Protein AF-0000000081275989 (afdb_homodimer)

Secondary structure (DSSP, 8-state):
-PPPPPEEEEE-BSS-GGGSBHHHHHHHHH-SEEEEEEETT-SS-HHHHTTTTS---GGGEEEEEE-----HHHHHHHHHHHHHHHHHHHHTT--EEEEESB-SSBS-THHHHHHHHHHH-TT--EEEE----HHHHHHHHTT-----TT--EEEEEPPS-HHHHHHHHHH-SEEEEE--GGGHHHHHHHHHHHT-GGG-EEEESTTSTT-EEES-GGG--GGG--SSEEEEEESSPPP-S--/-PPPPPEEEEE-BSS-GGGSBHHHHHHHHH-SEEEEEEETT-SS-HHHHTTTTS---GGGEEEEEE-----HHHHHHHHHHHHHHHHHHHHTT--EEEEESB-SSSS-THHHHHHHHHHH-TT--EEEE----HHHHHHHHTT--B--TT--EEEEEPPS-HHHHHHHHHH-SEEEEE--GGGHHHHHHHHHHHT-GGG-EEEESTTSTT-EEES-GGG--GGG--SSEEEEEESSPPP-S--

pLDDT: mean 92.93, std 9.7, range [39.69, 98.88]

Sequence (486 aa):
MTALGRFTGIGVGPGPAGLIPVAALEALNAADLIYLPRARDSEASVARQCLAGLAVPDTKLREIAFQMDPDRSVLSQHYAELAGTVAAELRAGRNVAYLTLGDSLTYSTYGYLLAALRDALPALEHVTLPGITSFAAVASALSWPLGEGKERILILPCPDDMEALRADIASHDIVVLMKIGARLPAVLGLLNAMGIAQHCAFARRIGLPGEVLCDDVRALSADASGYLATMLIRRTAREKRHAMTALGRFTGIGVGPGPAGLIPVAALEALNAADLIYLPRARDSEASVARQCLAGLAVPDTKLREIAFQMDPDRSVLSQHYAELAGTVAAELRAGRNVAYLTLGDSLTYSTYGYLLAALRDALPALEHVTLPGITSFAAVASALSWPLGEGKERILILPCPDDMEALRADIASHDIVVLMKIGARLPAVLGLLNAMGIAQHCAFARRIGLPGEVLCDDVRALSADASGYLATMLIRRTAREKRHA

Structure (mmCIF, N/CA/C/O backbone):
data_AF-0000000081275989-model_v1
#
loop_
_entity.id
_entity.type
_entity.pdbx_description
1 polymer 'Precorrin-2 C(20)-methyltransferase'
#
loop_
_atom_site.group_PDB
_atom_site.id
_atom_site.type_symbol
_atom_site.label_atom_id
_atom_site.label_alt_id
_atom_site.label_comp_id
_atom_site.label_asym_id
_atom_site.label_entity_id
_atom_site.label_seq_id
_atom_site.pdbx_PDB_ins_code
_atom_site.Cartn_x
_atom_site.Cartn_y
_atom_site.Cartn_z
_atom_site.occupancy
_atom_site.B_iso_or_equiv
_atom_site.auth_seq_id
_atom_site.auth_comp_id
_atom_site.auth_asym_id
_atom_site.auth_atom_id
_atom_site.pdbx_PDB_model_num
ATOM 1 N N . MET A 1 1 ? 12.844 27.359 27.391 1 59.09 1 MET A N 1
ATOM 2 C CA . MET A 1 1 ? 11.68 26.812 26.703 1 59.09 1 MET A CA 1
ATOM 3 C C . MET A 1 1 ? 11.984 25.422 26.141 1 59.09 1 MET A C 1
ATOM 5 O O . MET A 1 1 ? 13.039 25.219 25.531 1 59.09 1 MET A O 1
ATOM 9 N N . THR A 1 2 ? 11.328 24.438 26.656 1 81.19 2 THR A N 1
ATOM 10 C CA . THR A 1 2 ? 11.609 23.062 26.266 1 81.19 2 THR A CA 1
ATOM 11 C C . THR A 1 2 ? 11.484 22.906 24.75 1 81.19 2 THR A C 1
ATOM 13 O O . THR A 1 2 ? 10.633 23.531 24.125 1 81.19 2 THR A O 1
ATOM 16 N N . ALA A 1 3 ? 12.5 22.375 24.141 1 91.44 3 ALA A N 1
ATOM 17 C CA . ALA A 1 3 ? 12.477 22.156 22.703 1 91.44 3 ALA A CA 1
ATOM 18 C C . ALA A 1 3 ? 11.227 21.375 22.281 1 91.44 3 ALA A C 1
ATOM 20 O O . ALA A 1 3 ? 10.766 20.5 23.016 1 91.44 3 ALA A O 1
ATOM 21 N N . LEU A 1 4 ? 10.5 21.812 21.281 1 96.12 4 LEU A N 1
ATOM 22 C CA . LEU A 1 4 ? 9.32 21.156 20.734 1 96.12 4 LEU A CA 1
ATOM 23 C C . LEU A 1 4 ? 9.602 19.688 20.453 1 96.12 4 LEU A C 1
ATOM 25 O O . LEU A 1 4 ? 10.656 19.344 19.922 1 96.12 4 LEU A O 1
ATOM 29 N N . GLY A 1 5 ? 8.719 18.781 20.922 1 97.81 5 GLY A N 1
ATOM 30 C CA . GLY A 1 5 ? 8.836 17.359 20.609 1 97.81 5 GLY A CA 1
ATOM 31 C C . GLY A 1 5 ? 8.594 17.047 19.141 1 97.81 5 GLY A C 1
ATOM 32 O O . GLY A 1 5 ? 8.18 17.922 18.375 1 97.81 5 GLY A O 1
ATOM 33 N N . ARG A 1 6 ? 8.891 15.844 18.781 1 97.94 6 ARG A N 1
ATOM 34 C CA . ARG A 1 6 ? 8.695 15.383 17.406 1 97.94 6 ARG A CA 1
ATOM 35 C C . ARG A 1 6 ? 7.375 14.633 17.266 1 97.94 6 ARG A C 1
ATOM 37 O O . ARG A 1 6 ? 6.957 13.922 18.188 1 97.94 6 ARG A O 1
ATOM 44 N N . PHE A 1 7 ? 6.754 14.844 16.109 1 98.69 7 PHE A N 1
ATOM 45 C CA . PHE A 1 7 ? 5.504 14.164 15.797 1 98.69 7 PHE A CA 1
ATOM 46 C C . PHE A 1 7 ? 5.719 13.109 14.719 1 98.69 7 PHE A C 1
ATOM 48 O O . PHE A 1 7 ? 6.367 13.367 13.703 1 98.69 7 PHE A O 1
ATOM 55 N N . THR A 1 8 ? 5.219 11.883 14.945 1 98.75 8 THR A N 1
ATOM 56 C CA . THR A 1 8 ? 5.312 10.82 13.953 1 98.75 8 THR A CA 1
ATOM 57 C C . THR A 1 8 ? 3.932 10.242 13.648 1 98.75 8 THR A C 1
ATOM 59 O O . THR A 1 8 ? 3.23 9.781 14.555 1 98.75 8 THR A O 1
ATOM 62 N N . GLY A 1 9 ? 3.488 10.383 12.43 1 98.62 9 GLY A N 1
ATOM 63 C CA . GLY A 1 9 ? 2.311 9.664 11.961 1 98.62 9 GLY A CA 1
ATOM 64 C C . GLY A 1 9 ? 2.627 8.281 11.422 1 98.62 9 GLY A C 1
ATOM 65 O O . GLY A 1 9 ? 3.602 8.109 10.688 1 98.62 9 GLY A O 1
ATOM 66 N N . ILE A 1 10 ? 1.794 7.285 11.789 1 98.5 10 ILE A N 1
ATOM 67 C CA . ILE A 1 10 ? 2.141 5.902 11.469 1 98.5 10 ILE A CA 1
ATOM 68 C C . ILE A 1 10 ? 0.909 5.172 10.945 1 98.5 10 ILE A C 1
ATOM 70 O O . ILE A 1 10 ? -0.133 5.141 11.602 1 98.5 10 ILE A O 1
ATOM 74 N N . GLY A 1 11 ? 1.06 4.613 9.727 1 98.31 11 GLY A N 1
ATOM 75 C CA . GLY A 1 11 ? 0.103 3.607 9.289 1 98.31 11 GLY A CA 1
ATOM 76 C C . GLY A 1 11 ? 0.392 2.227 9.844 1 98.31 11 GLY A C 1
ATOM 77 O O . GLY A 1 11 ? 1.451 1.654 9.578 1 98.31 11 GLY A O 1
ATOM 78 N N . VAL A 1 12 ? -0.555 1.63 10.492 1 97.56 12 VAL A N 1
ATOM 79 C CA . VAL A 1 12 ? -0.288 0.377 11.195 1 97.56 12 VAL A CA 1
ATOM 80 C C . VAL A 1 12 ? -0.707 -0.803 10.32 1 97.56 12 VAL A C 1
ATOM 82 O O . VAL A 1 12 ? -0.501 -1.961 10.688 1 97.56 12 VAL A O 1
ATOM 85 N N . GLY A 1 13 ? -1.255 -0.576 9.156 1 97.69 13 GLY A N 1
ATOM 86 C CA . GLY A 1 13 ? -1.82 -1.632 8.328 1 97.69 13 GLY A CA 1
ATOM 87 C C . GLY A 1 13 ? -3.268 -1.942 8.664 1 97.69 13 GLY A C 1
ATOM 88 O O . GLY A 1 13 ? -3.842 -1.341 9.578 1 97.69 13 GLY A O 1
ATOM 89 N N . PRO A 1 14 ? -3.828 -2.898 8 1 96.56 14 PRO A N 1
ATOM 90 C CA . PRO A 1 14 ? -5.281 -3.072 8.109 1 96.56 14 PRO A CA 1
ATOM 91 C C . PRO A 1 14 ? -5.676 -4.059 9.203 1 96.56 14 PRO A C 1
ATOM 93 O O . PRO A 1 14 ? -6.852 -4.129 9.578 1 96.56 14 PRO A O 1
ATOM 96 N N . GLY A 1 15 ? -4.723 -4.801 9.719 1 92.06 15 GLY A N 1
ATOM 97 C CA . GLY A 1 15 ? -5.215 -5.762 10.688 1 92.06 15 GLY A CA 1
ATOM 98 C C . GLY A 1 15 ? -4.113 -6.598 11.312 1 92.06 15 GLY A C 1
ATOM 99 O O . GLY A 1 15 ? -3.736 -6.375 12.469 1 92.06 15 GLY A O 1
ATOM 100 N N . PRO A 1 16 ? -3.477 -7.438 10.531 1 88.5 16 PRO A N 1
ATOM 101 C CA . PRO A 1 16 ? -2.463 -8.312 11.117 1 88.5 16 PRO A CA 1
ATOM 102 C C . PRO A 1 16 ? -1.338 -7.539 11.805 1 88.5 16 PRO A C 1
ATOM 104 O O . PRO A 1 16 ? -0.715 -6.672 11.18 1 88.5 16 PRO A O 1
ATOM 107 N N . ALA A 1 17 ? -1.043 -7.77 13.062 1 87.31 17 ALA A N 1
ATOM 108 C CA . ALA A 1 17 ? -0.043 -7.062 13.859 1 87.31 17 ALA A CA 1
ATOM 109 C C . ALA A 1 17 ? 1.321 -7.09 13.172 1 87.31 17 ALA A C 1
ATOM 111 O O . ALA A 1 17 ? 2.059 -6.102 13.203 1 87.31 17 ALA A O 1
ATOM 112 N N . GLY A 1 18 ? 1.625 -7.957 12.492 1 95 18 GLY A N 1
ATOM 113 C CA . GLY A 1 18 ? 2.936 -8.117 11.883 1 95 18 GLY A CA 1
ATOM 114 C C . GLY A 1 18 ? 3.094 -7.336 10.594 1 95 18 GLY A C 1
ATOM 115 O O . GLY A 1 18 ? 4.199 -7.23 10.055 1 95 18 GLY A O 1
ATOM 116 N N . LEU A 1 19 ? 2.066 -6.602 10.211 1 97.94 19 LEU A N 1
ATOM 117 C CA . LEU A 1 19 ? 2.164 -5.906 8.938 1 97.94 19 LEU A CA 1
ATOM 118 C C . LEU A 1 19 ? 2.674 -4.48 9.125 1 97.94 19 LEU A C 1
ATOM 120 O O . LEU A 1 19 ? 2.938 -3.773 8.156 1 97.94 19 LEU A O 1
ATOM 124 N N . ILE A 1 20 ? 2.92 -4.047 10.352 1 98 20 ILE A N 1
ATOM 125 C CA . ILE A 1 20 ? 3.512 -2.74 10.609 1 98 20 ILE A CA 1
ATOM 126 C C . ILE A 1 20 ? 4.984 -2.752 10.211 1 98 20 ILE A C 1
ATOM 128 O O . ILE A 1 20 ? 5.695 -3.73 10.461 1 98 20 ILE A O 1
ATOM 132 N N . PRO A 1 21 ? 5.504 -1.677 9.523 1 97.88 21 PRO A N 1
ATOM 133 C CA . PRO A 1 21 ? 6.922 -1.623 9.156 1 97.88 21 PRO A CA 1
ATOM 134 C C . PRO A 1 21 ? 7.848 -1.628 10.367 1 97.88 21 PRO A C 1
ATOM 136 O O . PRO A 1 21 ? 7.48 -1.119 11.43 1 97.88 21 PRO A O 1
ATOM 139 N N . VAL A 1 22 ? 9.023 -2.111 10.219 1 97.5 22 VAL A N 1
ATOM 140 C CA . VAL A 1 22 ? 10.039 -2.178 11.266 1 97.5 22 VAL A CA 1
ATOM 141 C C . VAL A 1 22 ? 10.344 -0.772 11.773 1 97.5 22 VAL A C 1
ATOM 143 O O . VAL A 1 22 ? 10.391 -0.542 12.984 1 97.5 22 VAL A O 1
ATOM 146 N N . ALA A 1 23 ? 10.484 0.174 10.836 1 97.44 23 ALA A N 1
ATOM 147 C CA . ALA A 1 23 ? 10.789 1.551 11.227 1 97.44 23 ALA A CA 1
ATOM 148 C C . ALA A 1 23 ? 9.648 2.148 12.047 1 97.44 23 ALA A C 1
ATOM 150 O O . ALA A 1 23 ? 9.891 2.973 12.938 1 97.44 23 ALA A O 1
ATOM 151 N N . ALA A 1 24 ? 8.438 1.761 11.734 1 98.06 24 ALA A N 1
ATOM 152 C CA . ALA A 1 24 ? 7.281 2.24 12.492 1 98.06 24 ALA A CA 1
ATOM 153 C C . ALA A 1 24 ? 7.297 1.709 13.922 1 98.06 24 ALA A C 1
ATOM 155 O O . ALA A 1 24 ? 7.012 2.447 14.867 1 98.06 24 ALA A O 1
ATOM 156 N N . LEU A 1 25 ? 7.598 0.45 14.055 1 97.5 25 LEU A N 1
ATOM 157 C CA . LEU A 1 25 ? 7.695 -0.132 15.391 1 97.5 25 LEU A CA 1
ATOM 158 C C . LEU A 1 25 ? 8.781 0.558 16.203 1 97.5 25 LEU A C 1
ATOM 160 O O . LEU A 1 25 ? 8.594 0.848 17.391 1 97.5 25 LEU A O 1
ATOM 164 N N . GLU A 1 26 ? 9.883 0.82 15.594 1 97.19 26 GLU A N 1
ATOM 165 C CA . GLU A 1 26 ? 10.953 1.551 16.266 1 97.19 26 GLU A CA 1
ATOM 166 C C . GLU A 1 26 ? 10.492 2.939 16.688 1 97.19 26 GLU A C 1
ATOM 168 O O . GLU A 1 26 ? 10.781 3.373 17.812 1 97.19 26 GLU A O 1
ATOM 173 N N . ALA A 1 27 ? 9.805 3.615 15.812 1 97.88 27 ALA A N 1
ATOM 174 C CA . ALA A 1 27 ? 9.289 4.949 16.109 1 97.88 27 ALA A CA 1
ATOM 175 C C . ALA A 1 27 ? 8.312 4.914 17.281 1 97.88 27 ALA A C 1
ATOM 177 O O . ALA A 1 27 ? 8.305 5.809 18.125 1 97.88 27 ALA A O 1
ATOM 178 N N . LEU A 1 28 ? 7.492 3.898 17.328 1 97.75 28 LEU A N 1
ATOM 179 C CA . LEU A 1 28 ? 6.547 3.738 18.422 1 97.75 28 LEU A CA 1
ATOM 180 C C . LEU A 1 28 ? 7.277 3.604 19.766 1 97.75 28 LEU A C 1
ATOM 182 O O . LEU A 1 28 ? 6.902 4.242 20.75 1 97.75 28 LEU A O 1
ATOM 186 N N . ASN A 1 29 ? 8.289 2.859 19.766 1 97.75 29 ASN A N 1
ATOM 187 C CA . ASN A 1 29 ? 9.039 2.625 20.984 1 97.75 29 ASN A CA 1
ATOM 188 C C . ASN A 1 29 ? 9.812 3.869 21.422 1 97.75 29 ASN A C 1
ATOM 190 O O . ASN A 1 29 ? 10.039 4.082 22.609 1 97.75 29 ASN A O 1
ATOM 194 N N . ALA A 1 30 ? 10.125 4.699 20.516 1 97.75 30 ALA A N 1
ATOM 195 C CA . ALA A 1 30 ? 10.875 5.922 20.812 1 97.75 30 ALA A CA 1
ATOM 196 C C . ALA A 1 30 ? 9.938 7.035 21.281 1 97.75 30 ALA A C 1
ATOM 198 O O . ALA A 1 30 ? 10.391 8.023 21.859 1 97.75 30 ALA A O 1
ATOM 199 N N . ALA A 1 31 ? 8.68 6.957 20.969 1 98.38 31 ALA A N 1
ATOM 200 C CA . ALA A 1 31 ? 7.719 7.992 21.344 1 98.38 31 ALA A CA 1
ATOM 201 C C . ALA A 1 31 ? 7.426 7.965 22.828 1 98.38 31 ALA A C 1
ATOM 203 O O . ALA A 1 31 ? 7.492 6.906 23.469 1 98.38 31 ALA A O 1
ATOM 204 N N . ASP A 1 32 ? 7.121 9.125 23.375 1 98.5 32 ASP A N 1
ATOM 205 C CA . ASP A 1 32 ? 6.688 9.227 24.766 1 98.5 32 ASP A CA 1
ATOM 206 C C . ASP A 1 32 ? 5.203 8.883 24.891 1 98.5 32 ASP A C 1
ATOM 208 O O . ASP A 1 32 ? 4.797 8.258 25.875 1 98.5 32 ASP A O 1
ATOM 212 N N . LEU A 1 33 ? 4.418 9.32 23.938 1 98.5 33 LEU A N 1
ATOM 213 C CA . LEU A 1 33 ? 2.977 9.102 23.891 1 98.5 33 LEU A CA 1
ATOM 214 C C . LEU A 1 33 ? 2.545 8.617 22.516 1 98.5 33 LEU A C 1
ATOM 216 O O . LEU A 1 33 ? 3.078 9.07 21.5 1 98.5 33 LEU A O 1
ATOM 220 N N . ILE A 1 34 ? 1.595 7.719 22.531 1 98.38 34 ILE A N 1
ATOM 221 C CA . ILE A 1 34 ? 1.047 7.168 21.297 1 98.38 34 ILE A CA 1
ATOM 222 C C . ILE A 1 34 ? -0.471 7.332 21.297 1 98.38 34 ILE A C 1
ATOM 224 O O . ILE A 1 34 ? -1.176 6.691 22.078 1 98.38 34 ILE A O 1
ATOM 228 N N . TYR A 1 35 ? -0.977 8.18 20.391 1 97.25 35 TYR A N 1
ATOM 229 C CA . TYR A 1 35 ? -2.414 8.375 20.234 1 97.25 35 TYR A CA 1
ATOM 230 C C . TYR A 1 35 ? -2.977 7.453 19.156 1 97.25 35 TYR A C 1
ATOM 232 O O . TYR A 1 35 ? -2.346 7.254 18.125 1 97.25 35 TYR A O 1
ATOM 240 N N . LEU A 1 36 ? -4.113 6.855 19.469 1 95.06 36 LEU A N 1
ATOM 241 C CA . LEU A 1 36 ? -4.773 6.02 18.484 1 95.06 36 LEU A CA 1
ATOM 242 C C . LEU A 1 36 ? -6.281 6.223 18.5 1 95.06 36 LEU A C 1
ATOM 244 O O . LEU A 1 36 ? -6.863 6.434 19.578 1 95.06 36 LEU A O 1
ATOM 248 N N . PRO A 1 37 ? -6.844 6.18 17.266 1 89.56 37 PRO A N 1
ATOM 249 C CA . PRO A 1 37 ? -8.289 6.398 17.188 1 89.56 37 PRO A CA 1
ATOM 250 C C . PRO A 1 37 ? -9.102 5.199 17.688 1 89.56 37 PRO A C 1
ATOM 252 O O . PRO A 1 37 ? -8.672 4.055 17.531 1 89.56 37 PRO A O 1
ATOM 255 N N . ARG A 1 38 ? -10.188 5.508 18.25 1 86.38 38 ARG A N 1
ATOM 256 C CA . ARG A 1 38 ? -11.195 4.523 18.641 1 86.38 38 ARG A CA 1
ATOM 257 C C . ARG A 1 38 ? -12.594 4.973 18.234 1 86.38 38 ARG A C 1
ATOM 259 O O . ARG A 1 38 ? -13.008 6.094 18.547 1 86.38 38 ARG A O 1
ATOM 266 N N . ALA A 1 39 ? -13.18 4.059 17.469 1 75.56 39 ALA A N 1
ATOM 267 C CA . ALA A 1 39 ? -14.57 4.375 17.156 1 75.56 39 ALA A CA 1
ATOM 268 C C . ALA A 1 39 ? -15.406 4.516 18.422 1 75.56 39 ALA A C 1
ATOM 270 O O . ALA A 1 39 ? -15.219 3.758 19.375 1 75.56 39 ALA A O 1
ATOM 271 N N . ARG A 1 40 ? -16.297 5.449 18.422 1 70.94 40 ARG A N 1
ATOM 272 C CA . ARG A 1 40 ? -17.078 5.754 19.625 1 70.94 40 ARG A CA 1
ATOM 273 C C . ARG A 1 40 ? -17.875 4.535 20.078 1 70.94 40 ARG A C 1
ATOM 275 O O . ARG A 1 40 ? -18 4.297 21.281 1 70.94 40 ARG A O 1
ATOM 282 N N . ASP A 1 41 ? -18.266 3.75 19.156 1 68.94 41 ASP A N 1
ATOM 283 C CA . ASP A 1 41 ? -19.141 2.648 19.531 1 68.94 41 ASP A CA 1
ATOM 284 C C . ASP A 1 41 ? -18.359 1.34 19.656 1 68.94 41 ASP A C 1
ATOM 286 O O . ASP A 1 41 ? -18.953 0.261 19.703 1 68.94 41 ASP A O 1
ATOM 290 N N . SER A 1 42 ? -17.078 1.588 19.703 1 71.88 42 SER A N 1
ATOM 291 C CA . SER A 1 42 ? -16.281 0.374 19.781 1 71.88 42 SER A CA 1
ATOM 292 C C . SER A 1 42 ? -15.523 0.302 21.109 1 71.88 42 SER A C 1
ATOM 294 O O . SER A 1 42 ? -15.109 1.329 21.656 1 71.88 42 SER A O 1
ATOM 296 N N . GLU A 1 43 ? -15.422 -0.845 21.562 1 70.81 43 GLU A N 1
ATOM 297 C CA . GLU A 1 43 ? -14.719 -1.054 22.812 1 70.81 43 GLU A CA 1
ATOM 298 C C . GLU A 1 43 ? -13.203 -1.012 22.625 1 70.81 43 GLU A C 1
ATOM 300 O O . GLU A 1 43 ? -12.461 -0.64 23.531 1 70.81 43 GLU A O 1
ATOM 305 N N . ALA A 1 44 ? -12.867 -1.426 21.469 1 79.25 44 ALA A N 1
ATOM 306 C CA . ALA A 1 44 ? -11.414 -1.479 21.297 1 79.25 44 ALA A CA 1
ATOM 307 C C . ALA A 1 44 ? -10.992 -0.824 19.984 1 79.25 44 ALA A C 1
ATOM 309 O O . ALA A 1 44 ? -11.711 -0.901 18.984 1 79.25 44 ALA A O 1
ATOM 310 N N . SER A 1 45 ? -9.883 -0.181 20.078 1 90 45 SER A N 1
ATOM 311 C CA . SER A 1 45 ? -9.273 0.41 18.891 1 90 45 SER A CA 1
ATOM 312 C C . SER A 1 45 ? -8.727 -0.664 17.953 1 90 45 SER A C 1
ATOM 314 O O . SER A 1 45 ? -7.934 -1.511 18.375 1 90 45 SER A O 1
ATOM 316 N N . VAL A 1 46 ? -9.227 -0.624 16.75 1 91 46 VAL A N 1
ATOM 317 C CA . VAL A 1 46 ? -8.695 -1.54 15.742 1 91 46 VAL A CA 1
ATOM 318 C C . VAL A 1 46 ? -7.199 -1.309 15.57 1 91 46 VAL A C 1
ATOM 320 O O . VAL A 1 46 ? -6.434 -2.26 15.391 1 91 46 VAL A O 1
ATOM 323 N N . ALA A 1 47 ? -6.797 -0.046 15.672 1 93.25 47 ALA A N 1
ATOM 324 C CA . ALA A 1 47 ? -5.371 0.269 15.586 1 93.25 47 ALA A CA 1
ATOM 325 C C . ALA A 1 47 ? -4.586 -0.436 16.688 1 93.25 47 ALA A C 1
ATOM 327 O O . ALA A 1 47 ? -3.467 -0.904 16.453 1 93.25 47 ALA A O 1
ATOM 328 N N . ARG A 1 48 ? -5.152 -0.48 17.844 1 93.19 48 ARG A N 1
ATOM 329 C CA . ARG A 1 48 ? -4.508 -1.185 18.953 1 93.19 48 ARG A CA 1
ATOM 330 C C . ARG A 1 48 ? -4.395 -2.678 18.656 1 93.19 48 ARG A C 1
ATOM 332 O O . ARG A 1 48 ? -3.377 -3.301 18.953 1 93.19 48 ARG A O 1
ATOM 339 N N . GLN A 1 49 ? -5.457 -3.223 18.094 1 93 49 GLN A N 1
ATOM 340 C CA . GLN A 1 49 ? -5.453 -4.637 17.719 1 93 49 GLN A CA 1
ATOM 341 C C . GLN A 1 49 ? -4.336 -4.949 16.734 1 93 49 GLN A C 1
ATOM 343 O O . GLN A 1 49 ? -3.744 -6.031 16.781 1 93 49 GLN A O 1
ATOM 348 N N . CYS A 1 50 ? -4.008 -4.031 15.867 1 94.19 50 CYS A N 1
ATOM 349 C CA . CYS A 1 50 ? -2.967 -4.203 14.859 1 94.19 50 CYS A CA 1
ATOM 350 C C . CYS A 1 50 ? -1.589 -4.262 15.508 1 94.19 50 CYS A C 1
ATOM 352 O O . CYS A 1 50 ? -0.61 -4.641 14.859 1 94.19 50 CYS A O 1
ATOM 354 N N 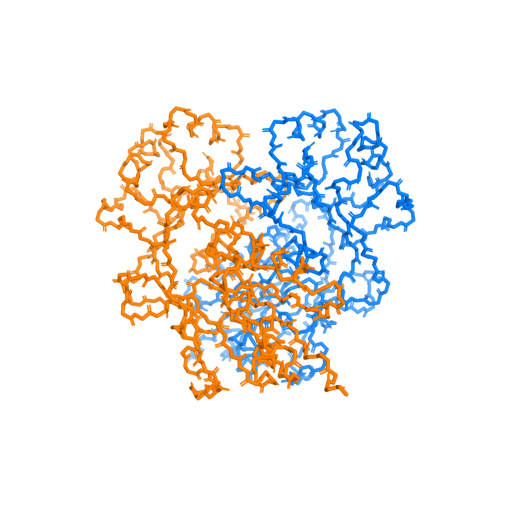. LEU A 1 51 ? -1.498 -3.93 16.812 1 94.56 51 LEU A N 1
ATOM 355 C CA . LEU A 1 51 ? -0.227 -3.943 17.516 1 94.56 51 LEU A CA 1
ATOM 356 C C . LEU A 1 51 ? -0.111 -5.188 18.391 1 94.56 51 LEU A C 1
ATOM 358 O O . LEU A 1 51 ? 0.872 -5.348 19.125 1 94.56 51 LEU A O 1
ATOM 362 N N . ALA A 1 52 ? -1.066 -6.023 18.297 1 92.44 52 ALA A N 1
ATOM 363 C CA . ALA A 1 52 ? -1.113 -7.184 19.188 1 92.44 52 ALA A CA 1
ATOM 364 C C . ALA A 1 52 ? 0.152 -8.023 19.047 1 92.44 52 ALA A C 1
ATOM 366 O O . ALA A 1 52 ? 0.595 -8.32 17.938 1 92.44 52 ALA A O 1
ATOM 367 N N . GLY A 1 53 ? 0.729 -8.32 20.25 1 92.25 53 GLY A N 1
ATOM 368 C CA . GLY A 1 53 ? 1.899 -9.188 20.281 1 92.25 53 GLY A CA 1
ATOM 369 C C . GLY A 1 53 ? 3.201 -8.43 20.094 1 92.25 53 GLY A C 1
ATOM 370 O O . GLY A 1 53 ? 4.285 -9.008 20.234 1 92.25 53 GLY A O 1
ATOM 371 N N . LEU A 1 54 ? 3.123 -7.184 19.719 1 94.62 54 LEU A N 1
ATOM 372 C CA . LEU A 1 54 ? 4.324 -6.379 19.547 1 94.62 54 LEU A CA 1
ATOM 373 C C . LEU A 1 54 ? 4.734 -5.719 20.859 1 94.62 54 LEU A C 1
ATOM 375 O O . LEU A 1 54 ? 3.896 -5.512 21.734 1 94.62 54 LEU A O 1
ATOM 379 N N . ALA A 1 55 ? 5.996 -5.461 21 1 92.69 55 ALA A N 1
ATOM 380 C CA . ALA A 1 55 ? 6.555 -4.895 22.219 1 92.69 55 ALA A CA 1
ATOM 381 C C . ALA A 1 55 ? 6.371 -3.381 22.266 1 92.69 55 ALA A C 1
ATOM 383 O O . ALA A 1 55 ? 7.336 -2.631 22.094 1 92.69 55 ALA A O 1
ATOM 384 N N . VAL A 1 56 ? 5.18 -2.928 22.484 1 95.06 56 VAL A N 1
ATOM 385 C CA . VAL A 1 56 ? 4.844 -1.525 22.703 1 95.06 56 VAL A CA 1
ATOM 386 C C . VAL A 1 56 ? 4.18 -1.358 24.062 1 95.06 56 VAL A C 1
ATOM 388 O O . VAL A 1 56 ? 3.125 -1.943 24.328 1 95.06 56 VAL A O 1
ATOM 391 N N . PRO A 1 57 ? 4.766 -0.626 24.969 1 95.56 57 PRO A N 1
ATOM 392 C CA . PRO A 1 57 ? 4.195 -0.481 26.312 1 95.56 57 PRO A CA 1
ATOM 393 C C . PRO A 1 57 ? 2.803 0.142 26.297 1 95.56 57 PRO A C 1
ATOM 395 O O . PRO A 1 57 ? 2.609 1.216 25.719 1 95.56 57 PRO A O 1
ATOM 398 N N . ASP A 1 58 ? 1.918 -0.45 27 1 94.19 58 ASP A N 1
ATOM 399 C CA . ASP A 1 58 ? 0.539 0.019 27.078 1 94.19 58 ASP A CA 1
ATOM 400 C C . ASP A 1 58 ? 0.461 1.391 27.734 1 94.19 58 ASP A C 1
ATOM 402 O O . ASP A 1 58 ? -0.437 2.182 27.438 1 94.19 58 ASP A O 1
ATOM 406 N N . THR A 1 59 ? 1.38 1.678 28.578 1 95.75 59 THR A N 1
ATOM 407 C CA . THR A 1 59 ? 1.369 2.918 29.344 1 95.75 59 THR A CA 1
ATOM 408 C C . THR A 1 59 ? 1.537 4.125 28.422 1 95.75 59 THR A C 1
ATOM 410 O O . THR A 1 59 ? 1.24 5.254 28.828 1 95.75 59 THR A O 1
ATOM 413 N N . LYS A 1 60 ? 2.021 3.879 27.172 1 97.12 60 LYS A N 1
ATOM 414 C CA . LYS A 1 60 ? 2.238 4.965 26.234 1 97.12 60 LYS A CA 1
ATOM 415 C C . LYS A 1 60 ? 0.968 5.266 25.438 1 97.12 60 LYS A C 1
ATOM 417 O O . LYS A 1 60 ? 0.854 6.324 24.812 1 97.12 60 LYS A O 1
ATOM 422 N N . LEU A 1 61 ? 0.023 4.32 25.438 1 96.56 61 LEU A N 1
ATOM 423 C CA . LEU A 1 61 ? -1.12 4.379 24.531 1 96.56 61 LEU A CA 1
ATOM 424 C C . LEU A 1 61 ? -2.207 5.293 25.094 1 96.56 61 LEU A C 1
ATOM 426 O O . LEU A 1 61 ? -2.521 5.234 26.281 1 96.56 61 LEU A O 1
ATOM 430 N N . ARG A 1 62 ? -2.723 6.18 24.203 1 95.44 62 ARG A N 1
ATOM 431 C CA . ARG A 1 62 ? -3.852 7.066 24.484 1 95.44 62 ARG A CA 1
ATOM 432 C C . ARG A 1 62 ? -4.934 6.922 23.422 1 95.44 62 ARG A C 1
ATOM 434 O O . ARG A 1 62 ? -4.738 7.328 22.266 1 95.44 62 ARG A O 1
ATOM 441 N N . GLU A 1 63 ? -6.055 6.359 23.766 1 92.5 63 GLU A N 1
ATOM 442 C CA . GLU A 1 63 ? -7.152 6.223 22.812 1 92.5 63 GLU A CA 1
ATOM 443 C C . GLU A 1 63 ? -7.973 7.508 22.734 1 92.5 63 GLU A C 1
ATOM 445 O O . GLU A 1 63 ? -8.266 8.133 23.75 1 92.5 63 GLU A O 1
ATOM 450 N N . ILE A 1 64 ? -8.18 7.875 21.5 1 89.75 64 ILE A N 1
ATOM 451 C CA . ILE A 1 64 ? -9.008 9.055 21.25 1 89.75 64 ILE A CA 1
ATOM 452 C C . ILE A 1 64 ? -10.297 8.641 20.547 1 89.75 64 ILE A C 1
ATOM 454 O O . ILE A 1 64 ? -10.266 7.945 19.531 1 89.75 64 ILE A O 1
ATOM 458 N N . ALA A 1 65 ? -11.336 9.125 21.125 1 83.69 65 ALA A N 1
ATOM 459 C CA . ALA A 1 65 ? -12.641 8.797 20.547 1 83.69 65 ALA A CA 1
ATOM 460 C C . ALA A 1 65 ? -12.891 9.609 19.281 1 83.69 65 ALA A C 1
ATOM 462 O O . ALA A 1 65 ? -12.617 10.812 19.234 1 83.69 65 ALA A O 1
ATOM 463 N N . PHE A 1 66 ? -13.148 8.875 18.281 1 74.94 66 PHE A N 1
ATOM 464 C CA . PHE A 1 66 ? -13.453 9.523 17.016 1 74.94 66 PHE A CA 1
ATOM 465 C C . PHE A 1 66 ? -14.938 9.398 16.688 1 74.94 66 PHE A C 1
ATOM 467 O O . PHE A 1 66 ? -15.547 8.352 16.906 1 74.94 66 PHE A O 1
ATOM 474 N N . GLN A 1 67 ? -15.5 10.656 16.516 1 63.12 67 GLN A N 1
ATOM 475 C CA . GLN A 1 67 ? -16.875 10.656 16.016 1 63.12 67 GLN A CA 1
ATOM 476 C C . GLN A 1 67 ? -16.922 10.664 14.5 1 63.12 67 GLN A C 1
ATOM 478 O O . GLN A 1 67 ? -16.375 11.562 13.859 1 63.12 67 GLN A O 1
ATOM 483 N N . MET A 1 68 ? -17.266 9.609 13.953 1 57.97 68 MET A N 1
ATOM 484 C CA . MET A 1 68 ? -17.391 9.523 12.5 1 57.97 68 MET A CA 1
ATOM 485 C C . MET A 1 68 ? -18.594 10.312 12.008 1 57.97 68 MET A C 1
ATOM 487 O O . MET A 1 68 ? -19.719 9.805 12.008 1 57.97 68 MET A O 1
ATOM 491 N N . ASP A 1 69 ? -18.625 11.586 12.25 1 60.56 69 ASP A N 1
ATOM 492 C CA . ASP A 1 69 ? -19.703 12.406 11.695 1 60.56 69 ASP A CA 1
ATOM 493 C C . ASP A 1 69 ? -19.344 12.914 10.305 1 60.56 69 ASP A C 1
ATOM 495 O O . ASP A 1 69 ? -18.297 13.555 10.117 1 60.56 69 ASP A O 1
ATOM 499 N N . PRO A 1 70 ? -20.141 12.602 9.273 1 61 70 PRO A N 1
ATOM 500 C CA . PRO A 1 70 ? -19.859 13.008 7.891 1 61 70 PRO A CA 1
ATOM 501 C C . PRO A 1 70 ? -19.844 14.523 7.711 1 61 70 PRO A C 1
ATOM 503 O O . PRO A 1 70 ? -19.344 15.023 6.699 1 61 70 PRO A O 1
ATOM 506 N N . ASP A 1 71 ? -20.359 15.227 8.695 1 69.25 71 ASP A N 1
ATOM 507 C CA . ASP A 1 71 ? -20.359 16.688 8.602 1 69.25 71 ASP A CA 1
ATOM 508 C C . ASP A 1 71 ? -18.938 17.234 8.703 1 69.25 71 ASP A C 1
ATOM 510 O O . ASP A 1 71 ? -18.281 17.094 9.742 1 69.25 71 ASP A O 1
ATOM 514 N N . ARG A 1 72 ? -18.516 17.891 7.652 1 68 72 ARG A N 1
ATOM 515 C CA . ARG A 1 72 ? -17.156 18.422 7.52 1 68 72 ARG A CA 1
ATOM 516 C C . ARG A 1 72 ? -16.828 19.375 8.664 1 68 72 ARG A C 1
ATOM 518 O O . ARG A 1 72 ? -15.688 19.406 9.133 1 68 72 ARG A O 1
ATOM 525 N N . SER A 1 73 ? -17.781 20.156 8.953 1 72.25 73 SER A N 1
ATOM 526 C CA . SER A 1 73 ? -17.547 21.125 10.016 1 72.25 73 SER A CA 1
ATOM 527 C C . SER A 1 73 ? -17.25 20.438 11.344 1 72.25 73 SER A C 1
ATOM 529 O O . SER A 1 73 ? -16.391 20.875 12.109 1 72.25 73 SER A O 1
ATOM 531 N N . VAL A 1 74 ? -17.922 19.422 11.492 1 76.06 74 VAL A N 1
ATOM 532 C CA . VAL A 1 74 ? -17.734 18.656 12.719 1 76.06 74 VAL A CA 1
ATOM 533 C C . VAL A 1 74 ? -16.391 17.938 12.68 1 76.06 74 VAL A C 1
ATOM 535 O O . VAL A 1 74 ? -15.656 17.922 13.672 1 76.06 74 VAL A O 1
ATOM 538 N N . LEU A 1 75 ? -16.031 17.531 11.484 1 77.25 75 LEU A N 1
ATOM 539 C CA . LEU A 1 75 ? -14.766 16.844 11.312 1 77.25 75 LEU A CA 1
ATOM 540 C C . LEU A 1 75 ? -13.594 17.781 11.531 1 77.25 75 LEU A C 1
ATOM 542 O O . LEU A 1 75 ? -12.633 17.438 12.219 1 77.25 75 LEU A O 1
ATOM 546 N N . SER A 1 76 ? -13.766 18.938 11.055 1 81.19 76 SER A N 1
ATOM 547 C CA . SER A 1 76 ? -12.711 19.922 11.203 1 81.19 76 SER A CA 1
ATOM 548 C C . SER A 1 76 ? -12.508 20.312 12.664 1 81.19 76 SER A C 1
ATOM 550 O O . SER A 1 76 ? -11.367 20.422 13.125 1 81.19 76 SER A O 1
ATOM 552 N N . GLN A 1 77 ? -13.578 20.469 13.328 1 83.62 77 GLN A N 1
ATOM 553 C CA . GLN A 1 77 ? -13.5 20.828 14.742 1 83.62 77 GLN A CA 1
ATOM 554 C C . GLN A 1 77 ? -12.883 19.688 15.555 1 83.62 77 GLN A C 1
ATOM 556 O O . GLN A 1 77 ? -12.094 19.938 16.469 1 83.62 77 GLN A O 1
ATOM 561 N N . HIS A 1 78 ? -13.258 18.531 15.133 1 85.12 78 HIS A N 1
ATOM 562 C CA . HIS A 1 78 ? -12.719 17.359 15.82 1 85.12 78 HIS A CA 1
ATOM 563 C C . HIS A 1 78 ? -11.203 17.297 15.688 1 85.12 78 HIS A C 1
ATOM 565 O O . HIS A 1 78 ? -10.492 17.141 16.688 1 85.12 78 HIS A O 1
ATOM 571 N N . TYR A 1 79 ? -10.719 17.547 14.547 1 88.62 79 TYR A N 1
ATOM 572 C CA . TYR A 1 79 ? -9.281 17.422 14.32 1 88.62 79 TYR A CA 1
ATOM 573 C C . TYR A 1 79 ? -8.531 18.625 14.875 1 88.62 79 TYR A C 1
ATOM 575 O O . TYR A 1 79 ? -7.395 18.5 15.32 1 88.62 79 TYR A O 1
ATOM 583 N N . ALA A 1 80 ? -9.234 19.719 14.938 1 89.88 80 ALA A N 1
ATOM 584 C CA . ALA A 1 80 ? -8.633 20.891 15.586 1 89.88 80 ALA A CA 1
ATOM 585 C C . ALA A 1 80 ? -8.453 20.641 17.078 1 89.88 80 ALA A C 1
ATOM 587 O O . ALA A 1 80 ? -7.402 20.969 17.641 1 89.88 80 ALA A O 1
ATOM 588 N N . GLU A 1 81 ? -9.414 20.047 17.625 1 91.62 81 GLU A N 1
ATOM 589 C CA . GLU A 1 81 ? -9.336 19.719 19.047 1 91.62 81 GLU A CA 1
ATOM 590 C C . GLU A 1 81 ? -8.25 18.688 19.328 1 91.62 81 GLU A C 1
ATOM 592 O O . GLU A 1 81 ? -7.465 18.844 20.266 1 91.62 81 GLU A O 1
ATOM 597 N N . LEU A 1 82 ? -8.266 17.672 18.5 1 93.12 82 LEU A N 1
ATOM 598 C CA . LEU A 1 82 ? -7.227 16.656 18.641 1 93.12 82 LEU A CA 1
ATOM 599 C C . LEU A 1 82 ? -5.84 17.266 18.422 1 93.12 82 LEU A C 1
ATOM 601 O O . LEU A 1 82 ? -4.91 16.953 19.172 1 93.12 82 LEU A O 1
ATOM 605 N N . ALA A 1 83 ? -5.734 18.109 17.5 1 95.94 83 ALA A N 1
ATOM 606 C CA . ALA A 1 83 ? -4.469 18.797 17.234 1 95.94 83 ALA A CA 1
ATOM 607 C C . ALA A 1 83 ? -4.023 19.609 18.438 1 95.94 83 ALA A C 1
ATOM 609 O O . ALA A 1 83 ? -2.834 19.656 18.766 1 95.94 83 ALA A O 1
ATOM 610 N N . GLY A 1 84 ? -5.004 20.281 19.062 1 96.19 84 GLY A N 1
ATOM 611 C CA . GLY A 1 84 ? -4.688 21.016 20.266 1 96.19 84 GLY A CA 1
ATOM 612 C C . GLY A 1 84 ? -4.113 20.156 21.375 1 96.19 84 GLY A C 1
ATOM 613 O O . GLY A 1 84 ? -3.121 20.516 22.016 1 96.19 84 GLY A O 1
ATOM 614 N N . THR A 1 85 ? -4.68 19.047 21.547 1 96.31 85 THR A N 1
ATOM 615 C CA . THR A 1 85 ? -4.234 18.094 22.547 1 96.31 85 THR A CA 1
ATOM 616 C C . THR A 1 85 ? -2.82 17.594 22.25 1 96.31 85 THR A C 1
ATOM 618 O O . THR A 1 85 ? -1.952 17.625 23.125 1 96.31 85 THR A O 1
ATOM 621 N N . VAL A 1 86 ? -2.574 17.203 21.047 1 97.5 86 VAL A N 1
ATOM 622 C CA . VAL A 1 86 ? -1.271 16.688 20.625 1 97.5 86 VAL A CA 1
ATOM 623 C C . VAL A 1 86 ? -0.23 17.797 20.703 1 97.5 86 VAL A C 1
ATOM 625 O O . VAL A 1 86 ? 0.889 17.594 21.172 1 97.5 86 VAL A O 1
ATOM 628 N N . ALA A 1 87 ? -0.636 18.984 20.297 1 97.88 87 ALA A N 1
ATOM 629 C CA . ALA A 1 87 ? 0.268 20.141 20.312 1 97.88 87 ALA A CA 1
ATOM 630 C C . ALA A 1 87 ? 0.734 20.453 21.734 1 97.88 87 ALA A C 1
ATOM 632 O O . ALA A 1 87 ? 1.894 20.812 21.953 1 97.88 87 ALA A O 1
ATOM 633 N N . ALA A 1 88 ? -0.161 20.344 22.641 1 97.69 88 ALA A N 1
ATOM 634 C CA . ALA A 1 88 ? 0.194 20.609 24.047 1 97.69 88 ALA A CA 1
ATOM 635 C C . ALA A 1 88 ? 1.293 19.656 24.516 1 97.69 88 ALA A C 1
ATOM 637 O O . ALA A 1 88 ? 2.238 20.078 25.188 1 97.69 88 ALA A O 1
ATOM 638 N N . GLU A 1 89 ? 1.188 18.391 24.125 1 98 89 GLU A N 1
ATOM 639 C CA . GLU A 1 89 ? 2.209 17.406 24.484 1 98 89 GLU A CA 1
ATOM 640 C C . GLU A 1 89 ? 3.541 17.734 23.812 1 98 89 GLU A C 1
ATOM 642 O O . GLU A 1 89 ? 4.598 17.656 24.438 1 98 89 GLU A O 1
ATOM 647 N N . LEU A 1 90 ? 3.463 18.078 22.562 1 98.25 90 LEU A N 1
ATOM 648 C CA . LEU A 1 90 ? 4.664 18.422 21.797 1 98.25 90 LEU A CA 1
ATOM 649 C C . LEU A 1 90 ? 5.348 19.656 22.391 1 98.25 90 LEU A C 1
ATOM 651 O O . LEU A 1 90 ? 6.574 19.688 22.531 1 98.25 90 LEU A O 1
ATOM 655 N N . ARG A 1 91 ? 4.555 20.656 22.828 1 97.44 91 ARG A N 1
ATOM 656 C CA . ARG A 1 91 ? 5.094 21.875 23.453 1 97.44 91 ARG A CA 1
ATOM 657 C C . ARG A 1 91 ? 5.777 21.562 24.781 1 97.44 91 ARG A C 1
ATOM 659 O O . ARG A 1 91 ? 6.73 22.234 25.172 1 97.44 91 ARG A O 1
ATOM 666 N N . ALA A 1 92 ? 5.309 20.547 25.375 1 97.75 92 ALA A N 1
ATOM 667 C CA . ALA A 1 92 ? 5.902 20.109 26.625 1 97.75 92 ALA A CA 1
ATOM 668 C C . ALA A 1 92 ? 7.18 19.312 26.391 1 97.75 92 ALA A C 1
ATOM 670 O O . ALA A 1 92 ? 7.809 18.844 27.344 1 97.75 92 ALA A O 1
ATOM 671 N N . GLY A 1 93 ? 7.508 19.062 25.141 1 97.5 93 GLY A N 1
ATOM 672 C CA . GLY A 1 93 ? 8.773 18.438 24.781 1 97.5 93 GLY A CA 1
ATOM 673 C C . GLY A 1 93 ? 8.656 16.938 24.578 1 97.5 93 GLY A C 1
ATOM 674 O O . GLY A 1 93 ? 9.656 16.25 24.375 1 97.5 93 GLY A O 1
ATOM 675 N N . ARG A 1 94 ? 7.473 16.438 24.625 1 98.19 94 ARG A N 1
ATOM 676 C CA . ARG A 1 94 ? 7.254 15 24.469 1 98.19 94 ARG A CA 1
ATOM 677 C C . ARG A 1 94 ? 7.172 14.617 23 1 98.19 94 ARG A C 1
ATOM 679 O O . ARG A 1 94 ? 6.562 15.328 22.203 1 98.19 94 ARG A O 1
ATOM 686 N N . ASN A 1 95 ? 7.832 13.508 22.609 1 98.56 95 ASN A N 1
ATOM 687 C CA . ASN A 1 95 ? 7.648 12.906 21.297 1 98.56 95 ASN A CA 1
ATOM 688 C C . ASN A 1 95 ? 6.332 12.141 21.203 1 98.56 95 ASN A C 1
ATOM 690 O O . ASN A 1 95 ? 6.035 11.312 22.062 1 98.56 95 ASN A O 1
ATOM 694 N N . VAL A 1 96 ? 5.562 12.492 20.188 1 98.69 96 VAL A N 1
ATOM 695 C CA . VAL A 1 96 ? 4.219 11.938 20.078 1 98.69 96 VAL A CA 1
ATOM 696 C C . VAL A 1 96 ? 4.074 11.164 18.766 1 98.69 96 VAL A C 1
ATOM 698 O O . VAL A 1 96 ? 4.523 11.625 17.719 1 98.69 96 VAL A O 1
ATOM 701 N N . ALA A 1 97 ? 3.559 9.984 18.844 1 98.69 97 ALA A N 1
ATOM 702 C CA . ALA A 1 97 ? 3.146 9.219 17.672 1 98.69 97 ALA A CA 1
ATOM 703 C C . ALA A 1 97 ? 1.626 9.156 17.562 1 98.69 97 ALA A C 1
ATOM 705 O O . ALA A 1 97 ? 0.925 9.172 18.578 1 98.69 97 ALA A O 1
ATOM 706 N N . TYR A 1 98 ? 1.106 9.164 16.391 1 98.31 98 TYR A N 1
ATOM 707 C CA . TYR A 1 98 ? -0.307 8.953 16.109 1 98.31 98 TYR A CA 1
ATOM 708 C C . TYR A 1 98 ? -0.494 7.797 15.125 1 98.31 98 TYR A C 1
ATOM 710 O O . TYR A 1 98 ? 0.159 7.75 14.078 1 98.31 98 TYR A O 1
ATOM 718 N N . LEU A 1 99 ? -1.421 6.895 15.461 1 97.56 99 LEU A N 1
ATOM 719 C CA . LEU A 1 99 ? -1.671 5.719 14.633 1 97.56 99 LEU A CA 1
ATOM 720 C C . LEU A 1 99 ? -2.916 5.914 13.773 1 97.56 99 LEU A C 1
ATOM 722 O O . LEU A 1 99 ? -3.918 6.461 14.242 1 97.56 99 LEU A O 1
ATOM 726 N N . THR A 1 100 ? -2.828 5.5 12.578 1 96.5 100 THR A N 1
ATOM 727 C CA . THR A 1 100 ? -3.992 5.387 11.703 1 96.5 100 THR A CA 1
ATOM 728 C C . THR A 1 100 ? -4.09 3.986 11.109 1 96.5 100 THR A C 1
ATOM 730 O O . THR A 1 100 ? -3.078 3.305 10.938 1 96.5 100 THR A O 1
ATOM 733 N N . LEU A 1 101 ? -5.309 3.535 10.805 1 95.44 101 LEU A N 1
ATOM 734 C CA . LEU A 1 101 ? -5.543 2.225 10.203 1 95.44 101 LEU A CA 1
ATOM 735 C C . LEU A 1 101 ? -5.129 2.215 8.742 1 95.44 101 LEU A C 1
ATOM 737 O O . LEU A 1 101 ? -5.398 3.174 8.008 1 95.44 101 LEU A O 1
ATOM 741 N N . GLY A 1 102 ? -4.539 1.147 8.336 1 97 102 GLY A N 1
ATOM 742 C CA . GLY A 1 102 ? -4.086 1.043 6.961 1 97 102 GLY A CA 1
ATOM 743 C C . GLY A 1 102 ? -2.855 1.883 6.672 1 97 102 GLY A C 1
ATOM 744 O O . GLY A 1 102 ? -1.877 1.837 7.422 1 97 102 GLY A O 1
ATOM 745 N N . ASP A 1 103 ? -2.838 2.502 5.578 1 98.31 103 ASP A N 1
ATOM 746 C CA . ASP A 1 103 ? -1.774 3.418 5.172 1 98.31 103 ASP A CA 1
ATOM 747 C C . ASP A 1 103 ? -2.051 4.836 5.668 1 98.31 103 ASP A C 1
ATOM 749 O O . ASP A 1 103 ? -3.205 5.262 5.734 1 98.31 103 ASP A O 1
ATOM 753 N N . SER A 1 104 ? -1.002 5.578 5.906 1 98.44 104 SER A N 1
ATOM 754 C CA . SER A 1 104 ? -1.076 6.871 6.578 1 98.44 104 SER A CA 1
ATOM 755 C C . SER A 1 104 ? -1.773 7.906 5.703 1 98.44 104 SER A C 1
ATOM 757 O O . SER A 1 104 ? -2.426 8.82 6.219 1 98.44 104 SER A O 1
ATOM 759 N N . LEU A 1 105 ? -1.618 7.758 4.391 1 98.25 105 LEU A N 1
ATOM 760 C CA . LEU A 1 105 ? -2.102 8.891 3.611 1 98.25 105 LEU A CA 1
ATOM 761 C C . LEU A 1 105 ? -3.037 8.43 2.5 1 98.25 105 LEU A C 1
ATOM 763 O O . LEU A 1 105 ? -3.508 9.242 1.702 1 98.25 105 LEU A O 1
ATOM 767 N N . THR A 1 106 ? -3.348 7.105 2.371 1 98.12 106 THR A N 1
ATOM 768 C CA . THR A 1 106 ? -4.32 6.582 1.416 1 98.12 106 THR A CA 1
ATOM 769 C C . THR A 1 106 ? -5.703 6.488 2.051 1 98.12 106 THR A C 1
ATOM 771 O O . THR A 1 106 ? -5.977 5.574 2.83 1 98.12 106 THR A O 1
ATOM 774 N N . TYR A 1 107 ? -6.566 7.391 1.706 1 96.31 107 TYR A N 1
ATOM 775 C CA . TYR A 1 107 ? -7.906 7.469 2.277 1 96.31 107 TYR A CA 1
ATOM 776 C C . TYR A 1 107 ? -7.848 7.488 3.801 1 96.31 107 TYR A C 1
ATOM 778 O O . TYR A 1 107 ? -8.625 6.797 4.465 1 96.31 107 TYR A O 1
ATOM 786 N N . SER A 1 108 ? -6.98 8.211 4.332 1 94.88 108 SER A N 1
ATOM 787 C CA . SER A 1 108 ? -6.707 8.227 5.766 1 94.88 108 SER A CA 1
ATOM 788 C C . SER A 1 108 ? -7.152 9.539 6.402 1 94.88 108 SER A C 1
ATOM 790 O O . SER A 1 108 ? -7.012 10.602 5.805 1 94.88 108 SER A O 1
ATOM 792 N N . THR A 1 109 ? -7.551 9.461 7.621 1 89.56 109 THR A N 1
ATOM 793 C CA . THR A 1 109 ? -7.934 10.648 8.375 1 89.56 109 THR A CA 1
ATOM 794 C C . THR A 1 109 ? -6.703 11.328 8.969 1 89.56 109 THR A C 1
ATOM 796 O O . THR A 1 109 ? -6.77 12.484 9.398 1 89.56 109 THR A O 1
ATOM 799 N N . TYR A 1 110 ? -5.629 10.633 8.961 1 95 110 TYR A N 1
ATOM 800 C CA . TYR A 1 110 ? -4.387 11.18 9.492 1 95 110 TYR A CA 1
ATOM 801 C C . TYR A 1 110 ? -4.039 12.508 8.828 1 95 110 TYR A C 1
ATOM 803 O O . TYR A 1 110 ? -3.547 13.43 9.477 1 95 110 TYR A O 1
ATOM 811 N N . GLY A 1 111 ? -4.305 12.594 7.527 1 93.88 111 GLY A N 1
ATOM 812 C CA . GLY A 1 111 ? -3.994 13.82 6.805 1 93.88 111 GLY A CA 1
ATOM 813 C C . GLY A 1 111 ? -4.668 15.047 7.391 1 93.88 111 GLY A C 1
ATOM 814 O O . GLY A 1 111 ? -4.102 16.141 7.371 1 93.88 111 GLY A O 1
ATOM 815 N N . TYR A 1 112 ? -5.785 14.875 7.957 1 92.06 112 TYR A N 1
ATOM 816 C CA . TYR A 1 112 ? -6.52 15.984 8.562 1 92.06 112 TYR A CA 1
ATOM 817 C C . TYR A 1 112 ? -5.859 16.438 9.859 1 92.06 112 TYR A C 1
ATOM 819 O O . TYR A 1 112 ? -5.723 17.641 10.109 1 92.06 112 TYR A O 1
ATOM 827 N N . LEU A 1 113 ? -5.48 15.477 10.594 1 94.62 113 LEU A N 1
ATOM 828 C CA . LEU A 1 113 ? -4.781 15.805 11.836 1 94.62 113 LEU A CA 1
ATOM 829 C C . LEU A 1 113 ? -3.463 16.516 11.539 1 94.62 113 LEU A C 1
ATOM 831 O O . LEU A 1 113 ? -3.143 17.516 12.18 1 94.62 113 LEU A O 1
ATOM 835 N N . LEU A 1 114 ? -2.703 15.977 10.617 1 96.25 114 LEU A N 1
ATOM 836 C CA . LEU A 1 114 ? -1.416 16.578 10.273 1 96.25 114 LEU A CA 1
ATOM 837 C C . LEU A 1 114 ? -1.587 18.016 9.836 1 96.25 114 LEU A C 1
ATOM 839 O O . LEU A 1 114 ? -0.827 18.891 10.258 1 96.25 114 LEU A O 1
ATOM 843 N N . ALA A 1 115 ? -2.574 18.219 9.016 1 93.38 115 ALA A N 1
ATOM 844 C CA . ALA A 1 115 ? -2.844 19.578 8.562 1 93.38 115 ALA A CA 1
ATOM 845 C C . ALA A 1 115 ? -3.15 20.5 9.742 1 93.38 115 ALA A C 1
ATOM 847 O O . ALA A 1 115 ? -2.604 21.609 9.836 1 93.38 115 ALA A O 1
ATOM 848 N N . ALA A 1 116 ? -3.986 20.078 10.617 1 94.25 116 ALA A N 1
ATOM 849 C CA . ALA A 1 116 ? -4.363 20.859 11.789 1 94.25 116 ALA A CA 1
ATOM 850 C C . ALA A 1 116 ? -3.156 21.125 12.68 1 94.25 116 ALA A C 1
ATOM 852 O O . ALA A 1 116 ? -3.008 22.219 13.227 1 94.25 116 ALA A O 1
ATOM 853 N N . LEU A 1 117 ? -2.32 20.125 12.828 1 96.5 117 LEU A N 1
ATOM 854 C CA . LEU A 1 117 ? -1.13 20.266 13.664 1 96.5 117 LEU A CA 1
ATOM 855 C C . LEU A 1 117 ? -0.158 21.281 13.07 1 96.5 117 LEU A C 1
ATOM 857 O O . LEU A 1 117 ? 0.428 22.078 13.797 1 96.5 117 LEU A O 1
ATOM 861 N N . ARG A 1 118 ? -0.002 21.188 11.805 1 94.62 118 ARG A N 1
ATOM 862 C CA . ARG A 1 118 ? 0.9 22.109 11.141 1 94.62 118 ARG A CA 1
ATOM 863 C C . ARG A 1 118 ? 0.404 23.547 11.273 1 94.62 118 ARG A C 1
ATOM 865 O O . ARG A 1 118 ? 1.204 24.484 11.375 1 94.62 118 ARG A O 1
ATOM 872 N N . ASP A 1 119 ? -0.872 23.75 11.281 1 92.81 119 ASP A N 1
ATOM 873 C CA . ASP A 1 119 ? -1.457 25.062 11.516 1 92.81 119 ASP A CA 1
ATOM 874 C C . ASP A 1 119 ? -1.186 25.547 12.938 1 92.81 119 ASP A C 1
ATOM 876 O O . ASP A 1 119 ? -0.856 26.719 13.148 1 92.81 119 ASP A O 1
ATOM 880 N N . ALA A 1 120 ? -1.257 24.656 13.812 1 94.06 120 ALA A N 1
ATOM 881 C CA . ALA A 1 120 ? -1.107 24.984 15.227 1 94.06 120 ALA A CA 1
ATOM 882 C C . ALA A 1 120 ? 0.361 25.188 15.594 1 94.06 120 ALA A C 1
ATOM 884 O O . ALA A 1 120 ? 0.681 25.953 16.5 1 94.06 120 ALA A O 1
ATOM 885 N N . LEU A 1 121 ? 1.196 24.453 14.898 1 96.06 121 LEU A N 1
ATOM 886 C CA . LEU A 1 121 ? 2.631 24.484 15.164 1 96.06 121 LEU A CA 1
ATOM 887 C C . LEU A 1 121 ? 3.418 24.688 13.867 1 96.06 121 LEU A C 1
ATOM 889 O O . LEU A 1 121 ? 3.896 23.734 13.273 1 96.06 121 LEU A O 1
ATOM 893 N N . PRO A 1 122 ? 3.682 25.875 13.5 1 92.06 122 PRO A N 1
ATOM 894 C CA . PRO A 1 122 ? 4.359 26.156 12.234 1 92.06 122 PRO A CA 1
ATOM 895 C C . PRO A 1 122 ? 5.762 25.562 12.164 1 92.06 122 PRO A C 1
ATOM 897 O O . PRO A 1 122 ? 6.262 25.266 11.07 1 92.06 122 PRO A O 1
ATOM 900 N N . ALA A 1 123 ? 6.355 25.266 13.273 1 93.75 123 ALA A N 1
ATOM 901 C CA . ALA A 1 123 ? 7.711 24.719 13.305 1 93.75 123 ALA A CA 1
ATOM 902 C C . ALA A 1 123 ? 7.699 23.219 13.578 1 93.75 123 ALA A C 1
ATOM 904 O O . ALA A 1 123 ? 8.719 22.641 13.969 1 93.75 123 ALA A O 1
ATOM 905 N N . LEU A 1 124 ? 6.605 22.656 13.367 1 96.38 124 LEU A N 1
ATOM 906 C CA . LEU A 1 124 ? 6.445 21.234 13.672 1 96.38 124 LEU A CA 1
ATOM 907 C C . LEU A 1 124 ? 7.438 20.391 12.875 1 96.38 124 LEU A C 1
ATOM 909 O O . LEU A 1 124 ? 7.453 20.438 11.641 1 96.38 124 LEU A O 1
ATOM 913 N N . GLU A 1 125 ? 8.266 19.672 13.562 1 95.81 125 GLU A N 1
ATOM 914 C CA . GLU A 1 125 ? 9 18.578 12.953 1 95.81 125 GLU A CA 1
ATOM 915 C C . GLU A 1 125 ? 8.172 17.297 12.953 1 95.81 125 GLU A C 1
ATOM 917 O O . GLU A 1 125 ? 7.625 16.906 13.992 1 95.81 125 GLU A O 1
ATOM 922 N N . HIS A 1 126 ? 8.047 16.719 11.805 1 97.81 126 HIS A N 1
ATOM 923 C CA . HIS A 1 126 ? 7.234 15.516 11.758 1 97.81 126 HIS A CA 1
ATOM 924 C C . HIS A 1 126 ? 7.785 14.516 10.75 1 97.81 126 HIS A C 1
ATOM 926 O O . HIS A 1 126 ? 8.547 14.891 9.859 1 97.81 126 HIS A O 1
ATOM 932 N N . VAL A 1 127 ? 7.465 13.273 10.969 1 97.88 127 VAL A N 1
ATOM 933 C CA . VAL A 1 127 ? 7.723 12.172 10.047 1 97.88 127 VAL A CA 1
ATOM 934 C C . VAL A 1 127 ? 6.449 11.344 9.859 1 97.88 127 VAL A C 1
ATOM 936 O O . VAL A 1 127 ? 5.711 11.109 10.812 1 97.88 127 VAL A O 1
ATOM 939 N N . THR A 1 128 ? 6.176 11.062 8.648 1 98.56 128 THR A N 1
ATOM 940 C CA . THR A 1 128 ? 5.074 10.156 8.336 1 98.56 128 THR A CA 1
ATOM 941 C C . THR A 1 128 ? 5.605 8.82 7.824 1 98.56 128 THR A C 1
ATOM 943 O O . THR A 1 128 ? 6.395 8.781 6.879 1 98.56 128 THR A O 1
ATOM 946 N N . LEU A 1 129 ? 5.254 7.762 8.461 1 98.62 129 LEU A N 1
ATOM 947 C CA . LEU A 1 129 ? 5.613 6.414 8.031 1 98.62 129 LEU A CA 1
ATOM 948 C C . LEU A 1 129 ? 4.422 5.707 7.395 1 98.62 129 LEU A C 1
ATOM 950 O O . LEU A 1 129 ? 3.348 5.625 7.996 1 98.62 129 LEU A O 1
ATOM 954 N N . PRO A 1 130 ? 4.621 5.195 6.18 1 98.75 130 PRO A N 1
ATOM 955 C CA . PRO A 1 130 ? 3.516 4.527 5.484 1 98.75 130 PRO A CA 1
ATOM 956 C C . PRO A 1 130 ? 3.133 3.197 6.129 1 98.75 130 PRO A C 1
ATOM 958 O O . PRO A 1 130 ? 3.846 2.705 7.004 1 98.75 130 PRO A O 1
ATOM 961 N N . GLY A 1 131 ? 2.008 2.682 5.781 1 98.56 131 GLY A N 1
ATOM 962 C CA . GLY A 1 131 ? 1.529 1.363 6.164 1 98.56 131 GLY A CA 1
ATOM 963 C C . GLY A 1 131 ? 1.053 0.535 4.988 1 98.56 131 GLY A C 1
ATOM 964 O O . GLY A 1 131 ? 0.901 1.053 3.879 1 98.56 131 GLY A O 1
ATOM 965 N N . ILE A 1 132 ? 0.804 -0.742 5.258 1 98.75 132 ILE A N 1
ATOM 966 C CA . ILE A 1 132 ? 0.247 -1.641 4.254 1 98.75 132 ILE A CA 1
ATOM 967 C C . ILE A 1 132 ? -1.214 -1.279 3.992 1 98.75 132 ILE A C 1
ATOM 969 O O . ILE A 1 132 ? -2.008 -1.16 4.926 1 98.75 132 ILE A O 1
ATOM 973 N N . THR A 1 133 ? -1.542 -1.059 2.773 1 98.44 133 THR A N 1
ATOM 974 C CA . THR A 1 133 ? -2.932 -0.786 2.426 1 98.44 133 THR A CA 1
ATOM 975 C C . THR A 1 133 ? -3.773 -2.055 2.527 1 98.44 133 THR A C 1
ATOM 977 O O . THR A 1 133 ? -3.25 -3.164 2.422 1 98.44 133 THR A O 1
ATOM 980 N N . SER A 1 134 ? -5.07 -1.854 2.729 1 97.94 134 SER A N 1
ATOM 981 C CA . SER A 1 134 ? -5.965 -3.002 2.828 1 97.94 134 SER A CA 1
ATOM 982 C C . SER A 1 134 ? -5.965 -3.816 1.539 1 97.94 134 SER A C 1
ATOM 984 O O . SER A 1 134 ? -5.973 -5.051 1.577 1 97.94 134 SER A O 1
ATOM 986 N N . PHE A 1 135 ? -5.922 -3.139 0.38 1 98.56 135 PHE A N 1
ATOM 987 C CA . PHE A 1 135 ? -6.016 -3.875 -0.875 1 98.56 135 PHE A CA 1
ATOM 988 C C . PHE A 1 135 ? -4.734 -4.652 -1.142 1 98.56 135 PHE A C 1
ATOM 990 O O . PHE A 1 135 ? -4.77 -5.734 -1.735 1 98.56 135 PHE A O 1
ATOM 997 N N . ALA A 1 136 ? -3.543 -4.133 -0.711 1 98.62 136 ALA A N 1
ATOM 998 C CA . ALA A 1 136 ? -2.318 -4.922 -0.815 1 98.62 136 ALA A CA 1
ATOM 999 C C . ALA A 1 136 ? -2.365 -6.133 0.11 1 98.62 136 ALA A C 1
ATOM 1001 O O . ALA A 1 136 ? -1.907 -7.219 -0.255 1 98.62 136 ALA A O 1
ATOM 1002 N N . ALA A 1 137 ? -2.902 -5.938 1.308 1 98.5 137 ALA A N 1
ATOM 1003 C CA . ALA A 1 137 ? -3.021 -7.031 2.268 1 98.5 137 ALA A CA 1
ATOM 1004 C C . ALA A 1 137 ? -3.941 -8.125 1.739 1 98.5 137 ALA A C 1
ATOM 1006 O O . ALA A 1 137 ? -3.623 -9.312 1.834 1 98.5 137 ALA A O 1
ATOM 1007 N N . VAL A 1 138 ? -5.055 -7.754 1.172 1 98.06 138 VAL A N 1
ATOM 1008 C CA . VAL A 1 138 ? -6.008 -8.711 0.621 1 98.06 138 VAL A CA 1
ATOM 1009 C C . VAL A 1 138 ? -5.375 -9.461 -0.55 1 98.06 138 VAL A C 1
ATOM 1011 O O . VAL A 1 138 ? -5.461 -10.688 -0.628 1 98.06 138 VAL A O 1
ATOM 1014 N N . ALA A 1 139 ? -4.738 -8.711 -1.42 1 98.44 139 ALA A N 1
ATOM 1015 C CA . ALA A 1 139 ? -4.07 -9.312 -2.568 1 98.44 139 ALA A CA 1
ATOM 1016 C C . ALA A 1 139 ? -3.072 -10.383 -2.121 1 98.44 139 ALA A C 1
ATOM 1018 O O . ALA A 1 139 ? -3.055 -11.492 -2.658 1 98.44 139 ALA A O 1
ATOM 1019 N N . SER A 1 140 ? -2.295 -10.055 -1.148 1 98.31 140 SER A N 1
ATOM 1020 C CA . SER A 1 140 ? -1.273 -10.977 -0.662 1 98.31 140 SER A CA 1
ATOM 1021 C C . SER A 1 140 ? -1.901 -12.188 0.016 1 98.31 140 SER A C 1
ATOM 1023 O O . SER A 1 140 ? -1.5 -13.328 -0.238 1 98.31 140 SER A O 1
ATOM 1025 N N . ALA A 1 141 ? -2.895 -11.953 0.872 1 97.62 141 ALA A N 1
ATOM 1026 C CA . ALA A 1 141 ? -3.529 -13.031 1.624 1 97.62 141 ALA A CA 1
ATOM 1027 C C . ALA A 1 141 ? -4.156 -14.062 0.686 1 97.62 141 ALA A C 1
ATOM 1029 O O . ALA A 1 141 ? -4.191 -15.25 0.996 1 97.62 141 ALA A O 1
ATOM 1030 N N . LEU A 1 142 ? -4.555 -13.578 -0.5 1 96.88 142 LEU A N 1
ATOM 1031 C CA . LEU A 1 142 ? -5.301 -14.445 -1.405 1 96.88 142 LEU A CA 1
ATOM 1032 C C . LEU A 1 142 ? -4.488 -14.75 -2.658 1 96.88 142 LEU A C 1
ATOM 1034 O O . LEU A 1 142 ? -5.008 -15.336 -3.611 1 96.88 142 LEU A O 1
ATOM 1038 N N . SER A 1 143 ? -3.229 -14.336 -2.672 1 96.25 143 SER A N 1
ATOM 1039 C CA . SER A 1 143 ? -2.357 -14.523 -3.828 1 96.25 143 SER A CA 1
ATOM 1040 C C . SER A 1 143 ? -3.021 -14.016 -5.105 1 96.25 143 SER A C 1
ATOM 1042 O O . SER A 1 143 ? -3.057 -14.719 -6.113 1 96.25 143 SER A O 1
ATOM 1044 N N . TRP A 1 144 ? -3.611 -12.867 -5.02 1 96.31 144 TRP A N 1
ATOM 1045 C CA . TRP A 1 144 ? -4.371 -12.211 -6.078 1 96.31 144 TRP A CA 1
ATOM 1046 C C . TRP A 1 144 ? -3.559 -11.094 -6.715 1 96.31 144 TRP A C 1
ATOM 1048 O O . TRP A 1 144 ? -3.373 -10.031 -6.113 1 96.31 144 TRP A O 1
ATOM 1058 N N . PRO A 1 145 ? -3.027 -11.258 -7.895 1 95.94 145 PRO A N 1
ATOM 1059 C CA . PRO A 1 145 ? -2.215 -10.203 -8.508 1 95.94 145 PRO A CA 1
ATOM 1060 C C . PRO A 1 145 ? -2.982 -8.891 -8.688 1 95.94 145 PRO A C 1
ATOM 1062 O O . PRO A 1 145 ? -4.004 -8.859 -9.375 1 95.94 145 PRO A O 1
ATOM 1065 N N . LEU A 1 146 ? -2.541 -7.871 -8.039 1 97.19 146 LEU A N 1
ATOM 1066 C CA . LEU A 1 146 ? -3.113 -6.531 -8.117 1 97.19 146 LEU A CA 1
ATOM 1067 C C . LEU A 1 146 ? -2.367 -5.68 -9.141 1 97.19 146 LEU A C 1
ATOM 1069 O O . LEU A 1 146 ? -1.431 -4.961 -8.797 1 97.19 146 LEU A O 1
ATOM 1073 N N . GLY A 1 147 ? -2.742 -5.863 -10.461 1 94.5 147 GLY A N 1
ATOM 1074 C CA . GLY A 1 147 ? -2.092 -5.145 -11.547 1 94.5 147 GLY A CA 1
ATOM 1075 C C . GLY A 1 147 ? -0.89 -5.879 -12.109 1 94.5 147 GLY A C 1
ATOM 1076 O O . GLY A 1 147 ? 0.036 -6.223 -11.375 1 94.5 147 GLY A O 1
ATOM 1077 N N . GLU A 1 148 ? -0.838 -6.207 -13.336 1 93.19 148 GLU A N 1
ATOM 1078 C CA . GLU A 1 148 ? 0.261 -6.801 -14.086 1 93.19 148 GLU A CA 1
ATOM 1079 C C . GLU A 1 148 ? 0.446 -6.109 -15.438 1 93.19 148 GLU A C 1
ATOM 1081 O O . GLU A 1 148 ? -0.522 -5.633 -16.031 1 93.19 148 GLU A O 1
ATOM 1086 N N . GLY A 1 149 ? 1.692 -6.02 -15.805 1 91.38 149 GLY A N 1
ATOM 1087 C CA . GLY A 1 149 ? 1.967 -5.43 -17.109 1 91.38 149 GLY A CA 1
ATOM 1088 C C . GLY A 1 149 ? 1.425 -4.02 -17.25 1 91.38 149 GLY A C 1
ATOM 1089 O O . GLY A 1 149 ? 1.754 -3.139 -16.453 1 91.38 149 GLY A O 1
ATOM 1090 N N . LYS A 1 150 ? 0.466 -3.848 -18.172 1 93.88 150 LYS A N 1
ATOM 1091 C CA . LYS A 1 150 ? -0.058 -2.518 -18.484 1 93.88 150 LYS A CA 1
ATOM 1092 C C . LYS A 1 150 ? -1.455 -2.332 -17.891 1 93.88 150 LYS A C 1
ATOM 1094 O O . LYS A 1 150 ? -2.168 -1.396 -18.266 1 93.88 150 LYS A O 1
ATOM 1099 N N . GLU A 1 151 ? -1.823 -3.232 -17 1 96.31 151 GLU A N 1
ATOM 1100 C CA . GLU A 1 151 ? -3.156 -3.168 -16.406 1 96.31 151 GLU A CA 1
ATOM 1101 C C . GLU A 1 151 ? -3.346 -1.878 -15.617 1 96.31 151 GLU A C 1
ATOM 1103 O O . GLU A 1 151 ? -2.42 -1.408 -14.953 1 96.31 151 GLU A O 1
ATOM 1108 N N . ARG A 1 152 ? -4.547 -1.339 -15.703 1 97.94 152 ARG A N 1
ATOM 1109 C CA . ARG A 1 152 ? -4.938 -0.1 -15.031 1 97.94 152 ARG A CA 1
ATOM 1110 C C . ARG A 1 152 ? -5.789 -0.385 -13.805 1 97.94 152 ARG A C 1
ATOM 1112 O O . ARG A 1 152 ? -6.789 -1.102 -13.891 1 97.94 152 ARG A O 1
ATOM 1119 N N . ILE A 1 153 ? -5.426 0.18 -12.695 1 98.81 153 ILE A N 1
ATOM 1120 C CA . ILE A 1 153 ? -6.113 -0.058 -11.43 1 98.81 153 ILE A CA 1
ATOM 1121 C C . ILE A 1 153 ? -6.875 1.198 -11.016 1 98.81 153 ILE A C 1
ATOM 1123 O O . ILE A 1 153 ? -6.281 2.268 -10.859 1 98.81 153 ILE A O 1
ATOM 1127 N N . LEU A 1 154 ? -8.164 1.05 -10.844 1 98.88 154 LEU A N 1
ATOM 1128 C CA . LEU A 1 154 ? -8.977 2.102 -10.242 1 98.88 154 LEU A CA 1
ATOM 1129 C C . LEU A 1 154 ? -9.281 1.778 -8.781 1 98.88 154 LEU A C 1
ATOM 1131 O O . LEU A 1 154 ? -9.797 0.701 -8.477 1 98.88 154 LEU A O 1
ATOM 1135 N N . ILE A 1 155 ? -8.898 2.656 -7.879 1 98.88 155 ILE A N 1
ATOM 1136 C CA . ILE A 1 155 ? -9.266 2.539 -6.469 1 98.88 155 ILE A CA 1
ATOM 1137 C C . ILE A 1 155 ? -10.273 3.627 -6.109 1 98.88 155 ILE A C 1
ATOM 1139 O O . ILE A 1 155 ? -10.031 4.812 -6.359 1 98.88 155 ILE A O 1
ATOM 1143 N N . LEU A 1 156 ? -11.367 3.264 -5.52 1 98.31 156 LEU A N 1
ATOM 1144 C CA . LEU A 1 156 ? -12.344 4.27 -5.129 1 98.31 156 LEU A CA 1
ATOM 1145 C C . LEU A 1 156 ? -13.219 3.758 -3.986 1 98.31 156 LEU A C 1
ATOM 1147 O O . LEU A 1 156 ? -13.414 2.549 -3.844 1 98.31 156 LEU A O 1
ATOM 1151 N N . PRO A 1 157 ? -13.734 4.684 -3.119 1 97.5 157 PRO A N 1
ATOM 1152 C CA . PRO A 1 157 ? -14.82 4.277 -2.229 1 97.5 157 PRO A CA 1
ATOM 1153 C C . PRO A 1 157 ? -16.047 3.762 -2.986 1 97.5 157 PRO A C 1
ATOM 1155 O O . PRO A 1 157 ? -16.375 4.285 -4.051 1 97.5 157 PRO A O 1
ATOM 1158 N N . CYS A 1 158 ? -16.672 2.803 -2.473 1 98 158 CYS A N 1
ATOM 1159 C CA . CYS A 1 158 ? -17.828 2.205 -3.141 1 98 158 CYS A CA 1
ATOM 1160 C C . CYS A 1 158 ? -18.891 3.252 -3.428 1 98 158 CYS A C 1
ATOM 1162 O O . CYS A 1 158 ? -19.406 3.895 -2.506 1 98 158 CYS A O 1
ATOM 1164 N N . PRO A 1 159 ? -19.219 3.438 -4.707 1 97.5 159 PRO A N 1
ATOM 1165 C CA . PRO A 1 159 ? -20.266 4.422 -5.023 1 97.5 159 PRO A CA 1
ATOM 1166 C C . PRO A 1 159 ? -21.672 3.926 -4.695 1 97.5 159 PRO A C 1
ATOM 1168 O O . PRO A 1 159 ? -21.891 2.717 -4.59 1 97.5 159 PRO A O 1
ATOM 1171 N N . ASP A 1 160 ? -22.547 4.875 -4.562 1 96.31 160 ASP A N 1
ATOM 1172 C CA . ASP A 1 160 ? -23.953 4.531 -4.371 1 96.31 160 ASP A CA 1
ATOM 1173 C C . ASP A 1 160 ? -24.594 4.066 -5.676 1 96.31 160 ASP A C 1
ATOM 1175 O O . ASP A 1 160 ? -25.5 3.234 -5.668 1 96.31 160 ASP A O 1
ATOM 1179 N N . ASP A 1 161 ? -24.172 4.52 -6.742 1 97.75 161 ASP A N 1
ATOM 1180 C CA . ASP A 1 161 ? -24.734 4.23 -8.062 1 97.75 161 ASP A CA 1
ATOM 1181 C C . ASP A 1 161 ? -24.047 3.023 -8.695 1 97.75 161 ASP A C 1
ATOM 1183 O O . ASP A 1 161 ? -22.906 3.125 -9.172 1 97.75 161 ASP A O 1
ATOM 1187 N N . MET A 1 162 ? -24.781 1.928 -8.812 1 98.19 162 MET A N 1
ATOM 1188 C CA . MET A 1 162 ? -24.219 0.681 -9.328 1 98.19 162 MET A CA 1
ATOM 1189 C C . MET A 1 162 ? -23.984 0.766 -10.828 1 98.19 162 MET A C 1
ATOM 1191 O O . MET A 1 162 ? -23.125 0.066 -11.367 1 98.19 162 MET A O 1
ATOM 1195 N N . GLU A 1 163 ? -24.703 1.609 -11.492 1 98.38 163 GLU A N 1
ATOM 1196 C CA . GLU A 1 163 ? -24.438 1.802 -12.914 1 98.38 163 GLU A CA 1
ATOM 1197 C C . GLU A 1 163 ? -23.109 2.523 -13.133 1 98.38 163 GLU A C 1
ATOM 1199 O O . GLU A 1 163 ? -22.375 2.225 -14.078 1 98.38 163 GLU A O 1
ATOM 1204 N N . ALA A 1 164 ? -22.859 3.432 -12.258 1 98.06 164 ALA A N 1
ATOM 1205 C CA . ALA A 1 164 ? -21.547 4.082 -12.305 1 98.06 164 ALA A CA 1
ATOM 1206 C C . ALA A 1 164 ? -20.438 3.078 -12.039 1 98.06 164 ALA A C 1
ATOM 1208 O O . ALA A 1 164 ? -19.406 3.098 -12.719 1 98.06 164 ALA A O 1
ATOM 1209 N N . LEU A 1 165 ? -20.656 2.23 -11.07 1 98.62 165 LEU A N 1
ATOM 1210 C CA . LEU A 1 165 ? -19.672 1.194 -10.773 1 98.62 165 LEU A CA 1
ATOM 1211 C C . LEU A 1 165 ? -19.5 0.262 -11.969 1 98.62 165 LEU A C 1
ATOM 1213 O O . LEU A 1 165 ? -18.375 -0.119 -12.297 1 98.62 165 LEU A O 1
ATOM 1217 N N . ARG A 1 166 ? -20.594 -0.119 -12.609 1 98.69 166 ARG A N 1
ATOM 1218 C CA . ARG A 1 166 ? -20.516 -0.951 -13.805 1 98.69 166 ARG A CA 1
ATOM 1219 C C . ARG A 1 166 ? -19.625 -0.321 -14.859 1 98.69 166 ARG A C 1
ATOM 1221 O O . ARG A 1 166 ? -18.781 -1.004 -15.461 1 98.69 166 ARG A O 1
ATOM 1228 N N . ALA A 1 167 ? -19.844 0.939 -15.094 1 98.5 167 ALA A N 1
ATOM 1229 C CA . ALA A 1 167 ? -19.047 1.666 -16.078 1 98.5 167 ALA A CA 1
ATOM 1230 C C . ALA A 1 167 ? -17.562 1.691 -15.68 1 98.5 167 ALA A C 1
ATOM 1232 O O . ALA A 1 167 ? -16.688 1.555 -16.531 1 98.5 167 ALA A O 1
ATOM 1233 N N . ASP A 1 168 ? -17.266 1.896 -14.391 1 98.44 168 ASP A N 1
ATOM 1234 C CA . ASP A 1 168 ? -15.898 1.874 -13.875 1 98.44 168 ASP A CA 1
ATOM 1235 C C . ASP A 1 168 ? -15.242 0.523 -14.141 1 98.44 168 ASP A C 1
ATOM 1237 O O . ASP A 1 168 ? -14.102 0.464 -14.602 1 98.44 168 ASP A O 1
ATOM 1241 N N . ILE A 1 169 ? -15.969 -0.528 -13.844 1 98.69 169 ILE A N 1
ATOM 1242 C CA . ILE A 1 169 ? -15.445 -1.878 -14.031 1 98.69 169 ILE A CA 1
ATOM 1243 C C . ILE A 1 169 ? -15.18 -2.125 -15.516 1 98.69 169 ILE A C 1
ATOM 1245 O O . ILE A 1 169 ? -14.156 -2.707 -15.883 1 98.69 169 ILE A O 1
ATOM 1249 N N . ALA A 1 170 ? -16 -1.666 -16.359 1 97.81 170 ALA A N 1
ATOM 1250 C CA . ALA A 1 170 ? -15.891 -1.888 -17.797 1 97.81 170 ALA A CA 1
ATOM 1251 C C . ALA A 1 170 ? -14.688 -1.14 -18.375 1 97.81 170 ALA A C 1
ATOM 1253 O O . ALA A 1 170 ? -14.094 -1.572 -19.375 1 97.81 170 ALA A O 1
ATOM 1254 N N . SER A 1 171 ? -14.289 -0.081 -17.766 1 97.38 171 SER A N 1
ATOM 1255 C CA . SER A 1 171 ? -13.281 0.784 -18.375 1 97.38 171 SER A CA 1
ATOM 1256 C C . SER A 1 171 ? -11.914 0.588 -17.719 1 97.38 171 SER A C 1
ATOM 1258 O O . SER A 1 171 ? -10.945 1.252 -18.078 1 97.38 171 SER A O 1
ATOM 1260 N N . HIS A 1 172 ? -11.805 -0.219 -16.75 1 98.25 172 HIS A N 1
ATOM 1261 C CA . HIS A 1 172 ? -10.539 -0.494 -16.094 1 98.25 172 HIS A CA 1
ATOM 1262 C C . HIS A 1 172 ? -10.266 -1.993 -16.016 1 98.25 172 HIS A C 1
ATOM 1264 O O . HIS A 1 172 ? -11.195 -2.799 -16.078 1 98.25 172 HIS A O 1
ATOM 1270 N N . ASP A 1 173 ? -8.984 -2.379 -15.922 1 97.94 173 ASP A N 1
ATOM 1271 C CA . ASP A 1 173 ? -8.633 -3.791 -15.797 1 97.94 173 ASP A CA 1
ATOM 1272 C C . ASP A 1 173 ? -8.945 -4.309 -14.398 1 97.94 173 ASP A C 1
ATOM 1274 O O . ASP A 1 173 ? -9.422 -5.434 -14.234 1 97.94 173 ASP A O 1
ATOM 1278 N N . ILE A 1 174 ? -8.68 -3.494 -13.406 1 98.56 174 ILE A N 1
ATOM 1279 C CA . ILE A 1 174 ? -8.891 -3.822 -12 1 98.56 174 ILE A CA 1
ATOM 1280 C C . ILE A 1 174 ? -9.586 -2.66 -11.297 1 98.56 174 ILE A C 1
ATOM 1282 O O . ILE A 1 174 ? -9.234 -1.497 -11.508 1 98.56 174 ILE A O 1
ATOM 1286 N N . VAL A 1 175 ? -10.594 -2.963 -10.523 1 98.88 175 VAL A N 1
ATOM 1287 C CA . VAL A 1 175 ? -11.242 -1.985 -9.648 1 98.88 175 VAL A CA 1
ATOM 1288 C C . VAL A 1 175 ? -11.148 -2.449 -8.195 1 98.88 175 VAL A C 1
ATOM 1290 O O . VAL A 1 175 ? -11.484 -3.592 -7.883 1 98.88 175 VAL A O 1
ATOM 1293 N N . VAL A 1 176 ? -10.609 -1.619 -7.348 1 98.88 176 VAL A N 1
ATOM 1294 C CA . VAL A 1 176 ? -10.578 -1.834 -5.906 1 98.88 176 VAL A CA 1
ATOM 1295 C C . VAL A 1 176 ? -11.664 -0.997 -5.234 1 98.88 176 VAL A C 1
ATOM 1297 O O . VAL A 1 176 ? -11.672 0.231 -5.352 1 98.88 176 VAL A O 1
ATOM 1300 N N . LEU A 1 177 ? -12.539 -1.659 -4.555 1 98.75 177 LEU A N 1
ATOM 1301 C CA . LEU A 1 177 ? -13.594 -0.958 -3.836 1 98.75 177 LEU A CA 1
ATOM 1302 C C . LEU A 1 177 ? -13.289 -0.894 -2.344 1 98.75 177 LEU A C 1
ATOM 1304 O O . LEU A 1 177 ? -13.117 -1.929 -1.695 1 98.75 177 LEU A O 1
ATOM 1308 N N . MET A 1 178 ? -13.266 0.333 -1.894 1 97.44 178 MET A N 1
ATOM 1309 C CA . MET A 1 178 ? -13.102 0.628 -0.472 1 97.44 178 MET A CA 1
ATOM 1310 C C . MET A 1 178 ? -14.422 1.109 0.135 1 97.44 178 MET A C 1
ATOM 1312 O O . MET A 1 178 ? -15.344 1.485 -0.59 1 97.44 178 MET A O 1
ATOM 1316 N N . LYS A 1 179 ? -14.539 1.009 1.436 1 95 179 LYS A N 1
ATOM 1317 C CA . LYS A 1 179 ? -15.68 1.565 2.166 1 95 179 LYS A CA 1
ATOM 1318 C C . LYS A 1 179 ? -17 1.042 1.609 1 95 179 LYS A C 1
ATOM 1320 O O . LYS A 1 179 ? -17.906 1.822 1.319 1 95 179 LYS A O 1
ATOM 1325 N N . ILE A 1 180 ? -17.109 -0.254 1.444 1 96.25 180 ILE A N 1
ATOM 1326 C CA . ILE A 1 180 ? -18.25 -0.88 0.81 1 96.25 180 ILE A CA 1
ATOM 1327 C C . ILE A 1 180 ? -19.469 -0.782 1.732 1 96.25 180 ILE A C 1
ATOM 1329 O O . ILE A 1 180 ? -20.547 -0.365 1.307 1 96.25 180 ILE A O 1
ATOM 1333 N N . GLY A 1 181 ? -19.234 -1.168 3.014 1 90.75 181 GLY A N 1
ATOM 1334 C CA . GLY A 1 181 ? -20.297 -1.075 4.004 1 90.75 181 GLY A CA 1
ATOM 1335 C C . GLY A 1 181 ? -21.531 -1.853 3.619 1 90.75 181 GLY A C 1
ATOM 1336 O O . GLY A 1 181 ? -21.453 -3.012 3.205 1 90.75 181 GLY A O 1
ATOM 1337 N N . ALA A 1 182 ? -22.625 -1.176 3.723 1 92.25 182 ALA A N 1
ATOM 1338 C CA . ALA A 1 182 ? -23.938 -1.795 3.533 1 92.25 182 ALA A CA 1
ATOM 1339 C C . ALA A 1 182 ? -24.219 -2.031 2.053 1 92.25 182 ALA A C 1
ATOM 1341 O O . ALA A 1 182 ? -25.203 -2.699 1.703 1 92.25 182 ALA A O 1
ATOM 1342 N N . ARG A 1 183 ? -23.375 -1.65 1.159 1 96.5 183 ARG A N 1
ATOM 1343 C CA . ARG A 1 183 ? -23.609 -1.744 -0.277 1 96.5 183 ARG A CA 1
ATOM 1344 C C . ARG A 1 183 ? -23.156 -3.094 -0.823 1 96.5 183 ARG A C 1
ATOM 1346 O O . ARG A 1 183 ? -23.359 -3.389 -2.004 1 96.5 183 ARG A O 1
ATOM 1353 N N . LEU A 1 184 ? -22.672 -3.936 0.048 1 97.5 184 LEU A N 1
ATOM 1354 C CA . LEU A 1 184 ? -22.062 -5.191 -0.383 1 97.5 184 LEU A CA 1
ATOM 1355 C C . LEU A 1 184 ? -23.062 -6.027 -1.18 1 97.5 184 LEU A C 1
ATOM 1357 O O . LEU A 1 184 ? -22.75 -6.512 -2.268 1 97.5 184 LEU A O 1
ATOM 1361 N N . PRO A 1 185 ? -24.328 -6.172 -0.725 1 97.06 185 PRO A N 1
ATOM 1362 C CA . PRO A 1 185 ? -25.266 -6.984 -1.502 1 97.06 185 PRO A CA 1
ATOM 1363 C C . PRO A 1 185 ? -25.469 -6.457 -2.922 1 97.06 185 PRO A C 1
ATOM 1365 O O . PRO A 1 185 ? -25.516 -7.242 -3.873 1 97.06 185 PRO A O 1
ATOM 1368 N N . ALA A 1 186 ? -25.578 -5.191 -3.031 1 97.75 186 ALA A N 1
ATOM 1369 C CA . ALA A 1 186 ? -25.75 -4.59 -4.348 1 97.75 186 ALA A CA 1
ATOM 1370 C C . ALA A 1 186 ? -24.531 -4.82 -5.227 1 97.75 186 ALA A C 1
ATOM 1372 O O . ALA A 1 186 ? -24.656 -5.098 -6.422 1 97.75 186 ALA A O 1
ATOM 1373 N N . VAL A 1 187 ? -23.344 -4.711 -4.66 1 98.38 187 VAL A N 1
ATOM 1374 C CA . VAL A 1 187 ? -22.094 -4.949 -5.387 1 98.38 187 VAL A CA 1
ATOM 1375 C C . VAL A 1 187 ? -22.047 -6.395 -5.867 1 98.38 187 VAL A C 1
ATOM 1377 O O . VAL A 1 187 ? -21.734 -6.656 -7.035 1 98.38 187 VAL A O 1
ATOM 1380 N N . LEU A 1 188 ? -22.375 -7.312 -4.996 1 97.88 188 LEU A N 1
ATOM 1381 C CA . LEU A 1 188 ? -22.359 -8.727 -5.344 1 97.88 188 LEU A CA 1
ATOM 1382 C C . LEU A 1 188 ? -23.359 -9.023 -6.465 1 97.88 188 LEU A C 1
ATOM 1384 O O . LEU A 1 188 ? -23.047 -9.766 -7.395 1 97.88 188 LEU A O 1
ATOM 1388 N N . GLY A 1 189 ? -24.5 -8.469 -6.309 1 97.44 189 GLY A N 1
ATOM 1389 C CA . GLY A 1 189 ? -25.484 -8.609 -7.375 1 97.44 189 GLY A CA 1
ATOM 1390 C C . GLY A 1 189 ? -24.969 -8.141 -8.727 1 97.44 189 GLY A C 1
ATOM 1391 O O . GLY A 1 189 ? -25.156 -8.812 -9.734 1 97.44 189 GLY A O 1
ATOM 1392 N N . LEU A 1 190 ? -24.328 -7.004 -8.75 1 98.38 190 LEU A N 1
ATOM 1393 C CA . LEU A 1 190 ? -23.781 -6.438 -9.977 1 98.38 190 LEU A CA 1
ATOM 1394 C C . LEU A 1 190 ? -22.719 -7.359 -10.578 1 98.38 190 LEU A C 1
ATOM 1396 O O . LEU A 1 190 ? -22.734 -7.641 -11.773 1 98.38 190 LEU A O 1
ATOM 1400 N N . LEU A 1 191 ? -21.781 -7.832 -9.742 1 98.31 191 LEU A N 1
ATOM 1401 C CA . LEU A 1 191 ? -20.703 -8.68 -10.219 1 98.31 191 LEU A CA 1
ATOM 1402 C C . LEU A 1 191 ? -21.234 -9.984 -10.797 1 98.31 191 LEU A C 1
ATOM 1404 O O . LEU A 1 191 ? -20.734 -10.484 -11.805 1 98.31 191 LEU A O 1
ATOM 1408 N N . ASN A 1 192 ? -22.266 -10.539 -10.141 1 97.62 192 ASN A N 1
ATOM 1409 C CA . ASN A 1 192 ? -22.906 -11.742 -10.656 1 97.62 192 ASN A CA 1
ATOM 1410 C C . ASN A 1 192 ? -23.594 -11.477 -11.992 1 97.62 192 ASN A C 1
ATOM 1412 O O . ASN A 1 192 ? -23.469 -12.266 -12.93 1 97.62 192 ASN A O 1
ATOM 1416 N N . ALA A 1 193 ? -24.312 -10.398 -12.047 1 97.75 193 ALA A N 1
ATOM 1417 C CA . ALA A 1 193 ? -25 -10.039 -13.281 1 97.75 193 ALA A CA 1
ATOM 1418 C C . ALA A 1 193 ? -24 -9.852 -14.422 1 97.75 193 ALA A C 1
ATOM 1420 O O . ALA A 1 193 ? -24.297 -10.172 -15.578 1 97.75 193 ALA A O 1
ATOM 1421 N N . MET A 1 194 ? -22.828 -9.336 -14.148 1 98 194 MET A N 1
ATOM 1422 C CA . MET A 1 194 ? -21.797 -9.102 -15.156 1 98 194 MET A CA 1
ATOM 1423 C C . MET A 1 194 ? -21.062 -10.398 -15.5 1 98 194 MET A C 1
ATOM 1425 O O . MET A 1 194 ? -20.312 -10.453 -16.469 1 98 194 MET A O 1
ATOM 1429 N N . GLY A 1 195 ? -21.219 -11.422 -14.664 1 97.62 195 GLY A N 1
ATOM 1430 C CA . GLY A 1 195 ? -20.594 -12.719 -14.891 1 97.62 195 GLY A CA 1
ATOM 1431 C C . GLY A 1 195 ? -19.125 -12.742 -14.531 1 97.62 195 GLY A C 1
ATOM 1432 O O . GLY A 1 195 ? -18.344 -13.492 -15.125 1 97.62 195 GLY A O 1
ATOM 1433 N N . ILE A 1 196 ? -18.719 -11.867 -13.555 1 98 196 ILE A N 1
ATOM 1434 C CA . ILE A 1 196 ? -17.297 -11.773 -13.297 1 98 196 ILE A CA 1
ATOM 1435 C C . ILE A 1 196 ? -17.016 -12.055 -11.82 1 98 196 ILE A C 1
ATOM 1437 O O . ILE A 1 196 ? -15.883 -11.906 -11.352 1 98 196 ILE A O 1
ATOM 1441 N N . ALA A 1 197 ? -17.969 -12.484 -11.039 1 97.81 197 ALA A N 1
ATOM 1442 C CA . ALA A 1 197 ? -17.828 -12.688 -9.602 1 97.81 197 ALA A CA 1
ATOM 1443 C C . ALA A 1 197 ? -16.703 -13.672 -9.297 1 97.81 197 ALA A C 1
ATOM 1445 O O . ALA A 1 197 ? -16.016 -13.547 -8.281 1 97.81 197 ALA A O 1
ATOM 1446 N N . GLN A 1 198 ? -16.438 -14.594 -10.211 1 97 198 GLN A N 1
ATOM 1447 C CA . GLN A 1 198 ? -15.422 -15.617 -10.008 1 97 198 GLN A CA 1
ATOM 1448 C C . GLN A 1 198 ? -14.016 -15.039 -10.133 1 97 198 GLN A C 1
ATOM 1450 O O . GLN A 1 198 ? -13.031 -15.688 -9.766 1 97 198 GLN A O 1
ATOM 1455 N N . HIS A 1 199 ? -13.906 -13.82 -10.664 1 96.81 199 HIS A N 1
ATOM 1456 C CA . HIS A 1 199 ? -12.609 -13.172 -10.828 1 96.81 199 HIS A CA 1
ATOM 1457 C C . HIS A 1 199 ? -12.344 -12.164 -9.711 1 96.81 199 HIS A C 1
ATOM 1459 O O . HIS A 1 199 ? -11.352 -11.438 -9.75 1 96.81 199 HIS A O 1
ATOM 1465 N N . CYS A 1 200 ? -13.242 -12.141 -8.711 1 98.12 200 CYS A N 1
ATOM 1466 C CA . CYS A 1 200 ? -13.188 -11.102 -7.691 1 98.12 200 CYS A CA 1
ATOM 1467 C C . CYS A 1 200 ? -12.82 -11.688 -6.332 1 98.12 200 CYS A C 1
ATOM 1469 O O . CYS A 1 200 ? -13.094 -12.859 -6.066 1 98.12 200 CYS A O 1
ATOM 1471 N N . ALA A 1 201 ? -12.156 -10.891 -5.586 1 97.81 201 ALA A N 1
ATOM 1472 C CA . ALA A 1 201 ? -11.758 -11.258 -4.227 1 97.81 201 ALA A CA 1
ATOM 1473 C C . ALA A 1 201 ? -12.312 -10.266 -3.209 1 97.81 201 ALA A C 1
ATOM 1475 O O . ALA A 1 201 ? -12.547 -9.102 -3.531 1 97.81 201 ALA A O 1
ATOM 1476 N N . PHE A 1 202 ? -12.547 -10.781 -2.045 1 98.25 202 PHE A N 1
ATOM 1477 C CA . PHE A 1 202 ? -13.125 -9.984 -0.97 1 98.25 202 PHE A CA 1
ATOM 1478 C C . PHE A 1 202 ? -12.477 -10.32 0.366 1 98.25 202 PHE A C 1
ATOM 1480 O O . PHE A 1 202 ? -12.156 -11.484 0.628 1 98.25 202 PHE A O 1
ATOM 1487 N N . ALA A 1 203 ? -12.25 -9.281 1.158 1 97.62 203 ALA A N 1
ATOM 1488 C CA . ALA A 1 203 ? -11.828 -9.484 2.543 1 97.62 203 ALA A CA 1
ATOM 1489 C C . ALA A 1 203 ? -12.547 -8.516 3.48 1 97.62 203 ALA A C 1
ATOM 1491 O O . ALA A 1 203 ? -12.812 -7.371 3.113 1 97.62 203 ALA A O 1
ATOM 1492 N N . ARG A 1 204 ? -12.836 -8.977 4.633 1 96.94 204 ARG A N 1
ATOM 1493 C CA . ARG A 1 204 ? -13.305 -8.156 5.746 1 96.94 204 ARG A CA 1
ATOM 1494 C C . ARG A 1 204 ? -12.539 -8.477 7.023 1 96.94 204 ARG A C 1
ATOM 1496 O O . ARG A 1 204 ? -12.266 -9.641 7.32 1 96.94 204 ARG A O 1
ATOM 1503 N N . ARG A 1 205 ? -12.109 -7.426 7.723 1 95.56 205 ARG A N 1
ATOM 1504 C CA . ARG A 1 205 ? -11.422 -7.531 9 1 95.56 205 ARG A CA 1
ATOM 1505 C C . ARG A 1 205 ? -10.219 -8.461 8.898 1 95.56 205 ARG A C 1
ATOM 1507 O O . ARG A 1 205 ? -10.07 -9.383 9.711 1 95.56 205 ARG A O 1
ATOM 1514 N N . ILE A 1 206 ? -9.453 -8.281 7.836 1 96.44 206 ILE A N 1
ATOM 1515 C CA . ILE A 1 206 ? -8.305 -9.141 7.562 1 96.44 206 ILE A CA 1
ATOM 1516 C C . ILE A 1 206 ? -7.367 -9.156 8.766 1 96.44 206 ILE A C 1
ATOM 1518 O O . ILE A 1 206 ? -6.988 -8.102 9.273 1 96.44 206 ILE A O 1
ATOM 1522 N N . GLY A 1 207 ? -7.062 -10.344 9.258 1 94.56 207 GLY A N 1
ATOM 1523 C CA . GLY A 1 207 ? -6.145 -10.516 10.375 1 94.56 207 GLY A CA 1
ATOM 1524 C C . GLY A 1 207 ? -6.777 -10.219 11.719 1 94.56 207 GLY A C 1
ATOM 1525 O O . GLY A 1 207 ? -6.102 -10.258 12.75 1 94.56 207 GLY A O 1
ATOM 1526 N N . LEU A 1 208 ? -8.039 -9.922 11.758 1 94.62 208 LEU A N 1
ATOM 1527 C CA . LEU A 1 208 ? -8.758 -9.562 12.977 1 94.62 208 LEU A CA 1
ATOM 1528 C C . LEU A 1 208 ? -9.883 -10.555 13.258 1 94.62 208 LEU A C 1
ATOM 1530 O O . LEU A 1 208 ? -10.242 -11.352 12.383 1 94.62 208 LEU A O 1
ATOM 1534 N N . PRO A 1 209 ? -10.344 -10.609 14.523 1 92.75 209 PRO A N 1
ATOM 1535 C CA . PRO A 1 209 ? -11.508 -11.461 14.797 1 92.75 209 PRO A CA 1
ATOM 1536 C C . PRO A 1 209 ? -12.672 -11.172 13.852 1 92.75 209 PRO A C 1
ATOM 1538 O O . PRO A 1 209 ? -13.008 -10.016 13.602 1 92.75 209 PRO A O 1
ATOM 1541 N N . GLY A 1 210 ? -13.258 -12.25 13.312 1 93.5 210 GLY A N 1
ATOM 1542 C CA . GLY A 1 210 ? -14.367 -12.102 12.375 1 93.5 210 GLY A CA 1
ATOM 1543 C C . GLY A 1 210 ? -13.914 -11.984 10.93 1 93.5 210 GLY A C 1
ATOM 1544 O O . GLY A 1 210 ? -14.68 -11.555 10.07 1 93.5 210 GLY A O 1
ATOM 1545 N N . GLU A 1 211 ? -12.758 -12.422 10.703 1 96.25 211 GLU A N 1
ATOM 1546 C CA . GLU A 1 211 ? -12.156 -12.328 9.383 1 96.25 211 GLU A CA 1
ATOM 1547 C C . GLU A 1 211 ? -12.961 -13.102 8.344 1 96.25 211 GLU A C 1
ATOM 1549 O O . GLU A 1 211 ? -13.445 -14.203 8.625 1 96.25 211 GLU A O 1
ATOM 1554 N N . VAL A 1 212 ? -13.188 -12.477 7.215 1 96.44 212 VAL A N 1
ATOM 1555 C CA . VAL A 1 212 ? -13.688 -13.117 6.004 1 96.44 212 VAL A CA 1
ATOM 1556 C C . VAL A 1 212 ? -12.695 -12.93 4.863 1 96.44 212 VAL A C 1
ATOM 1558 O O . VAL A 1 212 ? -12.234 -11.812 4.609 1 96.44 212 VAL A O 1
ATOM 1561 N N . LEU A 1 213 ? -12.242 -13.984 4.246 1 96.44 213 LEU A N 1
ATOM 1562 C CA . LEU A 1 213 ? -11.406 -13.992 3.053 1 96.44 213 LEU A CA 1
ATOM 1563 C C . LEU A 1 213 ? -12.023 -14.859 1.959 1 96.44 213 LEU A C 1
ATOM 1565 O O . LEU A 1 213 ? -12.359 -16.016 2.197 1 96.44 213 LEU A O 1
ATOM 1569 N N . CYS A 1 214 ? -12.18 -14.188 0.814 1 96.69 214 CYS A N 1
ATOM 1570 C CA . CYS A 1 214 ? -12.836 -14.891 -0.282 1 96.69 214 CYS A CA 1
ATOM 1571 C C . CYS A 1 214 ? -12.18 -14.562 -1.615 1 96.69 214 CYS A C 1
ATOM 1573 O O . CYS A 1 214 ? -12.016 -13.391 -1.964 1 96.69 214 CYS A O 1
ATOM 1575 N N . ASP A 1 215 ? -11.742 -15.57 -2.391 1 95.69 215 ASP A N 1
ATOM 1576 C CA . ASP A 1 215 ? -11.109 -15.32 -3.682 1 95.69 215 ASP A CA 1
ATOM 1577 C C . ASP A 1 215 ? -12.078 -15.578 -4.832 1 95.69 215 ASP A C 1
ATOM 1579 O O . ASP A 1 215 ? -11.688 -15.539 -6 1 95.69 215 ASP A O 1
ATOM 1583 N N . ASP A 1 216 ? -13.25 -15.938 -4.543 1 96.12 216 ASP A N 1
ATOM 1584 C CA . ASP A 1 216 ? -14.391 -16.141 -5.438 1 96.12 216 ASP A CA 1
ATOM 1585 C C . ASP A 1 216 ? -15.688 -15.68 -4.777 1 96.12 216 ASP A C 1
ATOM 1587 O O . ASP A 1 216 ? -16.234 -16.375 -3.916 1 96.12 216 ASP A O 1
ATOM 1591 N N . VAL A 1 217 ? -16.219 -14.523 -5.27 1 96.94 217 VAL A N 1
ATOM 1592 C CA . VAL A 1 217 ? -17.281 -13.922 -4.461 1 96.94 217 VAL A CA 1
ATOM 1593 C C . VAL A 1 217 ? -18.641 -14.352 -4.992 1 96.94 217 VAL A C 1
ATOM 1595 O O . VAL A 1 217 ? -19.672 -13.773 -4.617 1 96.94 217 VAL A O 1
ATOM 1598 N N . ARG A 1 218 ? -18.719 -15.375 -5.836 1 94.81 218 ARG A N 1
ATOM 1599 C CA . ARG A 1 218 ? -19.984 -15.836 -6.387 1 94.81 218 ARG A CA 1
ATOM 1600 C C . ARG A 1 218 ? -20.953 -16.234 -5.273 1 94.81 218 ARG A C 1
ATOM 1602 O O . ARG A 1 218 ? -22.141 -15.93 -5.336 1 94.81 218 ARG A O 1
ATOM 1609 N N . ALA A 1 219 ? -20.422 -16.781 -4.215 1 89.69 219 ALA A N 1
ATOM 1610 C CA . ALA A 1 219 ? -21.312 -17.312 -3.174 1 89.69 219 ALA A CA 1
ATOM 1611 C C . ALA A 1 219 ? -21.141 -16.547 -1.869 1 89.69 219 ALA A C 1
ATOM 1613 O O . ALA A 1 219 ? -21.578 -17 -0.81 1 89.69 219 ALA A O 1
ATOM 1614 N N . LEU A 1 220 ? -20.422 -15.469 -1.964 1 93.81 220 LEU A N 1
ATOM 1615 C CA . LEU A 1 220 ? -20.266 -14.672 -0.752 1 93.81 220 LEU A CA 1
ATOM 1616 C C . LEU A 1 220 ? -21.609 -14.125 -0.282 1 93.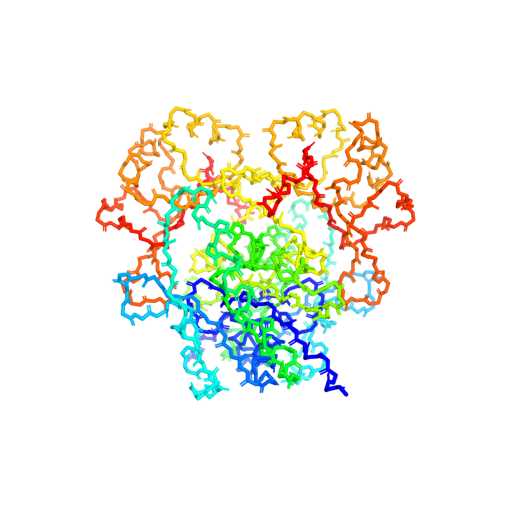81 220 LEU A C 1
ATOM 1618 O O . LEU A 1 220 ? -22.375 -13.578 -1.082 1 93.81 220 LEU A O 1
ATOM 1622 N N . SER A 1 221 ? -21.891 -14.305 0.922 1 90.88 221 SER A N 1
ATOM 1623 C CA . SER A 1 221 ? -23.156 -13.883 1.487 1 90.88 221 SER A CA 1
ATOM 1624 C C . SER A 1 221 ? -23.141 -12.391 1.817 1 90.88 221 SER A C 1
ATOM 1626 O O . SER A 1 221 ? -22.094 -11.836 2.15 1 90.88 221 SER A O 1
ATOM 1628 N N . ALA A 1 222 ? -24.328 -11.867 1.901 1 87.38 222 ALA A N 1
ATOM 1629 C CA . ALA A 1 222 ? -24.5 -10.469 2.273 1 87.38 222 ALA A CA 1
ATOM 1630 C C . ALA A 1 222 ? -24.109 -10.234 3.73 1 87.38 222 ALA A C 1
ATOM 1632 O O . ALA A 1 222 ? -23.859 -9.094 4.137 1 87.38 222 ALA A O 1
ATOM 1633 N N . ASP A 1 223 ? -24.062 -11.25 4.434 1 89 223 ASP A N 1
ATOM 1634 C CA . ASP A 1 223 ? -23.734 -11.156 5.852 1 89 223 ASP A CA 1
ATOM 1635 C C . ASP A 1 223 ? -22.266 -10.781 6.051 1 89 223 ASP A C 1
ATOM 1637 O O . ASP A 1 223 ? -21.859 -10.414 7.156 1 89 223 ASP A O 1
ATOM 1641 N N . ALA A 1 224 ? -21.594 -10.828 4.996 1 90.06 224 ALA A N 1
ATOM 1642 C CA . ALA A 1 224 ? -20.188 -10.445 5.059 1 90.06 224 ALA A CA 1
ATOM 1643 C C . ALA A 1 224 ? -20.031 -8.93 5.074 1 90.06 224 ALA A C 1
ATOM 1645 O O . ALA A 1 224 ? -18.922 -8.414 5.258 1 90.06 224 ALA A O 1
ATOM 1646 N N . SER A 1 225 ? -21.141 -8.203 4.984 1 88.94 225 SER A N 1
ATOM 1647 C CA . SER A 1 225 ? -21.078 -6.75 5.035 1 88.94 225 SER A CA 1
ATOM 1648 C C . SER A 1 225 ? -20.531 -6.266 6.375 1 88.94 225 SER A C 1
ATOM 1650 O O . SER A 1 225 ? -20.75 -6.902 7.406 1 88.94 225 SER A O 1
ATOM 1652 N N . GLY A 1 226 ? -19.797 -5.195 6.348 1 88.12 226 GLY A N 1
ATOM 1653 C CA . GLY A 1 226 ? -19.281 -4.633 7.59 1 88.12 226 GLY A CA 1
ATOM 1654 C C . GLY A 1 226 ? -18.125 -3.666 7.375 1 88.12 226 GLY A C 1
ATOM 1655 O O . GLY A 1 226 ? -17.734 -3.404 6.234 1 88.12 226 GLY A O 1
ATOM 1656 N N . TYR A 1 227 ? -17.656 -3.205 8.523 1 88.25 227 TYR A N 1
ATOM 1657 C CA . TYR A 1 227 ? -16.531 -2.275 8.547 1 88.25 227 TYR A CA 1
ATOM 1658 C C . TYR A 1 227 ? -15.227 -2.984 8.203 1 88.25 227 TYR A C 1
ATOM 1660 O O . TYR A 1 227 ? -15.086 -4.191 8.43 1 88.25 227 TYR A O 1
ATOM 1668 N N . LEU A 1 228 ? -14.336 -2.299 7.523 1 93.75 228 LEU A N 1
ATOM 1669 C CA . LEU A 1 228 ? -13.023 -2.795 7.137 1 93.75 228 LEU A CA 1
ATOM 1670 C C . LEU A 1 228 ? -13.141 -3.852 6.043 1 93.75 228 LEU A C 1
ATOM 1672 O O . LEU A 1 228 ? -12.555 -4.93 6.148 1 93.75 228 LEU A O 1
ATOM 1676 N N . ALA A 1 229 ? -14.008 -3.619 5.074 1 96.62 229 ALA A N 1
ATOM 1677 C CA . ALA A 1 229 ? -14.188 -4.496 3.92 1 96.62 229 ALA A CA 1
ATOM 1678 C C . ALA A 1 229 ? -13.516 -3.914 2.68 1 96.62 229 ALA A C 1
ATOM 1680 O O . ALA A 1 229 ? -13.539 -2.699 2.465 1 96.62 229 ALA A O 1
ATOM 1681 N N . THR A 1 230 ? -12.914 -4.762 1.885 1 98.06 230 THR A N 1
ATOM 1682 C CA . THR A 1 230 ? -12.266 -4.402 0.631 1 98.06 230 THR A CA 1
ATOM 1683 C C . THR A 1 230 ? -12.586 -5.422 -0.457 1 98.06 230 THR A C 1
ATOM 1685 O O . THR A 1 230 ? -12.555 -6.629 -0.209 1 98.06 230 THR A O 1
ATOM 1688 N N . MET A 1 231 ? -12.969 -4.957 -1.646 1 98.5 231 MET A N 1
ATOM 1689 C CA . MET A 1 231 ? -13.25 -5.809 -2.797 1 98.5 231 MET A CA 1
ATOM 1690 C C . MET A 1 231 ? -12.242 -5.559 -3.916 1 98.5 231 MET A C 1
ATOM 1692 O O . MET A 1 231 ? -11.945 -4.41 -4.246 1 98.5 231 MET A O 1
ATOM 1696 N N . LEU A 1 232 ? -11.625 -6.582 -4.387 1 98.75 232 LEU A N 1
ATOM 1697 C CA . LEU A 1 232 ? -10.797 -6.543 -5.59 1 98.75 232 LEU A CA 1
ATOM 1698 C C . LEU A 1 232 ? -11.562 -7.109 -6.785 1 98.75 232 LEU A C 1
ATOM 1700 O O . LEU A 1 232 ? -12.016 -8.25 -6.75 1 98.75 232 LEU A O 1
ATOM 1704 N N . ILE A 1 233 ? -11.68 -6.309 -7.836 1 98.75 233 ILE A N 1
ATOM 1705 C CA . ILE A 1 233 ? -12.492 -6.688 -8.984 1 98.75 233 ILE A CA 1
ATOM 1706 C C . ILE A 1 233 ? -11.625 -6.746 -10.234 1 98.75 233 ILE A C 1
ATOM 1708 O O . ILE A 1 233 ? -10.945 -5.773 -10.578 1 98.75 233 ILE A O 1
ATOM 1712 N N . ARG A 1 234 ? -11.578 -7.875 -10.852 1 97.44 234 ARG A N 1
ATOM 1713 C CA . ARG A 1 234 ? -10.977 -8.023 -12.172 1 97.44 234 ARG A CA 1
ATOM 1714 C C . ARG A 1 234 ? -12.047 -8.148 -13.25 1 97.44 234 ARG A C 1
ATOM 1716 O O . ARG A 1 234 ? -12.953 -8.969 -13.141 1 97.44 234 ARG A O 1
ATOM 1723 N N . ARG A 1 235 ? -11.859 -7.359 -14.25 1 95.19 235 ARG A N 1
ATOM 1724 C CA . ARG A 1 235 ? -12.852 -7.324 -15.312 1 95.19 235 ARG A CA 1
ATOM 1725 C C . ARG A 1 235 ? -12.836 -8.625 -16.125 1 95.19 235 ARG A C 1
ATOM 1727 O O . ARG A 1 235 ? -13.883 -9.094 -16.562 1 95.19 235 ARG A O 1
ATOM 1734 N N . THR A 1 236 ? -11.68 -9.133 -16.375 1 93 236 THR A N 1
ATOM 1735 C CA . THR A 1 236 ? -11.484 -10.336 -17.172 1 93 236 THR A CA 1
ATOM 1736 C C . THR A 1 236 ? -10.641 -11.359 -16.422 1 93 236 THR A C 1
ATOM 1738 O O . THR A 1 236 ? -9.883 -11 -15.516 1 93 236 THR A O 1
ATOM 1741 N N . ALA A 1 237 ? -10.875 -12.609 -16.781 1 89 237 ALA A N 1
ATOM 1742 C CA . ALA A 1 237 ? -10.07 -13.672 -16.188 1 89 237 ALA A CA 1
ATOM 1743 C C . ALA A 1 237 ? -8.578 -13.391 -16.359 1 89 237 ALA A C 1
ATOM 1745 O O . ALA A 1 237 ? -8.148 -12.922 -17.406 1 89 237 ALA A O 1
ATOM 1746 N N . ARG A 1 238 ? -7.875 -13.633 -15.219 1 84.69 238 ARG A N 1
ATOM 1747 C CA . ARG A 1 238 ? -6.426 -13.508 -15.328 1 84.69 238 ARG A CA 1
ATOM 1748 C C . ARG A 1 238 ? -5.871 -14.469 -16.375 1 84.69 238 ARG A C 1
ATOM 1750 O O . ARG A 1 238 ? -6.277 -15.633 -16.422 1 84.69 238 ARG A O 1
ATOM 1757 N N . GLU A 1 239 ? -5.129 -13.82 -17.25 1 69.81 239 GLU A N 1
ATOM 1758 C CA . GLU A 1 239 ? -4.516 -14.695 -18.25 1 69.81 239 GLU A CA 1
ATOM 1759 C C . GLU A 1 239 ? -3.529 -15.664 -17.594 1 69.81 239 GLU A C 1
ATOM 1761 O O . GLU A 1 239 ? -2.75 -15.273 -16.719 1 69.81 239 GLU A O 1
ATOM 1766 N N . LYS A 1 240 ? -3.832 -16.938 -17.75 1 62.34 240 LYS A N 1
ATOM 1767 C CA . LYS A 1 240 ? -2.879 -17.922 -17.25 1 62.34 240 LYS A CA 1
ATOM 1768 C C . LYS A 1 240 ? -1.541 -17.812 -17.969 1 62.34 240 LYS A C 1
ATOM 1770 O O . LYS A 1 240 ? -1.49 -17.875 -19.203 1 62.34 240 LYS A O 1
ATOM 1775 N N . ARG A 1 241 ? -0.725 -17.016 -17.578 1 51.88 241 ARG A N 1
ATOM 1776 C CA . ARG A 1 241 ? 0.526 -16.781 -18.297 1 51.88 241 ARG A CA 1
ATOM 1777 C C . ARG A 1 241 ? 1.423 -18.016 -18.266 1 51.88 241 ARG A C 1
ATOM 1779 O O . ARG A 1 241 ? 2.426 -18.078 -18.969 1 51.88 241 ARG A O 1
ATOM 1786 N N . HIS A 1 242 ? 1.417 -18.906 -17.234 1 44.5 242 HIS A N 1
ATOM 1787 C CA . HIS A 1 242 ? 2.367 -20.016 -17.312 1 44.5 242 HIS A CA 1
ATOM 1788 C C . HIS A 1 242 ? 1.821 -21.156 -18.172 1 44.5 242 HIS A C 1
ATOM 1790 O O . HIS A 1 242 ? 2.459 -22.203 -18.297 1 44.5 242 HIS A O 1
ATOM 1796 N N . ALA A 1 243 ? 0.611 -20.984 -18.891 1 39.69 243 ALA A N 1
ATOM 1797 C CA . ALA A 1 243 ? 0.317 -22.125 -19.75 1 39.69 243 ALA A CA 1
ATOM 1798 C C . ALA A 1 243 ? 1.055 -22 -21.094 1 39.69 243 ALA A C 1
ATOM 1800 O O . ALA A 1 243 ? 1.201 -20.891 -21.625 1 39.69 243 ALA A O 1
ATOM 1801 N N . MET B 1 1 ? 10.992 -39.531 2.9 1 59.16 1 MET B N 1
ATOM 1802 C CA . MET B 1 1 ? 10.969 -38.375 2.01 1 59.16 1 MET B CA 1
ATOM 1803 C C . MET B 1 1 ? 10.844 -37.062 2.807 1 59.16 1 MET B C 1
ATOM 1805 O O . MET B 1 1 ? 10.031 -36.969 3.725 1 59.16 1 MET B O 1
ATOM 1809 N N . THR B 1 2 ? 11.867 -36.281 2.756 1 81.06 2 THR B N 1
ATOM 1810 C CA . THR B 1 2 ? 11.883 -35.062 3.553 1 81.06 2 THR B CA 1
ATOM 1811 C C . THR B 1 2 ? 10.648 -34.188 3.264 1 81.06 2 THR B C 1
ATOM 1813 O O . THR B 1 2 ? 10.18 -34.156 2.127 1 81.06 2 THR B O 1
ATOM 1816 N N . ALA B 1 3 ? 9.961 -33.844 4.281 1 91.25 3 ALA B N 1
ATOM 1817 C CA . ALA B 1 3 ? 8.781 -33 4.121 1 91.25 3 ALA B CA 1
ATOM 1818 C C . ALA B 1 3 ? 9.109 -31.75 3.301 1 91.25 3 ALA B C 1
ATOM 1820 O O . ALA B 1 3 ? 10.203 -31.188 3.402 1 91.25 3 ALA B O 1
ATOM 1821 N N . LEU B 1 4 ? 8.32 -31.406 2.299 1 96.12 4 LEU B N 1
ATOM 1822 C CA . LEU B 1 4 ? 8.461 -30.219 1.471 1 96.12 4 LEU B CA 1
ATOM 1823 C C . LEU B 1 4 ? 8.625 -28.969 2.334 1 96.12 4 LEU B C 1
ATOM 1825 O O . LEU B 1 4 ? 7.906 -28.797 3.322 1 96.12 4 LEU B O 1
ATOM 1829 N N . GLY B 1 5 ? 9.625 -28.125 2.051 1 97.81 5 GLY B N 1
ATOM 1830 C CA . GLY B 1 5 ? 9.797 -26.859 2.74 1 97.81 5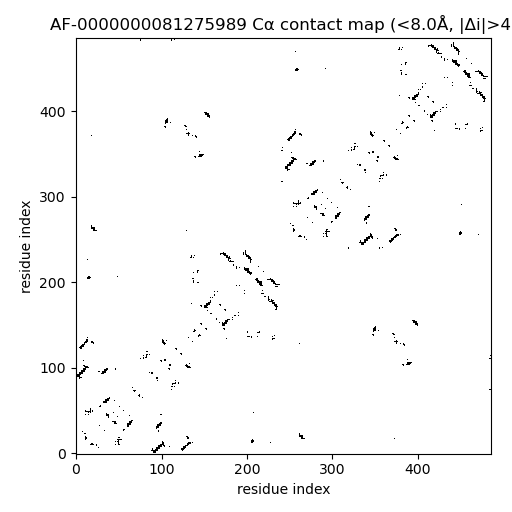 GLY B CA 1
ATOM 1831 C C . GLY B 1 5 ? 8.703 -25.844 2.434 1 97.81 5 GLY B C 1
ATOM 1832 O O . GLY B 1 5 ? 7.875 -26.078 1.547 1 97.81 5 GLY B O 1
ATOM 1833 N N . ARG B 1 6 ? 8.688 -24.797 3.162 1 97.94 6 ARG B N 1
ATOM 1834 C CA . ARG B 1 6 ? 7.711 -23.719 2.975 1 97.94 6 ARG B CA 1
ATOM 1835 C C . ARG B 1 6 ? 8.289 -22.594 2.139 1 97.94 6 ARG B C 1
ATOM 1837 O O . ARG B 1 6 ? 9.484 -22.281 2.242 1 97.94 6 ARG B O 1
ATOM 1844 N N . PHE B 1 7 ? 7.418 -22.031 1.315 1 98.69 7 PHE B N 1
ATOM 1845 C CA . PHE B 1 7 ? 7.801 -20.906 0.476 1 98.69 7 PHE B CA 1
ATOM 1846 C C . PHE B 1 7 ? 7.137 -19.625 0.96 1 98.69 7 PHE B C 1
ATOM 1848 O O . PHE B 1 7 ? 5.938 -19.609 1.238 1 98.69 7 PHE B O 1
ATOM 1855 N N . THR B 1 8 ? 7.926 -18.547 1.114 1 98.81 8 THR B N 1
ATOM 1856 C CA . THR B 1 8 ? 7.383 -17.25 1.514 1 98.81 8 THR B CA 1
ATOM 1857 C C . THR B 1 8 ? 7.781 -16.156 0.515 1 98.81 8 THR B C 1
ATOM 1859 O O . THR B 1 8 ? 8.969 -15.953 0.259 1 98.81 8 THR B O 1
ATOM 1862 N N . GLY B 1 9 ? 6.809 -15.578 -0.14 1 98.62 9 GLY B N 1
ATOM 1863 C CA . GLY B 1 9 ? 7.039 -14.375 -0.925 1 98.62 9 GLY B CA 1
ATOM 1864 C C . GLY B 1 9 ? 6.926 -13.102 -0.113 1 98.62 9 GLY B C 1
ATOM 1865 O O . GLY B 1 9 ? 6.012 -12.953 0.7 1 98.62 9 GLY B O 1
ATOM 1866 N N . ILE B 1 10 ? 7.875 -12.156 -0.332 1 98.5 10 ILE B N 1
ATOM 1867 C CA . ILE B 1 10 ? 7.949 -10.992 0.546 1 98.5 10 ILE B CA 1
ATOM 1868 C C . ILE B 1 10 ? 8.148 -9.727 -0.287 1 98.5 10 ILE B C 1
ATOM 1870 O O . ILE B 1 10 ? 9.094 -9.641 -1.075 1 98.5 10 ILE B O 1
ATOM 1874 N N . GLY B 1 11 ? 7.215 -8.766 -0.11 1 98.31 11 GLY B N 1
ATOM 1875 C CA . GLY B 1 11 ? 7.496 -7.414 -0.562 1 98.31 11 GLY B CA 1
ATOM 1876 C C . GLY B 1 11 ? 8.352 -6.625 0.409 1 98.31 11 GLY B C 1
ATOM 1877 O O . GLY B 1 11 ? 7.949 -6.391 1.552 1 98.31 11 GLY B O 1
ATOM 1878 N N . VAL B 1 12 ? 9.445 -6.102 -0.038 1 97.44 12 VAL B N 1
ATOM 1879 C CA . VAL B 1 12 ? 10.391 -5.477 0.883 1 97.44 12 VAL B CA 1
ATOM 1880 C C . VAL B 1 12 ? 10.172 -3.967 0.908 1 97.44 12 VAL B C 1
ATOM 1882 O O . VAL B 1 12 ? 10.82 -3.252 1.676 1 97.44 12 VAL B O 1
ATOM 1885 N N . GLY B 1 13 ? 9.258 -3.439 0.105 1 97.56 13 GLY B N 1
ATOM 1886 C CA . GLY B 1 13 ? 9.086 -2.004 -0.048 1 97.56 13 GLY B CA 1
ATOM 1887 C C . GLY B 1 13 ? 9.992 -1.404 -1.107 1 97.56 13 GLY B C 1
ATOM 1888 O O . GLY B 1 13 ? 10.789 -2.113 -1.723 1 97.56 13 GLY B O 1
ATOM 1889 N N . PRO B 1 14 ? 9.93 -0.124 -1.312 1 96.12 14 PRO B N 1
ATOM 1890 C CA . PRO B 1 14 ? 10.594 0.465 -2.473 1 96.12 14 PRO B CA 1
ATOM 1891 C C . PRO B 1 14 ? 12.023 0.913 -2.166 1 96.12 14 PRO B C 1
ATOM 1893 O O . PRO B 1 14 ? 12.797 1.19 -3.086 1 96.12 14 PRO B O 1
ATOM 1896 N N . GLY B 1 15 ? 12.398 0.975 -0.905 1 90.44 15 GLY B N 1
ATOM 1897 C CA . GLY B 1 15 ? 13.75 1.493 -0.741 1 90.44 15 GLY B CA 1
ATOM 1898 C C . GLY B 1 15 ? 14.195 1.545 0.708 1 90.44 15 GLY B C 1
ATOM 1899 O O . GLY B 1 15 ? 15 0.721 1.144 1 90.44 15 GLY B O 1
ATOM 1900 N N . PRO B 1 16 ? 13.57 2.385 1.49 1 86.69 16 PRO B N 1
ATOM 1901 C CA . PRO B 1 16 ? 14.031 2.51 2.875 1 86.69 16 PRO B CA 1
ATOM 1902 C C . PRO B 1 16 ? 14 1.184 3.631 1 86.69 16 PRO B C 1
ATOM 1904 O O . PRO B 1 16 ? 12.953 0.532 3.693 1 86.69 16 PRO B O 1
ATOM 1907 N N . ALA B 1 17 ? 15.086 0.672 4.176 1 85.19 17 ALA B N 1
ATOM 1908 C CA . ALA B 1 17 ? 15.211 -0.61 4.863 1 85.19 17 ALA B CA 1
ATOM 1909 C C . ALA B 1 17 ? 14.164 -0.743 5.965 1 85.19 17 ALA B C 1
ATOM 1911 O O . ALA B 1 17 ? 13.602 -1.822 6.172 1 85.19 17 ALA B O 1
ATOM 1912 N N . GLY B 1 18 ? 13.75 0.161 6.5 1 94.62 18 GLY B N 1
ATOM 1913 C CA . GLY B 1 18 ? 12.828 0.123 7.625 1 94.62 18 GLY B CA 1
ATOM 1914 C C . GLY B 1 18 ? 11.375 0.017 7.203 1 94.62 18 GLY B C 1
ATOM 1915 O O . GLY B 1 18 ? 10.492 -0.202 8.039 1 94.62 18 GLY B O 1
ATOM 1916 N N . LEU B 1 19 ? 11.141 -0.094 5.922 1 97.81 19 LEU B N 1
ATOM 1917 C CA . LEU B 1 19 ? 9.742 -0.122 5.484 1 97.81 19 LEU B CA 1
ATOM 1918 C C . LEU B 1 19 ? 9.258 -1.557 5.324 1 97.81 19 LEU B C 1
ATOM 1920 O O . LEU B 1 19 ? 8.062 -1.787 5.09 1 97.81 19 LEU B O 1
ATOM 1924 N N . ILE B 1 20 ? 10.094 -2.557 5.539 1 97.94 20 ILE B N 1
ATOM 1925 C CA . ILE B 1 20 ? 9.68 -3.955 5.512 1 97.94 20 ILE B CA 1
ATOM 1926 C C . ILE B 1 20 ? 8.828 -4.262 6.738 1 97.94 20 ILE B C 1
ATOM 1928 O O . ILE B 1 20 ? 9.133 -3.805 7.844 1 97.94 20 ILE B O 1
ATOM 1932 N N . PRO B 1 21 ? 7.684 -5.016 6.59 1 97.88 21 PRO B N 1
ATOM 1933 C CA . PRO B 1 21 ? 6.855 -5.375 7.742 1 97.88 21 PRO B CA 1
ATOM 1934 C C . PRO B 1 21 ? 7.602 -6.234 8.758 1 97.88 21 PRO B C 1
ATOM 1936 O O . PRO B 1 21 ? 8.484 -7.012 8.383 1 97.88 21 PRO B O 1
ATOM 1939 N N . VAL B 1 22 ? 7.234 -6.16 9.984 1 97.5 22 VAL B N 1
ATOM 1940 C CA . VAL B 1 22 ? 7.824 -6.922 11.078 1 97.5 22 VAL B CA 1
ATOM 1941 C C . VAL B 1 22 ? 7.695 -8.422 10.797 1 97.5 22 VAL B C 1
ATOM 1943 O O . VAL B 1 22 ? 8.664 -9.164 10.93 1 97.5 22 VAL B O 1
ATOM 1946 N N . ALA B 1 23 ? 6.5 -8.828 10.336 1 97.5 23 ALA B N 1
ATOM 1947 C CA . ALA B 1 23 ? 6.27 -10.242 10.039 1 97.5 23 ALA B CA 1
ATOM 1948 C C . ALA B 1 23 ? 7.176 -10.719 8.914 1 97.5 23 ALA B C 1
ATOM 1950 O O . ALA B 1 23 ? 7.594 -11.883 8.898 1 97.5 23 ALA B O 1
ATOM 1951 N N . ALA B 1 24 ? 7.457 -9.852 7.977 1 98.06 24 ALA B N 1
ATOM 1952 C CA . ALA B 1 24 ? 8.352 -10.195 6.871 1 98.06 24 ALA B CA 1
ATOM 1953 C C . ALA B 1 24 ? 9.781 -10.406 7.363 1 98.06 24 ALA B C 1
ATOM 1955 O O . ALA B 1 24 ? 10.453 -11.344 6.938 1 98.06 24 ALA B O 1
ATOM 1956 N N . LEU B 1 25 ? 10.227 -9.523 8.219 1 97.44 25 LEU B N 1
ATOM 1957 C CA . LEU B 1 25 ? 11.555 -9.68 8.789 1 97.44 25 LEU B CA 1
ATOM 1958 C C . LEU B 1 25 ? 11.664 -10.992 9.57 1 97.44 25 LEU B C 1
ATOM 1960 O O . LEU B 1 25 ? 12.664 -11.695 9.469 1 97.44 25 LEU B O 1
ATOM 1964 N N . GLU B 1 26 ? 10.656 -11.312 10.312 1 97.25 26 GLU B N 1
ATOM 1965 C CA . GLU B 1 26 ? 10.625 -12.578 11.031 1 97.25 26 GLU B CA 1
ATOM 1966 C C . GLU B 1 26 ? 10.695 -13.758 10.07 1 97.25 26 GLU B C 1
ATOM 1968 O O . GLU B 1 26 ? 11.422 -14.719 10.312 1 97.25 26 GLU B O 1
ATOM 1973 N N . ALA B 1 27 ? 9.93 -13.688 9.008 1 97.94 27 ALA B N 1
ATOM 1974 C CA . ALA B 1 27 ? 9.914 -14.75 8.008 1 97.94 27 ALA B CA 1
ATOM 1975 C C . ALA B 1 27 ? 11.281 -14.914 7.355 1 97.94 27 ALA B C 1
ATOM 1977 O O . ALA B 1 27 ? 11.727 -16.031 7.09 1 97.94 27 ALA B O 1
ATOM 1978 N N . LEU B 1 28 ? 11.953 -13.812 7.102 1 97.69 28 LEU B N 1
ATOM 1979 C CA . LEU B 1 28 ? 13.289 -13.852 6.531 1 97.69 28 LEU B CA 1
ATOM 1980 C C . LEU B 1 28 ? 14.258 -14.594 7.453 1 97.69 28 LEU B C 1
ATOM 1982 O O . LEU B 1 28 ? 15.031 -15.438 7 1 97.69 28 LEU B O 1
ATOM 1986 N N . ASN B 1 29 ? 14.172 -14.328 8.68 1 97.75 29 ASN B N 1
ATOM 1987 C CA . ASN B 1 29 ? 15.07 -14.945 9.656 1 97.75 29 ASN B CA 1
ATOM 1988 C C . ASN B 1 29 ? 14.766 -16.422 9.828 1 97.75 29 ASN B C 1
ATOM 1990 O O . ASN B 1 29 ? 15.656 -17.219 10.133 1 97.75 29 ASN B O 1
ATOM 1994 N N . ALA B 1 30 ? 13.586 -16.812 9.578 1 97.75 30 ALA B N 1
ATOM 1995 C CA . ALA B 1 30 ? 13.172 -18.203 9.727 1 97.75 30 ALA B CA 1
ATOM 1996 C C . ALA B 1 30 ? 13.523 -19.016 8.484 1 97.75 30 ALA B C 1
ATOM 1998 O O . ALA B 1 30 ? 13.547 -20.25 8.523 1 97.75 30 ALA B O 1
ATOM 1999 N N . ALA B 1 31 ? 13.711 -18.391 7.371 1 98.38 31 ALA B N 1
ATOM 2000 C CA . ALA B 1 31 ? 14.008 -19.078 6.117 1 98.38 31 ALA B CA 1
ATOM 2001 C C . ALA B 1 31 ? 15.43 -19.641 6.113 1 98.38 31 ALA B C 1
ATOM 2003 O O . ALA B 1 31 ? 16.312 -19.078 6.758 1 98.38 31 ALA B O 1
ATOM 2004 N N . ASP B 1 32 ? 15.609 -20.734 5.406 1 98.5 32 ASP B N 1
ATOM 2005 C CA . ASP B 1 32 ? 16.938 -21.297 5.203 1 98.5 32 ASP B CA 1
ATOM 2006 C C . ASP B 1 32 ? 17.672 -20.562 4.082 1 98.5 32 ASP B C 1
ATOM 2008 O O . ASP B 1 32 ? 18.891 -20.344 4.168 1 98.5 32 ASP B O 1
ATOM 2012 N N . LEU B 1 33 ? 16.953 -20.219 3.035 1 98.5 33 LEU B N 1
ATOM 2013 C CA . LEU B 1 33 ? 17.484 -19.516 1.864 1 98.5 33 LEU B CA 1
ATOM 2014 C C . LEU B 1 33 ? 16.578 -18.344 1.479 1 98.5 33 LEU B C 1
ATOM 2016 O O . LEU B 1 33 ? 15.352 -18.453 1.577 1 98.5 33 LEU B O 1
ATOM 2020 N N . ILE B 1 34 ? 17.234 -17.297 1.062 1 98.38 34 ILE B N 1
ATOM 2021 C CA . ILE B 1 34 ? 16.531 -16.094 0.631 1 98.38 34 ILE B CA 1
ATOM 2022 C C . ILE B 1 34 ? 16.984 -15.711 -0.775 1 98.38 34 ILE B C 1
ATOM 2024 O O . ILE B 1 34 ? 18.125 -15.297 -0.975 1 98.38 34 ILE B O 1
ATOM 2028 N N . TYR B 1 35 ? 16.062 -15.828 -1.75 1 97.25 35 TYR B N 1
ATOM 2029 C CA . TYR B 1 35 ? 16.359 -15.43 -3.121 1 97.25 35 TYR B CA 1
ATOM 2030 C C . TYR B 1 35 ? 15.906 -13.992 -3.375 1 97.25 35 TYR B C 1
ATOM 2032 O O . TYR B 1 35 ? 14.852 -13.57 -2.9 1 97.25 35 TYR B O 1
ATOM 2040 N N . LEU B 1 36 ? 16.766 -13.25 -4.043 1 95.06 36 LEU B N 1
ATOM 2041 C CA . LEU B 1 36 ? 16.406 -11.891 -4.398 1 95.06 36 LEU B CA 1
ATOM 2042 C C . LEU B 1 36 ? 16.875 -11.547 -5.812 1 95.06 36 LEU B C 1
ATOM 2044 O O . LEU B 1 36 ? 17.938 -12 -6.242 1 95.06 36 LEU B O 1
ATOM 2048 N N . PRO B 1 37 ? 15.984 -10.758 -6.488 1 89.69 37 PRO B N 1
ATOM 2049 C CA . PRO B 1 37 ? 16.328 -10.406 -7.867 1 89.69 37 PRO B CA 1
ATOM 2050 C C . PRO B 1 37 ? 17.438 -9.367 -7.949 1 89.69 37 PRO B C 1
ATOM 2052 O O . PRO B 1 37 ? 17.547 -8.492 -7.082 1 89.69 37 PRO B O 1
ATOM 2055 N N . ARG B 1 38 ? 18.203 -9.5 -8.945 1 86.25 38 ARG B N 1
ATOM 2056 C CA . ARG B 1 38 ? 19.219 -8.523 -9.312 1 86.25 38 ARG B CA 1
ATOM 2057 C C . ARG B 1 38 ? 19.188 -8.227 -10.812 1 86.25 38 ARG B C 1
ATOM 2059 O O . ARG B 1 38 ? 19.219 -9.148 -11.633 1 86.25 38 ARG B O 1
ATOM 2066 N N . ALA B 1 39 ? 19.031 -6.918 -11.031 1 75.62 39 ALA B N 1
ATOM 2067 C CA . ALA B 1 39 ? 19.109 -6.559 -12.445 1 75.62 39 ALA B CA 1
ATOM 2068 C C . ALA B 1 39 ? 20.453 -6.965 -13.039 1 75.62 39 ALA B C 1
ATOM 2070 O O . ALA B 1 39 ? 21.484 -6.832 -12.383 1 75.62 39 ALA B O 1
ATOM 2071 N N . ARG B 1 40 ? 20.453 -7.434 -14.242 1 71 40 ARG B N 1
ATOM 2072 C CA . ARG B 1 40 ? 21.656 -7.961 -14.875 1 71 40 ARG B CA 1
ATOM 2073 C C . ARG B 1 40 ? 22.75 -6.898 -14.938 1 71 40 ARG B C 1
ATOM 2075 O O . ARG B 1 40 ? 23.922 -7.203 -14.742 1 71 40 ARG B O 1
ATOM 2082 N N . ASP B 1 41 ? 22.328 -5.695 -15.07 1 69.19 41 ASP B N 1
ATOM 2083 C CA . ASP B 1 41 ? 23.344 -4.656 -15.289 1 69.19 41 ASP B CA 1
ATOM 2084 C C . ASP B 1 41 ? 23.625 -3.896 -13.992 1 69.19 41 ASP B C 1
ATOM 2086 O O . ASP B 1 41 ? 24.25 -2.834 -14.023 1 69.19 41 ASP B O 1
ATOM 2090 N N . SER B 1 42 ? 23.156 -4.547 -12.977 1 71.94 42 SER B N 1
ATOM 2091 C CA . SER B 1 42 ? 23.359 -3.855 -11.711 1 71.94 42 SER B CA 1
ATOM 2092 C C . SER B 1 42 ? 24.297 -4.648 -10.797 1 71.94 42 SER B C 1
ATOM 2094 O O . SER B 1 42 ? 24.281 -5.883 -10.812 1 71.94 42 SER B O 1
ATOM 2096 N N . GLU B 1 43 ? 25.047 -3.947 -10.109 1 70.75 43 GLU B N 1
ATOM 2097 C CA . GLU B 1 43 ? 25.984 -4.586 -9.188 1 70.75 43 GLU B CA 1
ATOM 2098 C C . GLU B 1 43 ? 25.281 -5.055 -7.918 1 70.75 43 GLU B C 1
ATOM 2100 O O . GLU B 1 43 ? 25.703 -6.027 -7.289 1 70.75 43 GLU B O 1
ATOM 2105 N N . ALA B 1 44 ? 24.281 -4.316 -7.629 1 79.06 44 ALA B N 1
ATOM 2106 C CA . ALA B 1 44 ? 23.672 -4.695 -6.363 1 79.06 44 ALA B CA 1
ATOM 2107 C C . ALA B 1 44 ? 22.141 -4.781 -6.504 1 79.06 44 ALA B C 1
ATOM 2109 O O . ALA B 1 44 ? 21.547 -4.023 -7.27 1 79.06 44 ALA B O 1
ATOM 2110 N N . SER B 1 45 ? 21.625 -5.734 -5.812 1 89.88 45 SER B N 1
ATOM 2111 C CA . SER B 1 45 ? 20.172 -5.891 -5.746 1 89.88 45 SER B CA 1
ATOM 2112 C C . SER B 1 45 ? 19.547 -4.773 -4.926 1 89.88 45 SER B C 1
ATOM 2114 O O . SER B 1 45 ? 19.922 -4.543 -3.779 1 89.88 45 SER B O 1
ATOM 2116 N N . VAL B 1 46 ? 18.641 -4.078 -5.574 1 90.81 46 VAL B N 1
ATOM 2117 C CA . VAL B 1 46 ? 17.891 -3.053 -4.855 1 90.81 46 VAL B CA 1
ATOM 2118 C C . VAL B 1 46 ? 17.141 -3.684 -3.676 1 90.81 46 VAL B C 1
ATOM 2120 O O . VAL B 1 46 ? 17.047 -3.084 -2.604 1 90.81 46 VAL B O 1
ATOM 2123 N N . ALA B 1 47 ? 16.672 -4.91 -3.885 1 93.12 47 ALA B N 1
ATOM 2124 C CA . ALA B 1 47 ? 16 -5.621 -2.797 1 93.12 47 ALA B CA 1
ATOM 2125 C C . ALA B 1 47 ? 16.953 -5.809 -1.608 1 93.12 47 ALA B C 1
ATOM 2127 O O . ALA B 1 47 ? 16.531 -5.711 -0.454 1 93.12 47 ALA B O 1
ATOM 2128 N N . ARG B 1 48 ? 18.172 -6.098 -1.896 1 93 48 ARG B N 1
ATOM 2129 C CA . ARG B 1 48 ? 19.172 -6.238 -0.834 1 93 48 ARG B CA 1
ATOM 2130 C C . ARG B 1 48 ? 19.375 -4.918 -0.103 1 93 48 ARG B C 1
ATOM 2132 O O . ARG B 1 48 ? 19.516 -4.895 1.122 1 93 48 ARG B O 1
ATOM 2139 N N . GLN B 1 49 ? 19.422 -3.85 -0.869 1 92.75 49 GLN B N 1
ATOM 2140 C CA . GLN B 1 49 ? 19.578 -2.523 -0.28 1 92.75 49 GLN B CA 1
ATOM 2141 C C . GLN B 1 49 ? 18.438 -2.205 0.679 1 92.75 49 GLN B C 1
ATOM 2143 O O . GLN B 1 49 ? 18.641 -1.539 1.696 1 92.75 49 GLN B O 1
ATOM 2148 N N . CYS B 1 50 ? 17.25 -2.682 0.407 1 93.81 50 CYS B N 1
ATOM 2149 C CA . CYS B 1 50 ? 16.078 -2.449 1.234 1 93.81 50 CYS B CA 1
ATOM 2150 C C . CYS B 1 50 ? 16.203 -3.164 2.574 1 93.81 50 CYS B C 1
ATOM 2152 O O . CYS B 1 50 ? 15.438 -2.893 3.502 1 93.81 50 CYS B O 1
ATOM 2154 N N . LEU B 1 51 ? 17.203 -4.062 2.703 1 94.12 51 LEU B N 1
ATOM 2155 C CA . LEU B 1 51 ? 17.406 -4.812 3.939 1 94.12 51 LEU B CA 1
ATOM 2156 C C . LEU B 1 51 ? 18.547 -4.219 4.75 1 94.12 51 LEU B C 1
ATOM 2158 O O . LEU B 1 51 ? 18.906 -4.742 5.809 1 94.12 51 LEU B O 1
ATOM 2162 N N . ALA B 1 52 ? 19.062 -3.154 4.273 1 91.94 52 ALA B N 1
ATOM 2163 C CA . ALA B 1 52 ? 20.25 -2.58 4.906 1 91.94 52 ALA B CA 1
ATOM 2164 C C . ALA B 1 52 ? 19.984 -2.258 6.375 1 91.94 52 ALA B C 1
ATOM 2166 O O . ALA B 1 52 ? 18.953 -1.665 6.711 1 91.94 52 ALA B O 1
ATOM 2167 N N . GLY B 1 53 ? 20.938 -2.738 7.219 1 91.75 53 GLY B N 1
ATOM 2168 C CA . GLY B 1 53 ? 20.859 -2.439 8.641 1 91.75 53 GLY B CA 1
ATOM 2169 C C . GLY B 1 53 ? 20 -3.426 9.406 1 91.75 53 GLY B C 1
ATOM 2170 O O . GLY B 1 53 ? 19.953 -3.377 10.641 1 91.75 53 GLY B O 1
ATOM 2171 N N . LEU B 1 54 ? 19.281 -4.266 8.703 1 94.31 54 LEU B N 1
ATOM 2172 C CA . LEU B 1 54 ? 18.453 -5.266 9.367 1 94.31 54 LEU B CA 1
ATOM 2173 C C . LEU B 1 54 ? 19.25 -6.539 9.641 1 94.31 54 LEU B C 1
ATOM 2175 O O . LEU B 1 54 ? 20.234 -6.82 8.953 1 94.31 54 LEU B O 1
ATOM 2179 N N . ALA B 1 55 ? 18.844 -7.242 10.648 1 92.5 55 ALA B N 1
ATOM 2180 C CA . ALA B 1 55 ? 19.547 -8.453 11.086 1 92.5 55 ALA B CA 1
ATOM 2181 C C . ALA B 1 55 ? 19.125 -9.656 10.242 1 92.5 55 ALA B C 1
ATOM 2183 O O . ALA B 1 55 ? 18.406 -10.531 10.719 1 92.5 55 ALA B O 1
ATOM 2184 N N . VAL B 1 56 ? 19.562 -9.727 9.031 1 94.94 56 VAL B N 1
ATOM 2185 C CA . VAL B 1 56 ? 19.391 -10.867 8.141 1 94.94 56 VAL B CA 1
ATOM 2186 C C . VAL B 1 56 ? 20.766 -11.398 7.703 1 94.94 56 VAL B C 1
ATOM 2188 O O . VAL B 1 56 ? 21.547 -10.672 7.086 1 94.94 56 VAL B O 1
ATOM 2191 N N . PRO B 1 57 ? 21.125 -12.602 8.023 1 95.5 57 PRO B N 1
ATOM 2192 C CA . PRO B 1 57 ? 22.453 -13.133 7.68 1 95.5 57 PRO B CA 1
ATOM 2193 C C . PRO B 1 57 ? 22.703 -13.164 6.176 1 95.5 57 PRO B C 1
ATOM 2195 O O . PRO B 1 57 ? 21.891 -13.719 5.422 1 95.5 57 PRO B O 1
ATOM 2198 N N . ASP B 1 58 ? 23.812 -12.695 5.785 1 94.06 58 ASP B N 1
ATOM 2199 C CA . ASP B 1 58 ? 24.188 -12.641 4.375 1 94.06 58 ASP B CA 1
ATOM 2200 C C . ASP B 1 58 ? 24.328 -14.047 3.795 1 94.06 58 ASP B C 1
ATOM 2202 O O . ASP B 1 58 ? 24.109 -14.258 2.6 1 94.06 58 ASP B O 1
ATOM 2206 N N . THR B 1 59 ? 24.656 -14.977 4.594 1 95.75 59 THR B N 1
ATOM 2207 C CA . THR B 1 59 ? 24.906 -16.344 4.148 1 95.75 59 THR B CA 1
ATOM 2208 C C . THR B 1 59 ? 23.641 -16.984 3.596 1 95.75 59 THR B C 1
ATOM 2210 O O . THR B 1 59 ? 23.703 -17.984 2.889 1 95.75 59 THR B O 1
ATOM 2213 N N . LYS B 1 60 ? 22.469 -16.391 3.934 1 97.12 60 LYS B N 1
ATOM 2214 C CA . LYS B 1 60 ? 21.188 -16.922 3.477 1 97.12 60 LYS B CA 1
ATOM 2215 C C . LYS B 1 60 ? 20.828 -16.375 2.098 1 97.12 60 LYS B C 1
ATOM 2217 O O . LYS B 1 60 ? 19.953 -16.938 1.418 1 97.12 60 LYS B O 1
ATOM 2222 N N . LEU B 1 61 ? 21.469 -15.273 1.703 1 96.5 61 LEU B N 1
ATOM 2223 C CA . LEU B 1 61 ? 21.047 -14.523 0.528 1 96.5 61 LEU B CA 1
ATOM 2224 C C . LEU B 1 61 ? 21.594 -15.156 -0.749 1 96.5 61 LEU B C 1
ATOM 2226 O O . LEU B 1 61 ? 22.75 -15.539 -0.806 1 96.5 61 LEU B O 1
ATOM 2230 N N . ARG B 1 62 ? 20.688 -15.312 -1.751 1 95.38 62 ARG B N 1
ATOM 2231 C CA . ARG B 1 62 ? 21 -15.773 -3.098 1 95.38 62 ARG B CA 1
ATOM 2232 C C . ARG B 1 62 ? 20.484 -14.797 -4.148 1 95.38 62 ARG B C 1
ATOM 2234 O O . ARG B 1 62 ? 19.281 -14.688 -4.355 1 95.38 62 ARG B O 1
ATOM 2241 N N . GLU B 1 63 ? 21.359 -14.102 -4.812 1 92.44 63 GLU B N 1
ATOM 2242 C CA . GLU B 1 63 ? 20.938 -13.18 -5.867 1 92.44 63 GLU B CA 1
ATOM 2243 C C . GLU B 1 63 ? 20.719 -13.922 -7.184 1 92.44 63 GLU B C 1
ATOM 2245 O O . GLU B 1 63 ? 21.516 -14.789 -7.555 1 92.44 63 GLU B O 1
ATOM 2250 N N . ILE B 1 64 ? 19.578 -13.602 -7.734 1 89.88 64 ILE B N 1
ATOM 2251 C CA . ILE B 1 64 ? 19.25 -14.172 -9.031 1 89.88 64 ILE B CA 1
ATOM 2252 C C . ILE B 1 64 ? 19.219 -13.07 -10.094 1 89.88 64 ILE B C 1
ATOM 2254 O O . ILE B 1 64 ? 18.547 -12.055 -9.914 1 89.88 64 ILE B O 1
ATOM 2258 N N . ALA B 1 65 ? 19.922 -13.383 -11.133 1 83.69 65 ALA B N 1
ATOM 2259 C CA . ALA B 1 65 ? 19.953 -12.406 -12.219 1 83.69 65 ALA B CA 1
ATOM 2260 C C . ALA B 1 65 ? 18.641 -12.406 -13 1 83.69 65 ALA B C 1
ATOM 2262 O O . ALA B 1 65 ? 18.109 -13.477 -13.328 1 83.69 65 ALA B O 1
ATOM 2263 N N . PHE B 1 66 ? 18.109 -11.266 -13.047 1 75.25 66 PHE B N 1
ATOM 2264 C CA . PHE B 1 66 ? 16.875 -11.109 -13.789 1 75.25 66 PHE B CA 1
ATOM 2265 C C . PHE B 1 66 ? 17.109 -10.367 -15.102 1 75.25 66 PHE B C 1
ATOM 2267 O O . PHE B 1 66 ? 17.859 -9.391 -15.133 1 75.25 66 PHE B O 1
ATOM 2274 N N . GLN B 1 67 ? 16.719 -11.133 -16.188 1 63.38 67 GLN B N 1
ATOM 2275 C CA . GLN B 1 67 ? 16.75 -10.461 -17.469 1 63.38 67 GLN B CA 1
ATOM 2276 C C . GLN B 1 67 ? 15.414 -9.789 -17.781 1 63.38 67 GLN B C 1
ATOM 2278 O O . GLN B 1 67 ? 14.375 -10.453 -17.828 1 63.38 67 GLN B O 1
ATOM 2283 N N . MET B 1 68 ? 15.391 -8.555 -17.688 1 58.62 68 MET B N 1
ATOM 2284 C CA . MET B 1 68 ? 14.172 -7.809 -18 1 58.62 68 MET B CA 1
ATOM 2285 C C . MET B 1 68 ? 13.906 -7.816 -19.5 1 58.62 68 MET B C 1
ATOM 2287 O O . MET B 1 68 ? 14.492 -7.023 -20.234 1 58.62 68 MET B O 1
ATOM 2291 N N . ASP B 1 69 ? 13.688 -8.953 -20.094 1 60.66 69 ASP B N 1
ATOM 2292 C CA . ASP B 1 69 ? 13.297 -9.008 -21.5 1 60.66 69 ASP B CA 1
ATOM 2293 C C . ASP B 1 69 ? 11.781 -8.914 -21.656 1 60.66 69 ASP B C 1
ATOM 2295 O O . ASP B 1 69 ? 11.047 -9.703 -21.062 1 60.66 69 ASP B O 1
ATOM 2299 N N . PRO B 1 70 ? 11.289 -7.902 -22.406 1 61.84 70 PRO B N 1
ATOM 2300 C CA . PRO B 1 70 ? 9.852 -7.707 -22.578 1 61.84 70 PRO B CA 1
ATOM 2301 C C . PRO B 1 70 ? 9.18 -8.883 -23.281 1 61.84 70 PRO B C 1
ATOM 2303 O O . PRO B 1 70 ? 7.949 -9.008 -23.25 1 61.84 70 PRO B O 1
ATOM 2306 N N . ASP B 1 71 ? 9.992 -9.75 -23.891 1 69.56 71 ASP B N 1
ATOM 2307 C CA . ASP B 1 71 ? 9.422 -10.914 -24.562 1 69.56 71 ASP B CA 1
ATOM 2308 C C . ASP B 1 71 ? 8.836 -11.898 -23.547 1 69.56 71 ASP B C 1
ATOM 2310 O O . ASP B 1 71 ? 9.57 -12.453 -22.719 1 69.56 71 ASP B O 1
ATOM 2314 N N . ARG B 1 72 ? 7.516 -12.078 -23.594 1 69.81 72 ARG B N 1
ATOM 2315 C CA . ARG B 1 72 ? 6.758 -12.898 -22.656 1 69.81 72 ARG B CA 1
ATOM 2316 C C . ARG B 1 72 ? 7.309 -14.32 -22.609 1 69.81 72 ARG B C 1
ATOM 2318 O O . ARG B 1 72 ? 7.328 -14.945 -21.547 1 69.81 72 ARG B O 1
ATOM 2325 N N . SER B 1 73 ? 7.648 -14.812 -23.766 1 73.5 73 SER B N 1
ATOM 2326 C CA . SER B 1 73 ? 8.164 -16.188 -23.812 1 73.5 73 SER B CA 1
ATOM 2327 C C . SER B 1 73 ? 9.469 -16.312 -23.031 1 73.5 73 SER B C 1
ATOM 2329 O O . SER B 1 73 ? 9.688 -17.312 -22.359 1 73.5 73 SER B O 1
ATOM 2331 N N . VAL B 1 74 ? 10.18 -15.305 -23.125 1 76.69 74 VAL B N 1
ATOM 2332 C CA . VAL B 1 74 ? 11.453 -15.289 -22.422 1 76.69 74 VAL B CA 1
ATOM 2333 C C . VAL B 1 74 ? 11.211 -15.141 -20.922 1 76.69 74 VAL B C 1
ATOM 2335 O O . VAL B 1 74 ? 11.836 -15.836 -20.109 1 76.69 74 VAL B O 1
ATOM 2338 N N . LEU B 1 75 ? 10.195 -14.391 -20.641 1 78 75 LEU B N 1
ATOM 2339 C CA . LEU B 1 75 ? 9.852 -14.164 -19.234 1 78 75 LEU B CA 1
ATOM 2340 C C . LEU B 1 75 ? 9.32 -15.445 -18.594 1 78 75 LEU B C 1
ATOM 2342 O O . LEU B 1 75 ? 9.711 -15.797 -17.484 1 78 75 LEU B O 1
ATOM 2346 N N . SER B 1 76 ? 8.562 -16.109 -19.344 1 81.56 76 SER B N 1
ATOM 2347 C CA . SER B 1 76 ? 7.996 -17.359 -18.844 1 81.56 76 SER B CA 1
ATOM 2348 C C . SER B 1 76 ? 9.078 -18.406 -18.594 1 81.56 76 SER B C 1
ATOM 2350 O O . SER B 1 76 ? 9.062 -19.094 -17.578 1 81.56 76 SER B O 1
ATOM 2352 N N . GLN B 1 77 ? 9.969 -18.469 -19.5 1 83.94 77 GLN B N 1
ATOM 2353 C CA . GLN B 1 77 ? 11.062 -19.438 -19.359 1 83.94 77 GLN B CA 1
ATOM 2354 C C . GLN B 1 77 ? 11.953 -19.078 -18.172 1 83.94 77 GLN B C 1
ATOM 2356 O O . GLN B 1 77 ? 12.391 -19.969 -17.438 1 83.94 77 GLN B O 1
ATOM 2361 N N . HIS B 1 78 ? 12.117 -17.797 -18.047 1 85.31 78 HIS B N 1
ATOM 2362 C CA . HIS B 1 78 ? 12.938 -17.344 -16.938 1 85.31 78 HIS B CA 1
ATOM 2363 C C . HIS B 1 78 ? 12.328 -17.734 -15.594 1 85.31 78 HIS B C 1
ATOM 2365 O O . HIS B 1 78 ? 13.008 -18.297 -14.742 1 85.31 78 HIS B O 1
ATOM 2371 N N . TYR B 1 79 ? 11.078 -17.594 -15.461 1 88.88 79 TYR B N 1
ATOM 2372 C CA . TYR B 1 79 ? 10.43 -17.875 -14.188 1 88.88 79 TYR B CA 1
ATOM 2373 C C . TYR B 1 79 ? 10.25 -19.375 -13.984 1 88.88 79 TYR B C 1
ATOM 2375 O O . TYR B 1 79 ? 10.297 -19.859 -12.859 1 88.88 79 TYR B O 1
ATOM 2383 N N . ALA B 1 80 ? 10.156 -20.062 -15.094 1 90 80 ALA B N 1
ATOM 2384 C CA . ALA B 1 80 ? 10.133 -21.516 -14.984 1 90 80 ALA B CA 1
ATOM 2385 C C . ALA B 1 80 ? 11.461 -22.062 -14.469 1 90 80 ALA B C 1
ATOM 2387 O O . ALA B 1 80 ? 11.492 -22.938 -13.609 1 90 80 ALA B O 1
ATOM 2388 N N . GLU B 1 81 ? 12.477 -21.484 -14.953 1 91.81 81 GLU B N 1
ATOM 2389 C CA . GLU B 1 81 ? 13.805 -21.891 -14.508 1 91.81 81 GLU B CA 1
ATOM 2390 C C . GLU B 1 81 ? 14.031 -21.547 -13.039 1 91.81 81 GLU B C 1
ATOM 2392 O O . GLU B 1 81 ? 14.531 -22.359 -12.273 1 91.81 81 GLU B O 1
ATOM 2397 N N . LEU B 1 82 ? 13.664 -20.328 -12.734 1 93.25 82 LEU B N 1
ATOM 2398 C CA . LEU B 1 82 ? 13.781 -19.906 -11.344 1 93.25 82 LEU B CA 1
ATOM 2399 C C . LEU B 1 82 ? 12.922 -20.781 -10.438 1 93.25 82 LEU B C 1
ATOM 2401 O O . LEU B 1 82 ? 13.367 -21.188 -9.359 1 93.25 82 LEU B O 1
ATOM 2405 N N . ALA B 1 83 ? 11.766 -21.094 -10.883 1 96 83 ALA B N 1
ATOM 2406 C CA . ALA B 1 83 ? 10.867 -21.969 -10.117 1 96 83 ALA B CA 1
ATOM 2407 C C . ALA B 1 83 ? 11.492 -23.344 -9.906 1 96 83 ALA B C 1
ATOM 2409 O O . ALA B 1 83 ? 11.359 -23.938 -8.828 1 96 83 ALA B O 1
ATOM 2410 N N . GLY B 1 84 ? 12.148 -23.844 -10.961 1 96.25 84 GLY B N 1
ATOM 2411 C CA . GLY B 1 84 ? 12.852 -25.109 -10.828 1 96.25 84 GLY B CA 1
ATOM 2412 C C . GLY B 1 84 ? 13.922 -25.094 -9.75 1 96.25 84 GLY B C 1
ATOM 2413 O O . GLY B 1 84 ? 14.016 -26.016 -8.945 1 96.25 84 GLY B O 1
ATOM 2414 N N . THR B 1 85 ? 14.648 -24.062 -9.727 1 96.31 85 THR B N 1
ATOM 2415 C CA . THR B 1 85 ? 15.703 -23.891 -8.742 1 96.31 85 THR B CA 1
ATOM 2416 C C . THR B 1 85 ? 15.125 -23.828 -7.328 1 96.31 85 THR B C 1
ATOM 2418 O O . THR B 1 85 ? 15.586 -24.547 -6.434 1 96.31 85 THR B O 1
ATOM 2421 N N . VAL B 1 86 ? 14.109 -23.031 -7.129 1 97.5 86 VAL B N 1
ATOM 2422 C CA . VAL B 1 86 ? 13.484 -22.875 -5.82 1 97.5 86 VAL B CA 1
ATOM 2423 C C . VAL B 1 86 ? 12.812 -24.172 -5.402 1 97.5 86 VAL B C 1
ATOM 2425 O O . VAL B 1 86 ? 12.922 -24.594 -4.242 1 97.5 86 VAL B O 1
ATOM 2428 N N . ALA B 1 87 ? 12.195 -24.828 -6.359 1 97.94 87 ALA B N 1
ATOM 2429 C CA . ALA B 1 87 ? 11.508 -26.094 -6.082 1 97.94 87 ALA B CA 1
ATOM 2430 C C . ALA B 1 87 ? 12.484 -27.156 -5.586 1 97.94 87 ALA B C 1
ATOM 2432 O O . ALA B 1 87 ? 12.156 -27.938 -4.699 1 97.94 87 ALA B O 1
ATOM 2433 N N . ALA B 1 88 ? 13.625 -27.172 -6.176 1 97.75 88 ALA B N 1
ATOM 2434 C CA . ALA B 1 88 ? 14.641 -28.141 -5.754 1 97.75 88 ALA B CA 1
ATOM 2435 C C . ALA B 1 88 ? 15 -27.953 -4.281 1 97.75 88 ALA B C 1
ATOM 2437 O O . ALA B 1 88 ? 15.125 -28.922 -3.533 1 97.75 88 ALA B O 1
ATOM 2438 N N . GLU B 1 89 ? 15.148 -26.703 -3.867 1 98 89 GLU B N 1
ATOM 2439 C CA . GLU B 1 89 ? 15.438 -26.406 -2.469 1 98 89 GLU B CA 1
ATOM 2440 C C . GLU B 1 89 ? 14.289 -26.812 -1.559 1 98 89 GLU B C 1
ATOM 2442 O O . GLU B 1 89 ? 14.508 -27.391 -0.491 1 98 89 GLU B O 1
ATOM 2447 N N . LEU B 1 90 ? 13.086 -26.5 -1.985 1 98.31 90 LEU B N 1
ATOM 2448 C CA . LEU B 1 90 ? 11.898 -26.844 -1.212 1 98.31 90 LEU B CA 1
ATOM 2449 C C . LEU B 1 90 ? 11.766 -28.359 -1.068 1 98.31 90 LEU B C 1
ATOM 2451 O O . LEU B 1 90 ? 11.453 -28.859 0.014 1 98.31 90 LEU B O 1
ATOM 2455 N N . ARG B 1 91 ? 12.078 -29.125 -2.152 1 97.38 91 ARG B N 1
ATOM 2456 C CA . ARG B 1 91 ? 12.023 -30.578 -2.127 1 97.38 91 ARG B CA 1
ATOM 2457 C C . ARG B 1 91 ? 13.055 -31.156 -1.165 1 97.38 91 ARG B C 1
ATOM 2459 O O . ARG B 1 91 ? 12.844 -32.219 -0.575 1 97.38 91 ARG B O 1
ATOM 2466 N N . ALA B 1 92 ? 14.086 -30.438 -1.019 1 97.75 92 ALA B N 1
ATOM 2467 C CA . ALA B 1 92 ? 15.141 -30.844 -0.096 1 97.75 92 ALA B CA 1
ATOM 2468 C C . ALA B 1 92 ? 14.766 -30.516 1.346 1 97.75 92 ALA B C 1
ATOM 2470 O O . ALA B 1 92 ? 15.547 -30.766 2.268 1 97.75 92 ALA B O 1
ATOM 2471 N N . GLY B 1 93 ? 13.641 -29.859 1.548 1 97.5 93 GLY B N 1
ATOM 2472 C CA . GLY B 1 93 ? 13.125 -29.609 2.883 1 97.5 93 GLY B CA 1
ATOM 2473 C C . GLY B 1 93 ? 13.484 -28.234 3.418 1 97.5 93 GLY B C 1
ATOM 2474 O O . GLY B 1 93 ? 13.203 -27.922 4.574 1 97.5 93 GLY B O 1
ATOM 2475 N N . ARG B 1 94 ? 14.109 -27.438 2.613 1 98.19 94 ARG B N 1
ATOM 2476 C CA . ARG B 1 94 ? 14.531 -26.125 3.047 1 98.19 94 ARG B CA 1
ATOM 2477 C C . ARG B 1 94 ? 13.398 -25.109 2.908 1 98.19 94 ARG B C 1
ATOM 2479 O O . ARG B 1 94 ? 12.664 -25.125 1.92 1 98.19 94 ARG B O 1
ATOM 2486 N N . ASN B 1 95 ? 13.211 -24.25 3.92 1 98.56 95 ASN B N 1
ATOM 2487 C CA . ASN B 1 95 ? 12.328 -23.094 3.818 1 98.56 95 ASN B CA 1
ATOM 2488 C C . ASN B 1 95 ? 12.953 -21.969 2.998 1 98.56 95 ASN B C 1
ATOM 2490 O O . ASN B 1 95 ? 14.086 -21.562 3.256 1 98.56 95 ASN B O 1
ATOM 2494 N N . VAL B 1 96 ? 12.195 -21.531 1.998 1 98.69 96 VAL B N 1
ATOM 2495 C CA . VAL B 1 96 ? 12.742 -20.562 1.05 1 98.69 96 VAL B CA 1
ATOM 2496 C C . VAL B 1 96 ? 11.906 -19.281 1.062 1 98.69 96 VAL B C 1
ATOM 2498 O O . VAL B 1 96 ? 10.672 -19.344 1.071 1 98.69 96 VAL B O 1
ATOM 2501 N N . ALA B 1 97 ? 12.555 -18.172 1.156 1 98.69 97 ALA B N 1
ATOM 2502 C CA . ALA B 1 97 ? 11.93 -16.875 0.949 1 98.69 97 ALA B CA 1
ATOM 2503 C C . ALA B 1 97 ? 12.375 -16.25 -0.373 1 98.69 97 ALA B C 1
ATOM 2505 O O . ALA B 1 97 ? 13.492 -16.484 -0.829 1 98.69 97 ALA B O 1
ATOM 2506 N N . TYR B 1 98 ? 11.508 -15.547 -1.021 1 98.31 98 TYR B N 1
ATOM 2507 C CA . TYR B 1 98 ? 11.805 -14.758 -2.213 1 98.31 98 TYR B CA 1
ATOM 2508 C C . TYR B 1 98 ? 11.406 -13.305 -2.016 1 98.31 98 TYR B C 1
ATOM 2510 O O . TYR B 1 98 ? 10.281 -13.016 -1.591 1 98.31 98 TYR B O 1
ATOM 2518 N N . LEU B 1 99 ? 12.32 -12.398 -2.363 1 97.5 99 LEU B N 1
ATOM 2519 C CA . LEU B 1 99 ? 12.078 -10.969 -2.189 1 97.5 99 LEU B CA 1
ATOM 2520 C C . LEU B 1 99 ? 11.68 -10.32 -3.512 1 97.5 99 LEU B C 1
ATOM 2522 O O . LEU B 1 99 ? 12.242 -10.648 -4.562 1 97.5 99 LEU B O 1
ATOM 2526 N N . THR B 1 100 ? 10.742 -9.461 -3.441 1 96.5 100 THR B N 1
ATOM 2527 C CA . THR B 1 100 ? 10.414 -8.578 -4.555 1 96.5 100 THR B CA 1
ATOM 2528 C C . THR B 1 100 ? 10.398 -7.121 -4.102 1 96.5 100 THR B C 1
ATOM 2530 O O . THR B 1 100 ? 10.148 -6.828 -2.934 1 96.5 100 THR B O 1
ATOM 2533 N N . LEU B 1 101 ? 10.703 -6.199 -5.016 1 95.38 101 LEU B N 1
ATOM 2534 C CA . LEU B 1 101 ? 10.703 -4.77 -4.727 1 95.38 101 LEU B CA 1
ATOM 2535 C C . LEU B 1 101 ? 9.281 -4.234 -4.605 1 95.38 101 LEU B C 1
ATOM 2537 O O . LEU B 1 101 ? 8.406 -4.602 -5.395 1 95.38 101 LEU B O 1
ATOM 2541 N N . GLY B 1 102 ? 9.094 -3.383 -3.66 1 96.94 102 GLY B N 1
ATOM 2542 C CA 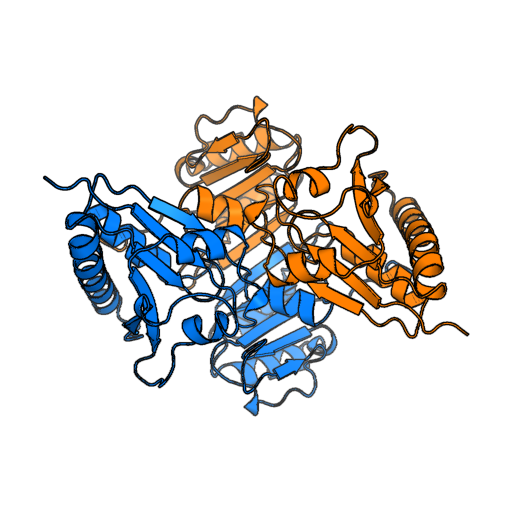. GLY B 1 102 ? 7.762 -2.832 -3.445 1 96.94 102 GLY B CA 1
ATOM 2543 C C . GLY B 1 102 ? 6.805 -3.816 -2.803 1 96.94 102 GLY B C 1
ATOM 2544 O O . GLY B 1 102 ? 7.148 -4.469 -1.814 1 96.94 102 GLY B O 1
ATOM 2545 N N . ASP B 1 103 ? 5.629 -3.82 -3.236 1 98.31 103 ASP B N 1
ATOM 2546 C CA . ASP B 1 103 ? 4.598 -4.754 -2.789 1 98.31 103 ASP B CA 1
ATOM 2547 C C . ASP B 1 103 ? 4.652 -6.055 -3.59 1 98.31 103 ASP B C 1
ATOM 2549 O O . ASP B 1 103 ? 4.965 -6.043 -4.781 1 98.31 103 ASP B O 1
ATOM 2553 N N . SER B 1 104 ? 4.246 -7.129 -2.975 1 98.44 104 SER B N 1
ATOM 2554 C CA . SER B 1 104 ? 4.422 -8.469 -3.514 1 98.44 104 SER B CA 1
ATOM 2555 C C . SER B 1 104 ? 3.541 -8.695 -4.738 1 98.44 104 SER B C 1
ATOM 2557 O O . SER B 1 104 ? 3.906 -9.453 -5.641 1 98.44 104 SER B O 1
ATOM 2559 N N . LEU B 1 105 ? 2.385 -8.039 -4.746 1 98.25 105 LEU B N 1
ATOM 2560 C CA . LEU B 1 105 ? 1.481 -8.453 -5.809 1 98.25 105 LEU B CA 1
ATOM 2561 C C . LEU B 1 105 ? 0.981 -7.254 -6.605 1 98.25 105 LEU B C 1
ATOM 2563 O O . LEU B 1 105 ? 0.175 -7.406 -7.523 1 98.25 105 LEU B O 1
ATOM 2567 N N . THR B 1 106 ? 1.415 -5.996 -6.293 1 98.12 106 THR B N 1
ATOM 2568 C CA . THR B 1 106 ? 1.085 -4.801 -7.062 1 98.12 106 THR B CA 1
ATOM 2569 C C . THR B 1 106 ? 2.143 -4.539 -8.133 1 98.12 106 THR B C 1
ATOM 2571 O O . THR B 1 106 ? 3.229 -4.039 -7.828 1 98.12 106 THR B O 1
ATOM 2574 N N . TYR B 1 107 ? 1.827 -4.832 -9.352 1 96.38 107 TYR B N 1
ATOM 2575 C CA . TYR B 1 107 ? 2.756 -4.703 -10.469 1 96.38 107 TYR B CA 1
ATOM 2576 C C . TYR B 1 107 ? 4.066 -5.422 -10.18 1 96.38 107 TYR B C 1
ATOM 2578 O O . TYR B 1 107 ? 5.148 -4.887 -10.438 1 96.38 107 TYR B O 1
ATOM 2586 N N . SER B 1 108 ? 3.986 -6.559 -9.664 1 94.94 108 SER B N 1
ATOM 2587 C CA . SER B 1 108 ? 5.145 -7.309 -9.195 1 94.94 108 SER B CA 1
ATOM 2588 C C . SER B 1 108 ? 5.414 -8.523 -10.078 1 94.94 108 SER B C 1
ATOM 2590 O O . SER B 1 108 ? 4.477 -9.18 -10.539 1 94.94 108 SER B O 1
ATOM 2592 N N . THR B 1 109 ? 6.648 -8.875 -10.188 1 89.75 109 THR B N 1
ATOM 2593 C CA . THR B 1 109 ? 7.035 -10.062 -10.938 1 89.75 109 THR B CA 1
ATOM 2594 C C . THR B 1 109 ? 6.918 -11.312 -10.07 1 89.75 109 THR B C 1
ATOM 2596 O O . THR B 1 109 ? 6.922 -12.43 -10.578 1 89.75 109 THR B O 1
ATOM 2599 N N . TYR B 1 110 ? 6.781 -11.109 -8.812 1 95.06 110 TYR B N 1
ATOM 2600 C CA . TYR B 1 110 ? 6.645 -12.227 -7.879 1 95.06 110 TYR B CA 1
ATOM 2601 C C . TYR B 1 110 ? 5.492 -13.133 -8.289 1 95.06 110 TYR B C 1
ATOM 2603 O O . TYR B 1 110 ? 5.59 -14.359 -8.164 1 95.06 110 TYR B O 1
ATOM 2611 N N . GLY B 1 111 ? 4.41 -12.539 -8.789 1 94 111 GLY B N 1
ATOM 2612 C CA . GLY B 1 111 ? 3.256 -13.328 -9.188 1 94 111 GLY B CA 1
ATOM 2613 C C . GLY B 1 111 ? 3.582 -14.375 -10.234 1 94 111 GLY B C 1
ATOM 2614 O O . GLY B 1 111 ? 2.996 -15.461 -10.234 1 94 111 GLY B O 1
ATOM 2615 N N . TYR B 1 112 ? 4.516 -14.102 -11.039 1 92.25 112 TYR B N 1
ATOM 2616 C CA . TYR B 1 112 ? 4.918 -15.039 -12.078 1 92.25 112 TYR B CA 1
ATOM 2617 C C . TYR B 1 112 ? 5.68 -16.219 -11.492 1 92.25 112 TYR B C 1
ATOM 2619 O O . TYR B 1 112 ? 5.445 -17.375 -11.875 1 92.25 112 TYR B O 1
ATOM 2627 N N . LEU B 1 113 ? 6.535 -15.898 -10.602 1 94.62 113 LEU B N 1
ATOM 2628 C CA . LEU B 1 113 ? 7.27 -16.969 -9.938 1 94.62 113 LEU B CA 1
ATOM 2629 C C . LEU B 1 113 ? 6.324 -17.875 -9.148 1 94.62 113 LEU B C 1
ATOM 2631 O O . LEU B 1 113 ? 6.434 -19.094 -9.219 1 94.62 113 LEU B O 1
ATOM 2635 N N . LEU B 1 114 ? 5.434 -17.266 -8.391 1 96.25 114 LEU B N 1
ATOM 2636 C CA . LEU B 1 114 ? 4.492 -18.047 -7.59 1 96.25 114 LEU B CA 1
ATOM 2637 C C . LEU B 1 114 ? 3.674 -18.984 -8.469 1 96.25 114 LEU B C 1
ATOM 2639 O O . LEU B 1 114 ? 3.49 -20.156 -8.133 1 96.25 114 LEU B O 1
ATOM 2643 N N . ALA B 1 115 ? 3.219 -18.438 -9.562 1 93.5 115 ALA B N 1
ATOM 2644 C CA . ALA B 1 115 ? 2.449 -19.266 -10.492 1 93.5 115 ALA B CA 1
ATOM 2645 C C . ALA B 1 115 ? 3.275 -20.453 -10.984 1 93.5 115 ALA B C 1
ATOM 2647 O O . ALA B 1 115 ? 2.799 -21.594 -10.984 1 93.5 115 ALA B O 1
ATOM 2648 N N . ALA B 1 116 ? 4.473 -20.203 -11.383 1 94.31 116 ALA B N 1
ATOM 2649 C CA . ALA B 1 116 ? 5.367 -21.25 -11.867 1 94.31 116 ALA B CA 1
ATOM 2650 C C . ALA B 1 116 ? 5.652 -22.281 -10.781 1 94.31 116 ALA B C 1
ATOM 2652 O O . ALA B 1 116 ? 5.711 -23.484 -11.062 1 94.31 116 ALA B O 1
ATOM 2653 N N . LEU B 1 117 ? 5.832 -21.812 -9.57 1 96.5 117 LEU B N 1
ATOM 2654 C CA . LEU B 1 117 ? 6.113 -22.703 -8.453 1 96.5 117 LEU B CA 1
ATOM 2655 C C . LEU B 1 117 ? 4.918 -23.609 -8.156 1 96.5 117 LEU B C 1
ATOM 2657 O O . LEU B 1 117 ? 5.082 -24.797 -7.891 1 96.5 117 LEU B O 1
ATOM 2661 N N . ARG B 1 118 ? 3.775 -23.016 -8.188 1 94.75 118 ARG B N 1
ATOM 2662 C CA . ARG B 1 118 ? 2.568 -23.781 -7.934 1 94.75 118 ARG B CA 1
ATOM 2663 C C . ARG B 1 118 ? 2.373 -24.859 -8.992 1 94.75 118 ARG B C 1
ATOM 2665 O O . ARG B 1 118 ? 1.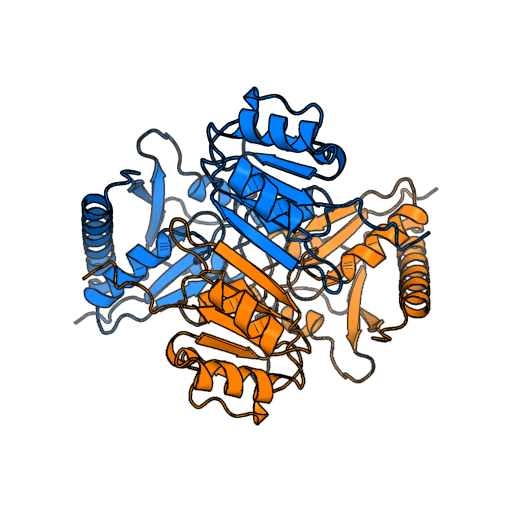867 -25.953 -8.695 1 94.75 118 ARG B O 1
ATOM 2672 N N . ASP B 1 119 ? 2.76 -24.594 -10.203 1 92.88 119 ASP B N 1
ATOM 2673 C CA . ASP B 1 119 ? 2.715 -25.594 -11.273 1 92.88 119 ASP B CA 1
ATOM 2674 C C . ASP B 1 119 ? 3.707 -26.719 -11.016 1 92.88 119 ASP B C 1
ATOM 2676 O O . ASP B 1 119 ? 3.387 -27.891 -11.219 1 92.88 119 ASP B O 1
ATOM 2680 N N . ALA B 1 120 ? 4.801 -26.359 -10.531 1 94.06 120 ALA B N 1
ATOM 2681 C CA . ALA B 1 120 ? 5.879 -27.312 -10.312 1 94.06 120 ALA B CA 1
ATOM 2682 C C . ALA B 1 120 ? 5.633 -28.156 -9.062 1 94.06 120 ALA B C 1
ATOM 2684 O O . ALA B 1 120 ? 6.062 -29.297 -8.977 1 94.06 120 ALA B O 1
ATOM 2685 N N . LEU B 1 121 ? 4.984 -27.531 -8.117 1 96.06 121 LEU B N 1
ATOM 2686 C CA . LEU B 1 121 ? 4.723 -28.156 -6.832 1 96.06 121 LEU B CA 1
ATOM 2687 C C . LEU B 1 121 ? 3.254 -28.016 -6.445 1 96.06 121 LEU B C 1
ATOM 2689 O O . LEU B 1 121 ? 2.891 -27.109 -5.688 1 96.06 121 LEU B O 1
ATOM 2693 N N . PRO B 1 122 ? 2.438 -28.906 -6.809 1 92.06 122 PRO B N 1
ATOM 2694 C CA . PRO B 1 122 ? 0.998 -28.812 -6.551 1 92.06 122 PRO B CA 1
ATOM 2695 C C . PRO B 1 122 ? 0.667 -28.766 -5.059 1 92.06 122 PRO B C 1
ATOM 2697 O O . PRO B 1 122 ? -0.362 -28.203 -4.668 1 92.06 122 PRO B O 1
ATOM 2700 N N . ALA B 1 123 ? 1.532 -29.219 -4.227 1 93.75 123 ALA B N 1
ATOM 2701 C CA . ALA B 1 123 ? 1.284 -29.25 -2.787 1 93.75 123 ALA B CA 1
ATOM 2702 C C . ALA B 1 123 ? 2.033 -28.141 -2.076 1 93.75 123 ALA B C 1
ATOM 2704 O O . ALA B 1 123 ? 2.227 -28.188 -0.86 1 93.75 123 ALA B O 1
ATOM 2705 N N . LEU B 1 124 ? 2.42 -27.188 -2.807 1 96.38 124 LEU B N 1
ATOM 2706 C CA . LEU B 1 124 ? 3.225 -26.109 -2.254 1 96.38 124 LEU B CA 1
ATOM 2707 C C . LEU B 1 124 ? 2.479 -25.391 -1.131 1 96.38 124 LEU B C 1
ATOM 2709 O O . LEU B 1 124 ? 1.373 -24.891 -1.337 1 96.38 124 LEU B O 1
ATOM 2713 N N . GLU B 1 125 ? 3.039 -25.391 0.026 1 95.94 125 GLU B N 1
ATOM 2714 C CA . GLU B 1 125 ? 2.627 -24.453 1.069 1 95.94 125 GLU B CA 1
ATOM 2715 C C . GLU B 1 125 ? 3.344 -23.125 0.923 1 95.94 125 GLU B C 1
ATOM 2717 O O . GLU B 1 125 ? 4.57 -23.078 0.79 1 95.94 125 GLU B O 1
ATOM 2722 N N . HIS B 1 126 ? 2.572 -22.094 0.886 1 97.88 126 HIS B N 1
ATOM 2723 C CA . HIS B 1 126 ? 3.217 -20.797 0.712 1 97.88 126 HIS B CA 1
ATOM 2724 C C . HIS B 1 126 ? 2.48 -19.703 1.483 1 97.88 126 HIS B C 1
ATOM 2726 O O . HIS B 1 126 ? 1.313 -19.875 1.844 1 97.88 126 HIS B O 1
ATOM 2732 N N . VAL B 1 127 ? 3.199 -18.656 1.793 1 97.94 127 VAL B N 1
ATOM 2733 C CA . VAL B 1 127 ? 2.676 -17.422 2.365 1 97.94 127 VAL B CA 1
ATOM 2734 C C . VAL B 1 127 ? 3.221 -16.219 1.593 1 97.94 127 VAL B C 1
ATOM 2736 O O . VAL B 1 127 ? 4.391 -16.203 1.205 1 97.94 127 VAL B O 1
ATOM 2739 N N . THR B 1 128 ? 2.348 -15.344 1.285 1 98.56 128 THR B N 1
ATOM 2740 C CA . THR B 1 128 ? 2.756 -14.078 0.679 1 98.56 128 THR B CA 1
ATOM 2741 C C . THR B 1 128 ? 2.58 -12.93 1.663 1 98.56 128 THR B C 1
ATOM 2743 O O . THR B 1 128 ? 1.495 -12.742 2.219 1 98.56 128 THR B O 1
ATOM 2746 N N . LEU B 1 129 ? 3.617 -12.219 1.938 1 98.69 129 LEU B N 1
ATOM 2747 C CA . LEU B 1 129 ? 3.574 -11.039 2.793 1 98.69 129 LEU B CA 1
ATOM 2748 C C . LEU B 1 129 ? 3.662 -9.766 1.96 1 98.69 129 LEU B C 1
ATOM 2750 O O . LEU B 1 129 ? 4.582 -9.602 1.155 1 98.69 129 LEU B O 1
ATOM 2754 N N . PRO B 1 130 ? 2.711 -8.859 2.168 1 98.81 130 PRO B N 1
ATOM 2755 C CA . PRO B 1 130 ? 2.703 -7.621 1.388 1 98.81 130 PRO B CA 1
ATOM 2756 C C . PRO B 1 130 ? 3.85 -6.684 1.761 1 98.81 130 PRO B C 1
ATOM 2758 O O . PRO B 1 130 ? 4.547 -6.918 2.752 1 98.81 130 PRO B O 1
ATOM 2761 N N . GLY B 1 131 ? 4.098 -5.715 0.947 1 98.56 131 GLY B N 1
ATOM 2762 C CA . GLY B 1 131 ? 5.047 -4.637 1.189 1 98.56 131 GLY B CA 1
ATOM 2763 C C . GLY B 1 131 ? 4.457 -3.26 0.955 1 98.56 131 GLY B C 1
ATOM 2764 O O . GLY B 1 131 ? 3.359 -3.135 0.405 1 98.56 131 GLY B O 1
ATOM 2765 N N . ILE B 1 132 ? 5.215 -2.252 1.359 1 98.75 132 ILE B N 1
ATOM 2766 C CA . ILE B 1 132 ? 4.828 -0.868 1.111 1 98.75 132 ILE B CA 1
ATOM 2767 C C . ILE B 1 132 ? 4.969 -0.551 -0.376 1 98.75 132 ILE B C 1
ATOM 2769 O O . ILE B 1 132 ? 6.016 -0.806 -0.975 1 98.75 132 ILE B O 1
ATOM 2773 N N . THR B 1 133 ? 3.932 -0.061 -0.966 1 98.44 133 THR B N 1
ATOM 2774 C CA . THR B 1 133 ? 4.004 0.346 -2.365 1 98.44 133 THR B CA 1
ATOM 2775 C C . THR B 1 133 ? 4.812 1.632 -2.512 1 98.44 133 THR B C 1
ATOM 2777 O O . THR B 1 133 ? 4.922 2.416 -1.566 1 98.44 133 THR B O 1
ATOM 2780 N N . SER B 1 134 ? 5.363 1.82 -3.707 1 97.88 134 SER B N 1
ATOM 2781 C CA . SER B 1 134 ? 6.145 3.025 -3.955 1 97.88 134 SER B CA 1
ATOM 2782 C C . SER B 1 134 ? 5.293 4.281 -3.801 1 97.88 134 SER B C 1
ATOM 2784 O O . SER B 1 134 ? 5.75 5.285 -3.25 1 97.88 134 SER B O 1
ATOM 2786 N N . PHE B 1 135 ? 4.027 4.223 -4.258 1 98.56 135 PHE B N 1
ATOM 2787 C CA . PHE B 1 135 ? 3.211 5.43 -4.215 1 98.56 135 PHE B CA 1
ATOM 2788 C C . PHE B 1 135 ? 2.807 5.758 -2.781 1 98.56 135 PHE B C 1
ATOM 2790 O O . PHE B 1 135 ? 2.666 6.93 -2.424 1 98.56 135 PHE B O 1
ATOM 2797 N N . ALA B 1 136 ? 2.619 4.73 -1.899 1 98.62 136 ALA B N 1
ATOM 2798 C CA . ALA B 1 136 ? 2.381 5.012 -0.486 1 98.62 136 ALA B CA 1
ATOM 2799 C C . ALA B 1 136 ? 3.623 5.609 0.171 1 98.62 136 ALA B C 1
ATOM 2801 O O . ALA B 1 136 ? 3.518 6.512 1.003 1 98.62 136 ALA B O 1
ATOM 2802 N N . ALA B 1 137 ? 4.777 5.094 -0.198 1 98.5 137 ALA B N 1
ATOM 2803 C CA . ALA B 1 137 ? 6.035 5.602 0.348 1 98.5 137 ALA B CA 1
ATOM 2804 C C . ALA B 1 137 ? 6.254 7.059 -0.051 1 98.5 137 ALA B C 1
ATOM 2806 O O . ALA B 1 137 ? 6.629 7.887 0.783 1 98.5 137 ALA B O 1
ATOM 2807 N N . VAL B 1 138 ? 6.008 7.387 -1.286 1 98 138 VAL B N 1
ATOM 2808 C CA . VAL B 1 138 ? 6.176 8.75 -1.784 1 98 138 VAL B CA 1
ATOM 2809 C C . VAL B 1 138 ? 5.188 9.68 -1.084 1 98 138 VAL B C 1
ATOM 2811 O O . VAL B 1 138 ? 5.566 10.758 -0.619 1 98 138 VAL B O 1
ATOM 2814 N N . ALA B 1 139 ? 3.959 9.227 -0.997 1 98.44 139 ALA B N 1
ATOM 2815 C CA . ALA B 1 139 ? 2.932 10.023 -0.327 1 98.44 139 ALA B CA 1
ATOM 2816 C C . ALA B 1 139 ? 3.346 10.359 1.103 1 98.44 139 ALA B C 1
ATOM 2818 O O . ALA B 1 139 ? 3.248 11.516 1.528 1 98.44 139 ALA B O 1
ATOM 2819 N N . SER B 1 140 ? 3.82 9.391 1.789 1 98.25 140 SER B N 1
ATOM 2820 C CA . SER B 1 140 ? 4.215 9.586 3.182 1 98.25 140 SER B CA 1
ATOM 2821 C C . SER B 1 140 ? 5.434 10.492 3.291 1 98.25 140 SER B C 1
ATOM 2823 O O . SER B 1 140 ? 5.461 11.406 4.113 1 98.25 140 SER B O 1
ATOM 2825 N N . ALA B 1 141 ? 6.441 10.242 2.459 1 97.5 141 ALA B N 1
ATOM 2826 C CA . ALA B 1 141 ? 7.684 11.008 2.514 1 97.5 141 ALA B CA 1
ATOM 2827 C C . ALA B 1 141 ? 7.422 12.492 2.275 1 97.5 141 ALA B C 1
ATOM 2829 O O . ALA B 1 141 ? 8.109 13.352 2.834 1 97.5 141 ALA B O 1
ATOM 2830 N N . LEU B 1 142 ? 6.352 12.766 1.513 1 96.88 142 LEU B N 1
ATOM 2831 C CA . LEU B 1 142 ? 6.105 14.148 1.101 1 96.88 142 LEU B CA 1
ATOM 2832 C C . LEU B 1 142 ? 4.836 14.688 1.748 1 96.88 142 LEU B C 1
ATOM 2834 O O . LEU B 1 142 ? 4.375 15.773 1.4 1 96.88 142 LEU B O 1
ATOM 2838 N N . SER B 1 143 ? 4.266 13.93 2.662 1 96.25 143 SER B N 1
ATOM 2839 C CA . SER B 1 143 ? 3.02 14.305 3.318 1 96.25 143 SER B CA 1
ATOM 2840 C C . SER B 1 143 ? 1.952 14.688 2.299 1 96.25 143 SER B C 1
ATOM 2842 O O . SER B 1 143 ? 1.32 15.742 2.42 1 96.25 143 SER B O 1
ATOM 2844 N N . TRP B 1 144 ? 1.832 13.906 1.274 1 96.31 144 TRP B N 1
ATOM 2845 C CA . TRP B 1 144 ? 0.937 14.102 0.138 1 96.31 144 TRP B CA 1
ATOM 2846 C C . TRP B 1 144 ? -0.28 13.188 0.241 1 96.31 144 TRP B C 1
ATOM 2848 O O . TRP B 1 144 ? -0.176 11.977 0.026 1 96.31 144 TRP B O 1
ATOM 2858 N N . PRO B 1 145 ? -1.438 13.68 0.587 1 95.88 145 PRO B N 1
ATOM 2859 C CA . PRO B 1 145 ? -2.609 12.812 0.726 1 95.88 145 PRO B CA 1
ATOM 2860 C C . PRO B 1 145 ? -2.953 12.078 -0.567 1 95.88 145 PRO B C 1
ATOM 2862 O O . PRO B 1 145 ? -3.229 12.711 -1.589 1 95.88 145 PRO B O 1
ATOM 2865 N N . LEU B 1 146 ? -2.881 10.789 -0.531 1 97.12 146 LEU B N 1
ATOM 2866 C CA . LEU B 1 146 ? -3.215 9.914 -1.651 1 97.12 146 LEU B CA 1
ATOM 2867 C C . LEU B 1 146 ? -4.656 9.43 -1.552 1 97.12 146 LEU B C 1
ATOM 2869 O O . LEU B 1 146 ? -4.918 8.359 -0.992 1 97.12 146 LEU B O 1
ATOM 2873 N N . GLY B 1 147 ? -5.621 10.297 -2.018 1 94.38 147 GLY B N 1
ATOM 2874 C CA . GLY B 1 147 ? -7.035 9.977 -1.96 1 94.38 147 GLY B CA 1
ATOM 2875 C C . GLY B 1 147 ? -7.695 10.414 -0.666 1 94.38 147 GLY B C 1
ATOM 2876 O O . GLY B 1 147 ? -7.254 10.039 0.422 1 94.38 147 GLY B O 1
ATOM 2877 N N . GLU B 1 148 ? -8.664 11.227 -0.664 1 93.19 148 GLU B N 1
ATOM 2878 C CA . GLU B 1 148 ? -9.5 11.68 0.447 1 93.19 148 GLU B CA 1
ATOM 2879 C C . GLU B 1 148 ? -10.977 11.648 0.077 1 93.19 148 GLU B C 1
ATOM 2881 O O . GLU B 1 148 ? -11.336 11.859 -1.083 1 93.19 148 GLU B O 1
ATOM 2886 N N . GLY B 1 149 ? -11.758 11.32 1.068 1 91.38 149 GLY B N 1
ATOM 2887 C CA . GLY B 1 149 ? -13.188 11.328 0.834 1 91.38 149 GLY B CA 1
ATOM 2888 C C . GLY B 1 149 ? -13.617 10.414 -0.302 1 91.38 149 GLY B C 1
ATOM 2889 O O . GLY B 1 149 ? -13.328 9.219 -0.283 1 91.38 149 GLY B O 1
ATOM 2890 N N . LYS B 1 150 ? -14.164 11.016 -1.371 1 93.94 150 LYS B N 1
ATOM 2891 C CA . LYS B 1 150 ? -14.711 10.234 -2.479 1 93.94 150 LYS B CA 1
ATOM 2892 C C . LYS B 1 150 ? -13.789 10.297 -3.695 1 93.94 150 LYS B C 1
ATOM 2894 O O . LYS B 1 150 ? -14.188 9.93 -4.801 1 93.94 150 LYS B O 1
ATOM 2899 N N . GLU B 1 151 ? -12.578 10.758 -3.467 1 96.38 151 GLU B N 1
ATOM 2900 C CA . GLU B 1 151 ? -11.625 10.891 -4.57 1 96.38 151 GLU B CA 1
ATOM 2901 C C . GLU B 1 151 ? -11.312 9.531 -5.191 1 96.38 151 GLU B C 1
ATOM 2903 O O . GLU B 1 151 ? -11.203 8.531 -4.48 1 96.38 151 GLU B O 1
ATOM 2908 N N . ARG B 1 152 ? -11.156 9.531 -6.504 1 97.94 152 ARG B N 1
ATOM 2909 C CA . ARG B 1 152 ? -10.867 8.344 -7.297 1 97.94 152 ARG B CA 1
ATOM 2910 C C . ARG B 1 152 ? -9.398 8.305 -7.715 1 97.94 152 ARG B C 1
ATOM 2912 O O . ARG B 1 152 ? -8.891 9.281 -8.281 1 97.94 152 ARG B O 1
ATOM 2919 N N . ILE B 1 153 ? -8.742 7.219 -7.473 1 98.81 153 ILE B N 1
ATOM 2920 C CA . ILE B 1 153 ? -7.32 7.078 -7.758 1 98.81 153 ILE B CA 1
ATOM 2921 C C . ILE B 1 153 ? -7.121 6.113 -8.922 1 98.81 153 ILE B C 1
ATOM 2923 O O . ILE B 1 153 ? -7.547 4.957 -8.859 1 98.81 153 ILE B O 1
ATOM 2927 N N . LEU B 1 154 ? -6.496 6.598 -9.961 1 98.88 154 LEU B N 1
ATOM 2928 C CA . LEU B 1 154 ? -6.047 5.73 -11.047 1 98.88 154 LEU B CA 1
ATOM 2929 C C . LEU B 1 154 ? -4.551 5.445 -10.93 1 98.88 154 LEU B C 1
ATOM 2931 O O . LEU B 1 154 ? -3.742 6.371 -10.844 1 98.88 154 LEU B O 1
ATOM 2935 N N . ILE B 1 155 ? -4.184 4.188 -10.844 1 98.88 155 ILE B N 1
ATOM 2936 C CA . ILE B 1 155 ? -2.785 3.773 -10.891 1 98.88 155 ILE B CA 1
ATOM 2937 C C . ILE B 1 155 ? -2.496 3.059 -12.203 1 98.88 155 ILE B C 1
ATOM 2939 O O . ILE B 1 155 ? -3.203 2.117 -12.57 1 98.88 155 ILE B O 1
ATOM 2943 N N . LEU B 1 156 ? -1.486 3.469 -12.898 1 98.38 156 LEU B N 1
ATOM 2944 C CA . LEU B 1 156 ? -1.151 2.797 -14.148 1 98.38 156 LEU B CA 1
ATOM 2945 C C . LEU B 1 156 ? 0.319 3.002 -14.5 1 98.38 156 LEU B C 1
ATOM 2947 O O . LEU B 1 156 ? 0.922 4 -14.109 1 98.38 156 LEU B O 1
ATOM 2951 N N . PRO B 1 157 ? 0.938 2.02 -15.227 1 97.5 157 PRO B N 1
ATOM 2952 C CA . PRO B 1 157 ? 2.225 2.322 -15.852 1 97.5 157 PRO B CA 1
ATOM 2953 C C . PRO B 1 157 ? 2.148 3.506 -16.812 1 97.5 157 PRO B C 1
ATOM 2955 O O . PRO B 1 157 ? 1.149 3.668 -17.516 1 97.5 157 PRO B O 1
ATOM 2958 N N . CYS B 1 158 ? 3.139 4.285 -16.844 1 98 158 CYS B N 1
ATOM 2959 C CA . CYS B 1 158 ? 3.148 5.469 -17.703 1 98 158 CYS B CA 1
ATOM 2960 C C . CYS B 1 158 ? 2.904 5.094 -19.156 1 98 158 CYS B C 1
ATOM 2962 O O . CYS B 1 158 ? 3.666 4.32 -19.734 1 98 158 CYS B O 1
ATOM 2964 N N . PRO B 1 159 ? 1.831 5.629 -19.734 1 97.5 159 PRO B N 1
ATOM 2965 C CA . PRO B 1 159 ? 1.57 5.312 -21.141 1 97.5 159 PRO B CA 1
ATOM 2966 C C . PRO B 1 159 ? 2.508 6.051 -22.094 1 97.5 159 PRO B C 1
ATOM 2968 O O . 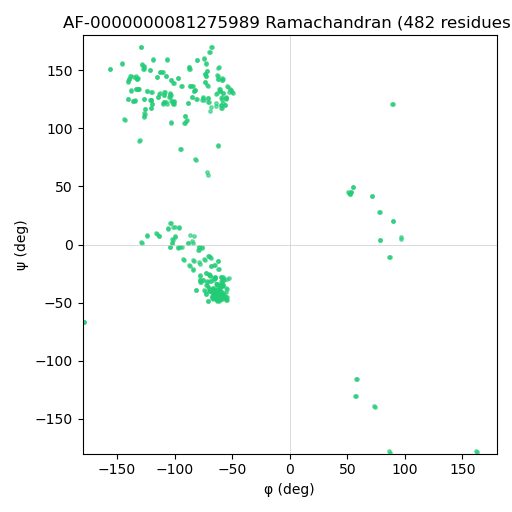PRO B 1 159 ? 3.084 7.078 -21.734 1 97.5 159 PRO B O 1
ATOM 2971 N N . ASP B 1 160 ? 2.592 5.508 -23.281 1 96.25 160 ASP B N 1
ATOM 2972 C CA . ASP B 1 160 ? 3.355 6.184 -24.328 1 96.25 160 ASP B CA 1
ATOM 2973 C C . ASP B 1 160 ? 2.584 7.375 -24.891 1 96.25 160 ASP B C 1
ATOM 2975 O O . ASP B 1 160 ? 3.184 8.367 -25.312 1 96.25 160 ASP B O 1
ATOM 2979 N N . ASP B 1 161 ? 1.352 7.34 -24.906 1 97.75 161 ASP B N 1
ATOM 2980 C CA . ASP B 1 161 ? 0.48 8.359 -25.484 1 97.75 161 ASP B CA 1
ATOM 2981 C C . ASP B 1 161 ? 0.106 9.406 -24.438 1 97.75 161 ASP B C 1
ATOM 2983 O O . ASP B 1 161 ? -0.731 9.156 -23.562 1 97.75 161 ASP B O 1
ATOM 2987 N N . MET B 1 162 ? 0.628 10.625 -24.609 1 98.19 162 MET B N 1
ATOM 2988 C CA . MET B 1 162 ? 0.412 11.695 -23.641 1 98.19 162 MET B CA 1
ATOM 2989 C C . MET B 1 162 ? -1.017 12.219 -23.719 1 98.19 162 MET B C 1
ATOM 2991 O O . MET B 1 162 ? -1.541 12.75 -22.734 1 98.19 162 MET B O 1
ATOM 2995 N N . GLU B 1 163 ? -1.636 12.062 -24.828 1 98.38 163 GLU B N 1
ATOM 2996 C CA . GLU B 1 163 ? -3.041 12.453 -24.906 1 98.38 163 GLU B CA 1
ATOM 2997 C C . GLU B 1 163 ? -3.926 11.5 -24.109 1 98.38 163 GLU B C 1
ATOM 2999 O O . GLU B 1 163 ? -4.902 11.93 -23.484 1 98.38 163 GLU B O 1
ATOM 3004 N N . ALA B 1 164 ? -3.561 10.273 -24.156 1 98.06 164 ALA B N 1
ATOM 3005 C CA . ALA B 1 164 ? -4.262 9.312 -23.312 1 98.06 164 ALA B CA 1
ATOM 3006 C C . ALA B 1 164 ? -4.066 9.641 -21.844 1 98.06 164 ALA B C 1
ATOM 3008 O O . ALA B 1 164 ? -5.016 9.578 -21.047 1 98.06 164 ALA B O 1
ATOM 3009 N N . LEU B 1 165 ? -2.848 9.984 -21.484 1 98.62 165 LEU B N 1
ATOM 3010 C CA . LEU B 1 165 ? -2.568 10.367 -20.109 1 98.62 165 LEU B CA 1
ATOM 3011 C C . LEU B 1 165 ? -3.359 11.617 -19.719 1 98.62 165 LEU B C 1
ATOM 3013 O O . LEU B 1 165 ? -3.9 11.695 -18.625 1 98.62 165 LEU B O 1
ATOM 3017 N N . ARG B 1 166 ? -3.422 12.594 -20.609 1 98.75 166 ARG B N 1
ATOM 3018 C CA . ARG B 1 166 ? -4.211 13.797 -20.375 1 98.75 166 ARG B CA 1
ATOM 3019 C C . ARG B 1 166 ? -5.656 13.445 -20.047 1 98.75 166 ARG B C 1
ATOM 3021 O O . ARG B 1 166 ? -6.234 13.992 -19.094 1 98.75 166 ARG B O 1
ATOM 3028 N N . ALA B 1 167 ? -6.215 12.586 -20.844 1 98.5 167 ALA B N 1
ATOM 3029 C CA . ALA B 1 167 ? -7.598 12.156 -20.641 1 98.5 167 ALA B CA 1
ATOM 3030 C C . ALA B 1 167 ? -7.754 11.453 -19.281 1 98.5 167 ALA B C 1
ATOM 3032 O O . ALA B 1 167 ? -8.75 11.648 -18.594 1 98.5 167 ALA B O 1
ATOM 3033 N N . ASP B 1 168 ? -6.797 10.602 -18.906 1 98.44 168 ASP B N 1
ATOM 3034 C CA . ASP B 1 168 ? -6.805 9.922 -17.609 1 98.44 168 ASP B CA 1
ATOM 3035 C C . ASP B 1 168 ? -6.793 10.922 -16.469 1 98.44 168 ASP B C 1
ATOM 3037 O O . ASP B 1 168 ? -7.562 10.789 -15.508 1 98.44 168 ASP B O 1
ATOM 3041 N N . ILE B 1 169 ? -5.93 11.914 -16.578 1 98.69 169 ILE B N 1
ATOM 3042 C CA . ILE B 1 169 ? -5.816 12.93 -15.539 1 98.69 169 ILE B CA 1
ATOM 3043 C C . ILE B 1 169 ? -7.121 13.711 -15.438 1 98.69 169 ILE 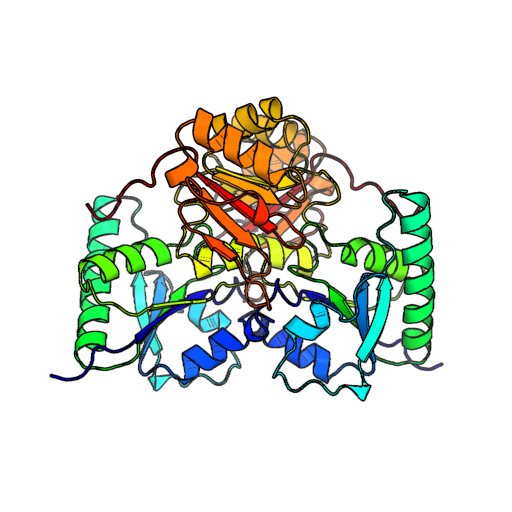B C 1
ATOM 3045 O O . ILE B 1 169 ? -7.594 14.008 -14.336 1 98.69 169 ILE B O 1
ATOM 3049 N N . ALA B 1 170 ? -7.742 14 -16.5 1 97.88 170 ALA B N 1
ATOM 3050 C CA . ALA B 1 170 ? -8.969 14.797 -16.531 1 97.88 170 ALA B CA 1
ATOM 3051 C C . ALA B 1 170 ? -10.133 14.031 -15.922 1 97.88 170 ALA B C 1
ATOM 3053 O O . ALA B 1 170 ? -11.055 14.633 -15.367 1 97.88 170 ALA B O 1
ATOM 3054 N N . SER B 1 171 ? -10.102 12.75 -15.945 1 97.44 171 SER B N 1
ATOM 3055 C CA . SER B 1 171 ? -11.273 11.961 -15.547 1 97.44 171 SER B CA 1
ATOM 3056 C C . SER B 1 171 ? -11.094 11.367 -14.156 1 97.44 171 SER B C 1
ATOM 3058 O O . SER B 1 171 ? -11.969 10.656 -13.664 1 97.44 171 SER B O 1
ATOM 3060 N N . HIS B 1 172 ? -10.008 11.562 -13.539 1 98.31 172 HIS B N 1
ATOM 3061 C CA . HIS B 1 172 ? -9.758 11.055 -12.195 1 98.31 172 HIS B CA 1
ATOM 3062 C C . HIS B 1 172 ? -9.266 12.164 -11.273 1 98.31 172 HIS B C 1
ATOM 3064 O O . HIS B 1 172 ? -8.727 13.172 -11.734 1 98.31 172 HIS B O 1
ATOM 3070 N N . ASP B 1 173 ? -9.5 12.008 -9.953 1 98 173 ASP B N 1
ATOM 3071 C CA . ASP B 1 173 ? -9.023 12.992 -8.984 1 98 173 ASP B CA 1
ATOM 3072 C C . ASP B 1 173 ? -7.512 12.891 -8.797 1 98 173 ASP B C 1
ATOM 3074 O O . ASP B 1 173 ? -6.824 13.906 -8.695 1 98 173 ASP B O 1
ATOM 3078 N N . ILE B 1 174 ? -7.016 11.68 -8.773 1 98.56 174 ILE B N 1
ATOM 3079 C CA . ILE B 1 174 ? -5.602 11.383 -8.578 1 98.56 174 ILE B CA 1
ATOM 3080 C C . ILE B 1 174 ? -5.145 10.344 -9.602 1 98.56 174 ILE B C 1
ATOM 3082 O O . ILE B 1 174 ? -5.844 9.367 -9.859 1 98.56 174 ILE B O 1
ATOM 3086 N N . VAL B 1 175 ? -4.008 10.586 -10.227 1 98.88 175 VAL B N 1
ATOM 3087 C CA . VAL B 1 175 ? -3.359 9.609 -11.094 1 98.88 175 VAL B CA 1
ATOM 3088 C C . VAL B 1 175 ? -1.958 9.305 -10.57 1 98.88 175 VAL B C 1
ATOM 3090 O O . VAL B 1 175 ? -1.177 10.219 -10.297 1 98.88 175 VAL B O 1
ATOM 3093 N N . VAL B 1 176 ? -1.683 8.055 -10.32 1 98.88 176 VAL B N 1
ATOM 3094 C CA . VAL B 1 176 ? -0.354 7.57 -9.961 1 98.88 176 VAL B CA 1
ATOM 3095 C C . VAL B 1 176 ? 0.317 6.949 -11.18 1 98.88 176 VAL B C 1
ATOM 3097 O O . VAL B 1 176 ? -0.199 5.988 -11.758 1 98.88 176 VAL B O 1
ATOM 3100 N N . LEU B 1 177 ? 1.433 7.492 -11.531 1 98.75 177 LEU B N 1
ATOM 3101 C CA . LEU B 1 177 ? 2.182 6.953 -12.664 1 98.75 177 LEU B CA 1
ATOM 3102 C C . LEU B 1 177 ? 3.365 6.121 -12.188 1 98.75 177 LEU B C 1
ATOM 3104 O O . LEU B 1 177 ? 4.227 6.617 -11.461 1 98.75 177 LEU B O 1
ATOM 3108 N N . MET B 1 178 ? 3.332 4.895 -12.656 1 97.5 178 MET B N 1
ATOM 3109 C CA . MET B 1 178 ? 4.422 3.953 -12.414 1 97.5 178 MET B CA 1
ATOM 3110 C C . MET B 1 178 ? 5.242 3.734 -13.68 1 97.5 178 MET B C 1
ATOM 3112 O O . MET B 1 178 ? 4.793 4.066 -14.781 1 97.5 178 MET B O 1
ATOM 3116 N N . LYS B 1 179 ? 6.457 3.273 -13.523 1 95.06 179 LYS B N 1
ATOM 3117 C CA . LYS B 1 179 ? 7.297 2.871 -14.648 1 95.06 179 LYS B CA 1
ATOM 3118 C C . LYS B 1 179 ? 7.434 4 -15.664 1 95.06 179 LYS B C 1
ATOM 3120 O O . LYS B 1 179 ? 7.223 3.797 -16.859 1 95.06 179 LYS B O 1
ATOM 3125 N N . ILE B 1 180 ? 7.762 5.18 -15.203 1 96.31 180 ILE B N 1
ATOM 3126 C CA . ILE B 1 180 ? 7.809 6.375 -16.047 1 96.31 180 ILE B CA 1
ATOM 3127 C C . ILE B 1 180 ? 9 6.289 -17 1 96.31 180 ILE B C 1
ATOM 3129 O O . ILE B 1 180 ? 8.844 6.496 -18.203 1 96.31 180 ILE B O 1
ATOM 3133 N N . GLY B 1 181 ? 10.172 5.957 -16.406 1 90.88 181 GLY B N 1
ATOM 3134 C CA . GLY B 1 181 ? 11.375 5.793 -17.203 1 90.88 181 GLY B CA 1
ATOM 3135 C C . GLY B 1 181 ? 11.719 7.031 -18.016 1 90.88 181 GLY B C 1
ATOM 3136 O O . GLY B 1 181 ? 11.727 8.148 -17.484 1 90.88 181 GLY B O 1
ATOM 3137 N N . ALA B 1 182 ? 11.953 6.801 -19.266 1 92.38 182 ALA B N 1
ATOM 3138 C CA . ALA B 1 182 ? 12.445 7.844 -20.156 1 92.38 182 ALA B CA 1
ATOM 3139 C C . ALA B 1 182 ? 11.32 8.805 -20.547 1 92.38 182 ALA B C 1
ATOM 3141 O O . ALA B 1 182 ? 11.57 9.844 -21.172 1 92.38 182 ALA B O 1
ATOM 3142 N N . ARG B 1 183 ? 10.117 8.602 -20.125 1 96.5 183 ARG B N 1
ATOM 3143 C CA . ARG B 1 183 ? 8.969 9.406 -20.531 1 96.5 183 ARG B CA 1
ATOM 3144 C C . ARG B 1 183 ? 8.789 10.609 -19.609 1 96.5 183 ARG B C 1
ATOM 3146 O O . ARG B 1 183 ? 7.922 11.453 -19.844 1 96.5 183 ARG B O 1
ATOM 3153 N N . LEU B 1 184 ? 9.68 10.742 -18.641 1 97.56 184 LEU B N 1
ATOM 3154 C CA . LEU B 1 184 ? 9.523 11.773 -17.625 1 97.56 184 LEU B CA 1
ATOM 3155 C C . LEU B 1 184 ? 9.445 13.156 -18.25 1 97.56 184 LEU B C 1
ATOM 3157 O O . LEU B 1 184 ? 8.547 13.938 -17.938 1 97.56 184 LEU B O 1
ATOM 3161 N N . PRO B 1 185 ? 10.32 13.508 -19.219 1 97.12 185 PRO B N 1
ATOM 3162 C CA . PRO B 1 185 ? 10.234 14.844 -19.812 1 97.12 185 PRO B CA 1
ATOM 3163 C C . PRO B 1 185 ? 8.875 15.117 -20.453 1 97.12 185 PRO B C 1
ATOM 3165 O O . PRO B 1 185 ? 8.328 16.219 -20.297 1 97.12 185 PRO B O 1
ATOM 3168 N N . ALA B 1 186 ? 8.383 14.156 -21.141 1 97.81 186 ALA B N 1
ATOM 3169 C CA . ALA B 1 186 ? 7.082 14.312 -21.781 1 97.81 186 ALA B CA 1
ATOM 3170 C C . ALA B 1 186 ? 5.973 14.484 -20.75 1 97.81 186 ALA B C 1
ATOM 3172 O O . ALA B 1 186 ? 5.062 15.297 -20.938 1 97.81 186 ALA B O 1
ATOM 3173 N N . VAL B 1 187 ? 6.035 13.734 -19.672 1 98.44 187 VAL B N 1
ATOM 3174 C CA . VAL B 1 187 ? 5.059 13.828 -18.578 1 98.44 187 VAL B CA 1
ATOM 3175 C C . VAL B 1 187 ? 5.109 15.227 -17.969 1 98.44 187 VAL B C 1
ATOM 3177 O O . VAL B 1 187 ? 4.07 15.859 -17.766 1 98.44 187 VAL B O 1
ATOM 3180 N N . LEU B 1 188 ? 6.301 15.695 -17.688 1 97.88 188 LEU B N 1
ATOM 3181 C CA . LEU B 1 188 ? 6.469 17.016 -17.094 1 97.88 188 LEU B CA 1
ATOM 3182 C C . LEU B 1 188 ? 5.922 18.109 -18.016 1 97.88 188 LEU B C 1
ATOM 3184 O O . LEU B 1 188 ? 5.254 19.031 -17.562 1 97.88 188 LEU B O 1
ATOM 3188 N N . GLY B 1 189 ? 6.262 17.984 -19.25 1 97.5 189 GLY B N 1
ATOM 3189 C CA . GLY B 1 189 ? 5.703 18.906 -20.219 1 97.5 189 GLY B CA 1
ATOM 3190 C C . GLY B 1 189 ? 4.188 18.953 -20.203 1 97.5 189 GLY B C 1
ATOM 3191 O O . GLY B 1 189 ? 3.59 20.031 -20.234 1 97.5 189 GLY B O 1
ATOM 3192 N N . LEU B 1 190 ? 3.561 17.812 -20.156 1 98.38 190 LEU B N 1
ATOM 3193 C CA . LEU B 1 190 ? 2.105 17.703 -20.125 1 98.38 190 LEU B CA 1
ATOM 3194 C C . LEU B 1 190 ? 1.538 18.375 -18.875 1 98.38 190 LEU B C 1
ATOM 3196 O O . LEU B 1 190 ? 0.585 19.156 -18.953 1 98.38 190 LEU B O 1
ATOM 3200 N N . LEU B 1 191 ? 2.119 18.062 -17.703 1 98.31 191 LEU B N 1
ATOM 3201 C CA . LEU B 1 191 ? 1.623 18.609 -16.453 1 98.31 191 LEU B CA 1
ATOM 3202 C C . LEU B 1 191 ? 1.74 20.141 -16.422 1 98.31 191 LEU B C 1
ATOM 3204 O O . LEU B 1 191 ? 0.855 20.828 -15.914 1 98.31 191 LEU B O 1
ATOM 3208 N N . ASN B 1 192 ? 2.844 20.641 -16.969 1 97.62 192 ASN B N 1
ATOM 3209 C CA . ASN B 1 192 ? 3.018 22.078 -17.094 1 97.62 192 ASN B CA 1
ATOM 3210 C C . ASN B 1 192 ? 1.981 22.703 -18.016 1 97.62 192 ASN B C 1
ATOM 3212 O O . ASN B 1 192 ? 1.386 23.734 -17.703 1 97.62 192 ASN B O 1
ATOM 3216 N N . ALA B 1 193 ? 1.81 22.078 -19.141 1 97.75 193 ALA B N 1
ATOM 3217 C CA . ALA B 1 193 ? 0.832 22.578 -20.109 1 97.75 193 ALA B CA 1
ATOM 3218 C C . ALA B 1 193 ? -0.572 22.594 -19.5 1 97.75 193 ALA B C 1
ATOM 3220 O O . ALA B 1 193 ? -1.371 23.484 -19.812 1 97.75 193 ALA B O 1
ATOM 3221 N N . MET B 1 194 ? -0.895 21.641 -18.656 1 98 194 MET B N 1
ATOM 3222 C CA . MET B 1 194 ? -2.203 21.547 -18.016 1 98 194 MET B CA 1
ATOM 3223 C C . MET B 1 194 ? -2.311 22.531 -16.859 1 98 194 MET B C 1
ATOM 3225 O O . MET B 1 194 ? -3.4 22.75 -16.328 1 98 194 MET B O 1
ATOM 3229 N N . GLY B 1 195 ? -1.182 23.047 -16.391 1 97.62 195 GLY B N 1
ATOM 3230 C CA . GLY B 1 195 ? -1.153 24.016 -15.297 1 97.62 195 GLY B CA 1
ATOM 3231 C C . GLY B 1 195 ? -1.328 23.359 -13.938 1 97.62 195 GLY B C 1
ATOM 3232 O O . GLY B 1 195 ? -1.853 23.984 -13.016 1 97.62 195 GLY B O 1
ATOM 3233 N N . ILE B 1 196 ? -0.897 22.062 -13.82 1 98.06 196 ILE B N 1
ATOM 3234 C CA . ILE B 1 196 ? -1.183 21.375 -12.57 1 98.06 196 ILE B CA 1
ATOM 3235 C C . ILE B 1 196 ? 0.115 20.859 -11.961 1 98.06 196 ILE B C 1
ATOM 3237 O O . ILE B 1 196 ? 0.092 20.141 -10.961 1 98.06 196 ILE B O 1
ATOM 3241 N N . ALA B 1 197 ? 1.266 21.188 -12.477 1 97.88 197 ALA B N 1
ATOM 3242 C CA . ALA B 1 197 ? 2.549 20.656 -12.023 1 97.88 197 ALA B CA 1
ATOM 3243 C C . ALA B 1 197 ? 2.771 20.953 -10.539 1 97.88 197 ALA B C 1
ATOM 3245 O O . ALA B 1 197 ? 3.395 20.156 -9.828 1 97.88 197 ALA B O 1
ATOM 3246 N N . GLN B 1 198 ? 2.189 22.031 -10.047 1 97.06 198 GLN B N 1
ATOM 3247 C CA . GLN B 1 198 ? 2.371 22.438 -8.656 1 97.06 198 GLN B CA 1
ATOM 3248 C C . GLN B 1 198 ? 1.589 21.547 -7.707 1 97.06 198 GLN B C 1
ATOM 3250 O O . GLN B 1 198 ? 1.801 21.578 -6.492 1 97.06 198 GLN B O 1
ATOM 3255 N N . HIS B 1 199 ? 0.678 20.734 -8.242 1 96.81 199 HIS B N 1
ATOM 3256 C CA . HIS B 1 199 ? -0.128 19.828 -7.426 1 96.81 199 HIS B CA 1
ATOM 3257 C C . HIS B 1 199 ? 0.427 18.406 -7.465 1 96.81 199 HIS B C 1
ATOM 3259 O O . HIS B 1 199 ? -0.182 17.484 -6.918 1 96.81 199 HIS B O 1
ATOM 3265 N N . CYS B 1 200 ? 1.6 18.25 -8.102 1 98.12 200 CYS B N 1
ATOM 3266 C CA . CYS B 1 200 ? 2.121 16.906 -8.359 1 98.12 200 CYS B CA 1
ATOM 3267 C C . CYS B 1 200 ? 3.391 16.656 -7.551 1 98.12 200 CYS B C 1
ATOM 3269 O O . CYS B 1 200 ? 4.117 17.594 -7.223 1 98.12 200 CYS B O 1
ATOM 3271 N N . ALA B 1 201 ? 3.535 15.43 -7.203 1 97.88 201 ALA B N 1
ATOM 3272 C CA . ALA B 1 201 ? 4.715 14.984 -6.469 1 97.88 201 ALA B CA 1
ATOM 3273 C C . ALA B 1 201 ? 5.461 13.898 -7.238 1 97.88 201 ALA B C 1
ATOM 3275 O O . ALA B 1 201 ? 4.859 13.164 -8.031 1 97.88 201 ALA B O 1
ATOM 3276 N N . PHE B 1 202 ? 6.742 13.875 -7.02 1 98.25 202 PHE B N 1
ATOM 3277 C CA . PHE B 1 202 ? 7.613 12.93 -7.711 1 98.25 202 PHE B CA 1
ATOM 3278 C C . PHE B 1 202 ? 8.68 12.391 -6.77 1 98.25 202 PHE B C 1
ATOM 3280 O O . PHE B 1 202 ? 9.195 13.117 -5.918 1 98.25 202 PHE B O 1
ATOM 3287 N N . ALA B 1 203 ? 8.945 11.094 -6.918 1 97.62 203 ALA B N 1
ATOM 3288 C CA . ALA B 1 203 ? 10.094 10.5 -6.234 1 97.62 203 ALA B CA 1
ATOM 3289 C C . ALA B 1 203 ? 10.828 9.523 -7.148 1 97.62 203 ALA B C 1
ATOM 3291 O O . ALA B 1 203 ? 10.211 8.836 -7.961 1 97.62 203 ALA B O 1
ATOM 3292 N N . ARG B 1 204 ? 12.094 9.484 -7.008 1 96.88 204 ARG B N 1
ATOM 3293 C CA . ARG B 1 204 ? 12.953 8.477 -7.609 1 96.88 204 ARG B CA 1
ATOM 3294 C C . ARG B 1 204 ? 13.914 7.895 -6.582 1 96.88 204 ARG B C 1
ATOM 3296 O O . ARG B 1 204 ? 14.477 8.625 -5.766 1 96.88 204 ARG B O 1
ATOM 3303 N N . ARG B 1 205 ? 14.039 6.57 -6.566 1 95.38 205 ARG B N 1
ATOM 3304 C CA . ARG B 1 205 ? 14.961 5.844 -5.703 1 95.38 205 ARG B CA 1
ATOM 3305 C C . ARG B 1 205 ? 14.781 6.246 -4.242 1 95.38 205 ARG B C 1
ATOM 3307 O O . ARG B 1 205 ? 15.75 6.582 -3.559 1 95.38 205 ARG B O 1
ATOM 3314 N N . ILE B 1 206 ? 13.516 6.316 -3.826 1 96.25 206 ILE B N 1
ATOM 3315 C CA . ILE B 1 206 ? 13.18 6.766 -2.48 1 96.25 206 ILE B CA 1
ATOM 3316 C C . ILE B 1 206 ? 13.922 5.914 -1.451 1 96.25 206 ILE B C 1
ATOM 3318 O O . ILE B 1 206 ? 13.883 4.684 -1.508 1 96.25 206 ILE B O 1
ATOM 3322 N N . GLY B 1 207 ? 14.656 6.57 -0.565 1 94.19 207 GLY B N 1
ATOM 3323 C CA . GLY B 1 207 ? 15.383 5.898 0.502 1 94.19 207 GLY B CA 1
ATOM 3324 C C . GLY B 1 207 ? 16.672 5.266 0.037 1 94.19 207 GLY B C 1
ATOM 3325 O O . GLY B 1 207 ? 17.359 4.598 0.814 1 94.19 207 GLY B O 1
ATOM 3326 N N . LEU B 1 208 ? 17.031 5.434 -1.197 1 94.31 208 LEU B N 1
ATOM 3327 C CA . LEU B 1 208 ? 18.219 4.832 -1.789 1 94.31 208 LEU B CA 1
ATOM 3328 C C . LEU B 1 208 ? 19.188 5.906 -2.281 1 94.31 208 LEU B C 1
ATOM 3330 O O . LEU B 1 208 ? 18.812 7.078 -2.385 1 94.31 208 LEU B O 1
ATOM 3334 N N . PRO B 1 209 ? 20.484 5.535 -2.447 1 92.5 209 PRO B N 1
ATOM 3335 C CA . PRO B 1 209 ? 21.406 6.512 -3.045 1 92.5 209 PRO B CA 1
ATOM 3336 C C . PRO B 1 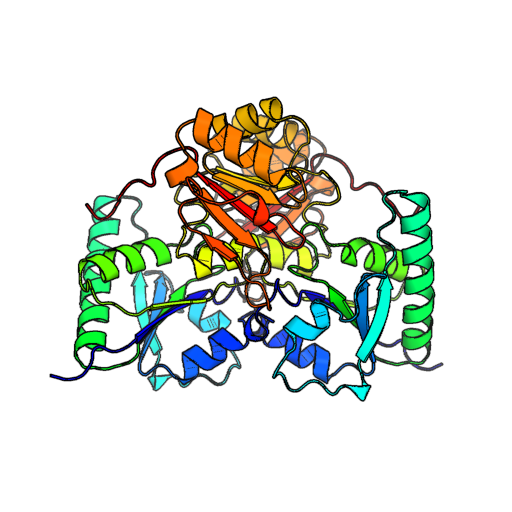209 ? 20.875 7.098 -4.352 1 92.5 209 PRO B C 1
ATOM 3338 O O . PRO B 1 209 ? 20.375 6.359 -5.203 1 92.5 209 PRO B O 1
ATOM 3341 N N . GLY B 1 210 ? 20.953 8.43 -4.477 1 93.31 210 GLY B N 1
ATOM 3342 C CA . GLY B 1 210 ? 20.453 9.102 -5.668 1 93.31 210 GLY B CA 1
ATOM 3343 C C . GLY B 1 210 ? 19 9.5 -5.559 1 93.31 210 GLY B C 1
ATOM 3344 O O . GLY B 1 210 ? 18.359 9.789 -6.566 1 93.31 210 GLY B O 1
ATOM 3345 N N . GLU B 1 211 ? 18.562 9.562 -4.375 1 96.12 211 GLU B N 1
ATOM 3346 C CA . GLU B 1 211 ? 17.172 9.875 -4.105 1 96.12 211 GLU B CA 1
ATOM 3347 C C . GLU B 1 211 ? 16.797 11.258 -4.641 1 96.12 211 GLU B C 1
ATOM 3349 O O . GLU B 1 211 ? 17.578 12.203 -4.52 1 96.12 211 GLU B O 1
ATOM 3354 N N . VAL B 1 212 ? 15.664 11.328 -5.316 1 96.38 212 VAL B N 1
ATOM 3355 C CA . VAL B 1 212 ? 14.992 12.57 -5.668 1 96.38 212 VAL B CA 1
ATOM 3356 C C . VAL B 1 212 ? 13.586 12.594 -5.059 1 96.38 212 VAL B C 1
ATOM 3358 O O . VAL B 1 212 ? 12.828 11.633 -5.203 1 96.38 212 VAL B O 1
ATOM 3361 N N . LEU B 1 213 ? 13.25 13.586 -4.285 1 96.31 213 LEU B N 1
ATOM 3362 C CA . LEU B 1 213 ? 11.922 13.836 -3.74 1 96.31 213 LEU B CA 1
ATOM 3363 C C . LEU B 1 213 ? 11.469 15.25 -4.062 1 96.31 213 LEU B C 1
ATOM 3365 O O . LEU B 1 213 ? 12.18 16.219 -3.791 1 96.31 213 LEU B O 1
ATOM 3369 N N . CYS B 1 214 ? 10.281 15.281 -4.695 1 96.69 214 CYS B N 1
ATOM 3370 C CA . CYS B 1 214 ? 9.773 16.578 -5.125 1 96.69 214 CYS B CA 1
ATOM 3371 C C . CYS B 1 214 ? 8.273 16.688 -4.906 1 96.69 214 CYS B C 1
ATOM 3373 O O . CYS B 1 214 ? 7.516 15.812 -5.352 1 96.69 214 CYS B O 1
ATOM 3375 N N . ASP B 1 215 ? 7.777 17.703 -4.199 1 95.69 215 ASP B N 1
ATOM 3376 C CA . ASP B 1 215 ? 6.344 17.859 -3.969 1 95.69 215 ASP B CA 1
ATOM 3377 C C . ASP B 1 215 ? 5.746 18.922 -4.891 1 95.69 215 ASP B C 1
ATOM 3379 O O . ASP B 1 215 ? 4.574 19.281 -4.758 1 95.69 215 ASP B O 1
ATOM 3383 N N . ASP B 1 216 ? 6.527 19.484 -5.715 1 96.19 216 ASP B N 1
ATOM 3384 C CA . ASP B 1 216 ? 6.191 20.438 -6.77 1 96.19 216 ASP B CA 1
ATOM 3385 C C . ASP B 1 216 ? 7.062 20.219 -8 1 96.19 216 ASP B C 1
ATOM 3387 O O . ASP B 1 216 ? 8.234 20.594 -8.016 1 96.19 216 ASP B O 1
ATOM 3391 N N . VAL B 1 217 ? 6.422 19.672 -9.078 1 97.06 217 VAL B N 1
ATOM 3392 C CA . VAL B 1 217 ? 7.289 19.172 -10.141 1 97.06 217 VAL B CA 1
ATOM 3393 C C . VAL B 1 217 ? 7.438 20.234 -11.227 1 97.06 217 VAL B C 1
ATOM 3395 O O . VAL B 1 217 ? 7.934 19.938 -12.32 1 97.06 217 VAL B O 1
ATOM 3398 N N . ARG B 1 218 ? 7.066 21.484 -10.969 1 94.94 218 ARG B N 1
ATOM 3399 C CA . ARG B 1 218 ? 7.18 22.547 -11.961 1 94.94 218 ARG B CA 1
ATOM 3400 C C . ARG B 1 218 ? 8.617 22.703 -12.438 1 94.94 218 ARG B C 1
ATOM 3402 O O . ARG B 1 218 ? 8.867 22.906 -13.625 1 94.94 218 ARG B O 1
ATOM 3409 N N . ALA B 1 219 ? 9.547 22.484 -11.547 1 89.75 219 ALA B N 1
ATOM 3410 C CA . ALA B 1 219 ? 10.938 22.766 -11.906 1 89.75 219 ALA B CA 1
ATOM 3411 C C . ALA B 1 219 ? 11.758 21.469 -11.906 1 89.75 219 ALA B C 1
ATOM 3413 O O . ALA B 1 219 ? 12.992 21.516 -11.914 1 89.75 219 ALA B O 1
ATOM 3414 N N . LEU B 1 220 ? 11.07 20.391 -11.781 1 93.88 220 LEU B N 1
ATOM 3415 C CA . LEU B 1 220 ? 11.805 19.141 -11.812 1 93.88 220 LEU B CA 1
ATOM 3416 C C . LEU B 1 220 ? 12.477 18.922 -13.156 1 93.88 220 LEU B C 1
ATOM 3418 O O . LEU B 1 220 ? 11.852 19.109 -14.211 1 93.88 220 LEU B O 1
ATOM 3422 N N . SER B 1 221 ? 13.688 18.625 -13.125 1 91 221 SER B N 1
ATOM 3423 C CA . SER B 1 221 ? 14.477 18.453 -14.344 1 91 221 SER B CA 1
ATOM 3424 C C . SER B 1 221 ? 14.258 17.078 -14.953 1 91 221 SER B C 1
ATOM 3426 O O . SER B 1 221 ? 14.008 16.109 -14.234 1 91 221 SER B O 1
ATOM 3428 N N . ALA B 1 222 ? 14.555 17.016 -16.219 1 87.56 222 ALA B N 1
ATOM 3429 C CA . ALA B 1 222 ? 14.469 15.758 -16.953 1 87.56 222 ALA B CA 1
ATOM 3430 C C . ALA B 1 222 ? 15.531 14.773 -16.484 1 87.56 222 ALA B C 1
ATOM 3432 O O . ALA B 1 222 ? 15.414 13.562 -16.703 1 87.56 222 ALA B O 1
ATOM 3433 N N . ASP B 1 223 ? 16.484 15.273 -15.859 1 89.19 223 ASP B N 1
ATOM 3434 C CA . ASP B 1 223 ? 17.578 14.445 -15.383 1 89.19 223 ASP B CA 1
ATOM 3435 C C . ASP B 1 223 ? 17.141 13.547 -14.227 1 89.19 223 ASP B C 1
ATOM 3437 O O . ASP B 1 223 ? 17.828 12.602 -13.859 1 89.19 223 ASP B O 1
ATOM 3441 N N . ALA B 1 224 ? 15.992 13.844 -13.797 1 90.19 224 ALA B N 1
ATOM 3442 C CA . ALA B 1 224 ? 15.445 13.016 -12.719 1 90.19 224 ALA B CA 1
ATOM 3443 C C . ALA B 1 224 ? 14.891 11.703 -13.266 1 90.19 224 ALA B C 1
ATOM 3445 O O . ALA B 1 224 ? 14.5 10.82 -12.5 1 90.19 224 ALA B O 1
ATOM 3446 N N . SER B 1 225 ? 14.938 11.539 -14.57 1 89.12 225 SER B N 1
ATOM 3447 C CA . SER B 1 225 ? 14.461 10.289 -15.172 1 89.12 225 SER B CA 1
ATOM 3448 C C . SER B 1 225 ? 15.297 9.102 -14.703 1 89.12 225 SER B C 1
ATOM 3450 O O . SER B 1 225 ? 16.484 9.234 -14.438 1 89.12 225 SER B O 1
ATOM 3452 N N . GLY B 1 226 ? 14.656 7.973 -14.555 1 88.31 226 GLY B N 1
ATOM 3453 C CA . GLY B 1 226 ? 15.375 6.773 -14.164 1 88.31 226 GLY B CA 1
ATOM 3454 C C . GLY B 1 226 ? 14.477 5.68 -13.617 1 88.31 226 GLY B C 1
ATOM 3455 O O . GLY B 1 226 ? 13.25 5.844 -13.578 1 88.31 226 GLY B O 1
ATOM 3456 N N . TYR B 1 227 ? 15.172 4.617 -13.219 1 88.31 227 TYR B N 1
ATOM 3457 C CA . TYR B 1 227 ? 14.5 3.457 -12.648 1 88.31 227 TYR B CA 1
ATOM 3458 C C . TYR B 1 227 ? 14 3.756 -11.234 1 88.31 227 TYR B C 1
ATOM 3460 O O . TYR B 1 227 ? 14.562 4.605 -10.539 1 88.31 227 TYR B O 1
ATOM 3468 N N . LEU B 1 228 ? 12.867 3.191 -10.867 1 93.81 228 LEU B N 1
ATOM 3469 C CA . LEU B 1 228 ? 12.258 3.326 -9.555 1 93.81 228 LEU B CA 1
ATOM 3470 C C . LEU B 1 228 ? 11.695 4.73 -9.352 1 93.81 228 LEU B C 1
ATOM 3472 O O . LEU B 1 228 ? 11.961 5.371 -8.336 1 93.81 228 LEU B O 1
ATOM 3476 N N . ALA B 1 229 ? 11.055 5.266 -10.375 1 96.62 229 ALA B N 1
ATOM 3477 C CA . ALA B 1 229 ? 10.398 6.566 -10.32 1 96.62 229 ALA B CA 1
ATOM 3478 C C . ALA B 1 229 ? 8.883 6.414 -10.195 1 96.62 229 ALA B C 1
ATOM 3480 O O . ALA B 1 229 ? 8.297 5.516 -10.805 1 96.62 229 ALA B O 1
ATOM 3481 N N . THR B 1 230 ? 8.273 7.266 -9.422 1 98.06 230 THR B N 1
ATOM 3482 C CA . THR B 1 230 ? 6.828 7.312 -9.211 1 98.06 230 THR B CA 1
ATOM 3483 C C . THR B 1 230 ? 6.328 8.75 -9.211 1 98.06 230 THR B C 1
ATOM 3485 O O . THR B 1 230 ? 6.945 9.625 -8.594 1 98.06 230 THR B O 1
ATOM 3488 N N . MET B 1 231 ? 5.258 9.039 -9.953 1 98.5 231 MET B N 1
ATOM 3489 C CA . MET B 1 231 ? 4.633 10.359 -10 1 98.5 231 MET B CA 1
ATOM 3490 C C . MET B 1 231 ? 3.227 10.312 -9.414 1 98.5 231 MET B C 1
ATOM 3492 O O . MET B 1 231 ? 2.445 9.414 -9.727 1 98.5 231 MET B O 1
ATOM 3496 N N . LEU B 1 232 ? 2.957 11.156 -8.484 1 98.75 232 LEU B N 1
ATOM 3497 C CA . LEU B 1 232 ? 1.608 11.391 -7.973 1 98.75 232 LEU B CA 1
ATOM 3498 C C . LEU B 1 232 ? 1.008 12.656 -8.578 1 98.75 232 LEU B C 1
ATOM 3500 O O . LEU B 1 232 ? 1.582 13.734 -8.461 1 98.75 232 LEU B O 1
ATOM 3504 N N . ILE B 1 233 ? -0.148 12.5 -9.219 1 98.75 233 ILE B N 1
ATOM 3505 C CA . ILE B 1 233 ? -0.751 13.609 -9.953 1 98.75 233 ILE B CA 1
ATOM 3506 C C . ILE B 1 233 ? -2.123 13.93 -9.367 1 98.75 233 ILE B C 1
ATOM 3508 O O . ILE B 1 233 ? -2.984 13.055 -9.273 1 98.75 233 ILE B O 1
ATOM 3512 N N . ARG B 1 234 ? -2.289 15.117 -8.914 1 97.5 234 ARG B N 1
ATOM 3513 C CA . ARG B 1 234 ? -3.598 15.633 -8.523 1 97.5 234 ARG B CA 1
ATOM 3514 C C . ARG B 1 234 ? -4.145 16.594 -9.586 1 97.5 234 ARG B C 1
ATOM 3516 O O . ARG B 1 234 ? -3.463 17.531 -9.984 1 97.5 234 ARG B O 1
ATOM 3523 N N . ARG B 1 235 ? -5.348 16.328 -9.953 1 95.44 235 ARG B N 1
ATOM 3524 C CA . ARG B 1 235 ? -5.961 17.125 -11.016 1 95.44 235 ARG B CA 1
ATOM 3525 C C . ARG B 1 235 ? -6.227 18.547 -10.547 1 95.44 235 ARG B C 1
ATOM 3527 O O . ARG B 1 235 ? -6.113 19.5 -11.336 1 95.44 235 ARG B O 1
ATOM 3534 N N . THR B 1 236 ? -6.672 18.688 -9.336 1 93.12 236 THR B N 1
ATOM 3535 C CA . THR B 1 236 ? -7.031 19.984 -8.758 1 93.12 236 THR B CA 1
ATOM 3536 C C . THR B 1 236 ? -6.305 20.203 -7.43 1 93.12 236 THR B C 1
ATOM 3538 O O . THR B 1 236 ? -5.879 19.234 -6.785 1 93.12 236 THR B O 1
ATOM 3541 N N . ALA B 1 237 ? -6.129 21.469 -7.133 1 89.44 237 ALA B N 1
ATOM 3542 C CA . ALA B 1 237 ? -5.508 21.797 -5.852 1 89.44 237 ALA B CA 1
ATOM 3543 C C . ALA B 1 237 ? -6.254 21.141 -4.695 1 89.44 237 ALA B C 1
ATOM 3545 O O . ALA B 1 237 ? -7.484 21.078 -4.699 1 89.44 237 ALA B O 1
ATOM 3546 N N . ARG B 1 238 ? -5.41 20.578 -3.773 1 84.88 238 ARG B N 1
ATOM 3547 C CA . ARG B 1 238 ? -6.039 20.031 -2.576 1 84.88 238 ARG B CA 1
ATOM 3548 C C . ARG B 1 238 ? -6.812 21.109 -1.822 1 84.88 238 ARG B C 1
ATOM 3550 O O . ARG B 1 238 ? -6.324 22.234 -1.648 1 84.88 238 ARG B O 1
ATOM 3557 N N . GLU B 1 239 ? -8.062 20.719 -1.624 1 69.5 239 GLU B N 1
ATOM 3558 C CA . GLU B 1 239 ? -8.844 21.688 -0.851 1 69.5 239 GLU B CA 1
ATOM 3559 C C . GLU B 1 239 ? -8.281 21.844 0.56 1 69.5 239 GLU B C 1
ATOM 3561 O O . GLU B 1 239 ? -7.898 20.859 1.193 1 69.5 239 GLU B O 1
ATOM 3566 N N . LYS B 1 240 ? -7.922 23.062 0.864 1 61.97 240 LYS B N 1
ATOM 3567 C CA . LYS B 1 240 ? -7.48 23.328 2.232 1 61.97 240 LYS B CA 1
ATOM 3568 C C . LYS B 1 240 ? -8.609 23.062 3.23 1 61.97 240 LYS B C 1
ATOM 3570 O O . LYS B 1 240 ? -9.695 23.641 3.109 1 61.97 240 LYS B O 1
ATOM 3575 N N . ARG B 1 241 ? -8.781 21.938 3.643 1 51.44 241 ARG B N 1
ATOM 3576 C CA . ARG B 1 241 ? -9.906 21.594 4.508 1 51.44 241 ARG B CA 1
ATOM 3577 C C . ARG B 1 241 ? -9.789 22.281 5.863 1 51.44 241 ARG B C 1
ATOM 3579 O O . ARG B 1 241 ? -10.742 22.297 6.645 1 51.44 241 ARG B O 1
ATOM 3586 N N . HIS B 1 242 ? -8.57 22.625 6.434 1 44.69 242 HIS B N 1
ATOM 3587 C CA . HIS B 1 242 ? -8.586 23.25 7.75 1 44.69 242 HIS B CA 1
ATOM 3588 C C . HIS B 1 242 ? -8.758 24.766 7.637 1 44.69 242 HIS B C 1
ATOM 3590 O O . HIS B 1 242 ? -8.711 25.469 8.641 1 44.69 242 HIS B O 1
ATOM 3596 N N . ALA B 1 243 ? -9.047 25.312 6.367 1 40.06 243 ALA B N 1
ATOM 3597 C CA . ALA B 1 243 ? -9.336 26.75 6.418 1 40.06 243 ALA B CA 1
ATOM 3598 C C . ALA B 1 243 ? -10.805 27 6.734 1 40.06 243 ALA B C 1
ATOM 3600 O O . ALA B 1 243 ? -11.68 26.266 6.258 1 40.06 243 ALA B O 1
#

InterPro domains:
  IPR000878 Tetrapyrrole methylase [PF00590] (7-212)
  IPR006364 Precorrin-2 C(20)-methyltransferase domain [TIGR01467] (5-235)
  IPR012382 Precorrin-2 C(20)-methyltransferase [PIRSF036427] (5-241)
  IPR012382 Precorrin-2 C(20)-methyltransferase [cd11645] (10-234)
  IPR014776 Tetrapyrrole methylase, subdomain 2 [G3DSA:3.30.950.10] (133-243)
  IPR014777 Tetrapyrrole methylase, subdomain 1 [G3DSA:3.40.1010.10] (2-132)
  IPR035996 Tetrapyrrole methylase superfamily [SSF53790] (4-237)

Radius of gyration: 21.92 Å; Cα contacts (8 Å, |Δi|>4): 1148; chains: 2; bounding box: 52×65×55 Å

Nearest PDB structures (foldseek):
  8xj3-assembly1_B  TM=9.146E-01  e=4.109E-20  Akkermansia muciniphila
  2e0n-assembly1_A  TM=9.023E-01  e=5.401E-19  Chlorobaculum tepidum
  2e0k-assembly1_B  TM=8.980E-01  e=9.380E-19  Chlorobaculum tepidum
  2qbu-assembly1_B  TM=8.443E-01  e=8.578E-20  Methanothermobacter thermautotrophicus str. Delta H
  2npn-assembly1_A  TM=7.246E-01  e=1.104E-10  Corynebacterium diphtheriae

Organism: Ralstonia solanacearum (NCBI:txid305)

Foldseek 3Di:
DAQFAAEEEFALEAAALVQGDPVRLVLQQVFQAEEEEDEPPDPDGSQVRSNPPPPHDPVRYDYDYDDPDPDVVVLLVVLLVVLVVVRVCRVVVTHYYYYWYAWCPVPTSNVSNVVSNCVVPVPHHYYYYTTHHLVNVLCVVVVNDDDDDPFFEAEDEDDPDVVVVVVVQVVGQKYKYDNCAQVVVVNLVSCVVLVFQQCKWKWANVNHPPIDTDRRCNPPDSVNGDPSMMMMGGSDHDDPVVD/DAQFAAEEEFALEAAALPQGDPVRLVLQQVFQAEEEEDEPPDPDGSQVRSNPPPPHDPVRYDYDYDDPDPPVVVLLVVLLVVLVVVRVCRVVVGHYYYYWYAWCPVPTSNVSNVVSNCVVPVPHHYYYYTTHHLVNVLCVVVVNDDDDDPFFEAEDEDDPDVVVVVVVQVVGQKYKYDNCAQVVVVNLVSCVVLVFQQCKWKWANVNHPPIDTDRRCNPPDSVNGDPSMMMMGGSDHPDPVVD

Solvent-accessible surface area (backbone atoms only — not comparable to full-atom values): 24760 Å² total; per-residue (Å²): 127,66,60,68,24,46,38,34,42,32,7,36,13,60,18,38,35,40,42,23,16,42,46,51,54,54,49,56,62,68,30,63,35,33,38,32,54,19,51,70,91,43,91,61,33,64,54,58,54,15,44,54,94,52,94,62,67,69,89,32,58,41,79,38,77,39,78,93,52,89,49,61,69,57,43,43,51,49,27,44,51,51,22,51,57,52,47,53,44,20,55,69,37,35,26,35,30,38,50,33,62,13,15,30,29,52,65,31,69,49,52,52,36,52,53,34,32,44,69,75,33,82,79,64,50,71,47,48,37,46,20,27,39,54,67,49,46,48,21,22,74,61,72,38,72,50,43,54,87,78,38,33,35,36,38,32,47,48,68,90,49,63,67,58,49,51,52,51,41,73,74,29,48,28,35,35,35,31,70,39,33,88,45,40,50,61,52,48,52,52,33,50,74,71,68,30,20,68,48,15,32,37,33,20,30,49,70,38,91,79,52,42,81,37,68,47,41,71,75,60,57,62,80,67,44,39,77,67,30,40,36,42,38,29,58,58,74,78,75,71,68,87,111,128,65,62,68,24,45,38,34,42,31,7,36,12,60,19,40,35,41,42,23,15,42,45,51,55,52,50,58,63,68,29,61,35,33,39,31,54,19,51,68,93,44,93,61,32,65,56,59,54,15,44,52,94,54,95,62,68,68,89,32,57,40,80,37,77,38,77,90,52,89,50,62,69,56,43,46,52,50,28,45,52,51,21,51,56,53,45,54,43,21,55,68,38,37,27,36,30,38,50,34,61,12,16,29,30,53,63,31,69,49,51,52,34,52,52,35,32,43,69,76,32,81,78,66,49,70,48,48,38,46,19,28,40,55,67,49,46,48,22,21,74,61,72,38,72,48,44,54,87,79,37,33,36,37,38,32,49,48,69,89,50,65,67,58,49,50,53,52,40,72,74,31,49,28,36,36,36,31,72,40,34,88,46,40,50,63,51,48,51,50,32,51,73,71,70,31,20,69,48,14,30,38,32,20,29,49,70,37,90,81,53,42,80,35,66,47,40,71,77,60,58,61,82,66,45,39,78,66,30,42,37,42,38,29,59,58,76,77,75,71,67,87,110